Protein AF-A0A8H9G2S2-F1 (afdb_monomer_lite)

pLDDT: mean 86.0, std 10.54, range [37.47, 98.38]

Organism: NCBI:txid1768011

Structure (mmCIF, N/CA/C/O backbone):
data_AF-A0A8H9G2S2-F1
#
_entry.id   AF-A0A8H9G2S2-F1
#
loop_
_atom_site.group_PDB
_atom_site.id
_atom_site.type_symbol
_atom_site.label_atom_id
_atom_site.label_alt_id
_atom_site.label_comp_id
_atom_site.label_asym_id
_atom_site.label_entity_id
_atom_site.label_seq_id
_atom_site.pdbx_PDB_ins_code
_atom_site.Cartn_x
_atom_site.Cartn_y
_atom_site.Cartn_z
_atom_site.occupancy
_atom_site.B_iso_or_equiv
_atom_site.auth_seq_id
_atom_site.auth_comp_id
_atom_site.auth_asym_id
_atom_site.auth_atom_id
_atom_site.pdbx_PDB_model_num
ATOM 1 N N . MET A 1 1 ? 5.555 -13.270 4.180 1.00 37.47 1 MET A N 1
ATOM 2 C CA . MET A 1 1 ? 6.590 -12.429 4.812 1.00 37.47 1 MET A CA 1
ATOM 3 C C . MET A 1 1 ? 7.817 -12.527 3.933 1.00 37.47 1 MET A C 1
ATOM 5 O O . MET A 1 1 ? 8.316 -13.634 3.775 1.00 37.47 1 MET A O 1
ATOM 9 N N . LEU A 1 2 ? 8.217 -11.432 3.287 1.00 37.72 2 LEU A N 1
ATOM 10 C CA . LEU A 1 2 ? 9.464 -11.402 2.524 1.00 37.72 2 LEU A CA 1
ATOM 11 C C . LEU A 1 2 ? 10.609 -11.298 3.544 1.00 37.72 2 LEU A C 1
ATOM 13 O O . LEU A 1 2 ? 10.570 -10.368 4.351 1.00 37.72 2 LEU A O 1
ATOM 17 N N . PRO A 1 3 ? 11.554 -12.250 3.609 1.00 47.22 3 PRO A N 1
ATOM 18 C CA . PRO A 1 3 ? 12.786 -12.027 4.358 1.00 47.22 3 PRO A CA 1
ATOM 19 C C . PRO A 1 3 ? 13.524 -10.826 3.751 1.00 47.22 3 PRO A C 1
ATOM 21 O O . PRO A 1 3 ? 13.367 -10.540 2.564 1.00 47.22 3 PRO A O 1
ATOM 24 N N . ILE A 1 4 ? 14.337 -10.128 4.548 1.00 59.50 4 ILE A N 1
ATOM 25 C CA . ILE A 1 4 ? 15.384 -9.272 3.979 1.00 59.50 4 ILE A CA 1
ATOM 26 C C . ILE A 1 4 ? 16.348 -10.235 3.288 1.00 59.50 4 ILE A C 1
ATOM 28 O O . ILE A 1 4 ? 17.197 -10.840 3.938 1.00 59.50 4 ILE A O 1
ATOM 32 N N . SER A 1 5 ? 16.139 -10.460 1.995 1.00 65.62 5 SER A N 1
ATOM 33 C CA . SER A 1 5 ? 17.035 -11.282 1.198 1.00 65.62 5 SER A CA 1
ATOM 34 C C . SER A 1 5 ? 18.304 -10.498 0.924 1.00 65.62 5 SER A C 1
ATOM 36 O O . SER A 1 5 ? 18.252 -9.328 0.532 1.00 65.62 5 SER A O 1
ATOM 38 N N . THR A 1 6 ? 19.442 -11.153 1.121 1.00 75.25 6 THR A N 1
ATOM 39 C CA . THR A 1 6 ? 20.728 -10.647 0.651 1.00 75.25 6 THR A CA 1
ATOM 40 C C . THR A 1 6 ? 20.652 -10.513 -0.867 1.00 75.25 6 THR A C 1
ATOM 42 O O . THR A 1 6 ? 20.210 -11.431 -1.553 1.00 75.25 6 THR A O 1
ATOM 45 N N . VAL A 1 7 ? 21.013 -9.356 -1.413 1.00 81.19 7 VAL A N 1
ATOM 46 C CA . VAL A 1 7 ? 21.040 -9.173 -2.867 1.00 81.19 7 VAL A CA 1
ATOM 47 C C . VAL A 1 7 ? 22.437 -9.525 -3.358 1.00 81.19 7 VAL A C 1
ATOM 49 O O . VAL A 1 7 ? 23.415 -8.997 -2.829 1.00 81.19 7 VAL A O 1
ATOM 52 N N . ILE A 1 8 ? 22.539 -10.414 -4.348 1.00 87.44 8 ILE A N 1
ATOM 53 C CA . ILE A 1 8 ? 23.832 -10.796 -4.928 1.00 87.44 8 ILE A CA 1
ATOM 54 C C . ILE A 1 8 ? 24.428 -9.571 -5.630 1.00 87.44 8 ILE A C 1
ATOM 56 O O . ILE A 1 8 ? 23.786 -8.956 -6.481 1.00 87.44 8 ILE A O 1
ATOM 60 N N . ASN A 1 9 ? 25.657 -9.209 -5.276 1.00 88.00 9 ASN A N 1
ATOM 61 C CA . ASN A 1 9 ? 26.371 -8.074 -5.860 1.00 88.00 9 ASN A CA 1
ATOM 62 C C . ASN A 1 9 ? 27.642 -8.528 -6.591 1.00 88.00 9 ASN A C 1
ATOM 64 O O . ASN A 1 9 ? 28.066 -9.680 -6.477 1.00 88.00 9 ASN A O 1
ATOM 68 N N . PHE A 1 10 ? 28.246 -7.628 -7.363 1.00 90.94 10 PHE A N 1
ATOM 69 C CA . PHE A 1 10 ? 29.403 -7.953 -8.195 1.00 90.94 10 PHE A CA 1
ATOM 70 C C . PHE A 1 10 ? 30.585 -8.489 -7.381 1.00 90.94 10 PHE A C 1
ATOM 72 O O . PHE A 1 10 ? 31.175 -9.509 -7.744 1.00 90.94 10 PHE A O 1
ATOM 79 N N . SER A 1 11 ? 30.896 -7.849 -6.252 1.00 88.94 11 SER A N 1
ATOM 80 C CA . SER A 1 11 ? 32.025 -8.246 -5.413 1.00 88.94 11 SER A CA 1
ATOM 81 C C . SER A 1 11 ? 31.836 -9.620 -4.766 1.00 88.94 11 SER A C 1
ATOM 83 O O . SER A 1 11 ? 32.788 -10.400 -4.716 1.00 88.94 11 SER A O 1
ATOM 85 N N . SER A 1 12 ? 30.620 -9.959 -4.323 1.00 87.56 12 SER A N 1
ATOM 86 C CA . SER A 1 12 ? 30.304 -11.286 -3.764 1.00 87.56 12 SER A CA 1
ATOM 87 C C . SER A 1 12 ? 30.298 -12.391 -4.821 1.00 87.56 12 SER A C 1
ATOM 89 O O . SER A 1 12 ? 30.722 -13.513 -4.534 1.00 87.56 12 SER A O 1
ATOM 91 N N . PHE A 1 13 ? 29.866 -12.078 -6.046 1.00 91.69 13 PHE A N 1
ATOM 92 C CA . PHE A 1 13 ? 29.818 -13.039 -7.143 1.00 91.69 13 PHE A CA 1
ATOM 93 C C . PHE A 1 13 ? 31.220 -13.398 -7.654 1.00 91.69 13 PHE A C 1
ATOM 95 O O . PHE A 1 13 ? 31.561 -14.580 -7.733 1.00 91.69 13 PHE A O 1
ATOM 102 N N . TYR A 1 14 ? 32.046 -12.384 -7.942 1.00 92.31 14 TYR A N 1
ATOM 103 C CA . TYR A 1 14 ? 33.383 -12.544 -8.529 1.00 92.31 14 TYR A CA 1
ATOM 104 C C . TYR A 1 14 ? 34.526 -12.621 -7.511 1.00 92.31 14 TYR A C 1
ATOM 106 O O . TYR A 1 14 ? 35.677 -12.786 -7.910 1.00 92.31 14 TYR A O 1
ATOM 114 N N . HIS A 1 15 ? 34.242 -12.489 -6.213 1.00 89.25 15 HIS A N 1
ATOM 115 C CA . HIS A 1 15 ? 35.256 -12.439 -5.152 1.00 89.25 15 HIS A CA 1
ATOM 116 C C . HIS A 1 15 ? 36.337 -11.373 -5.400 1.00 89.25 15 HIS A C 1
ATOM 118 O O . HIS A 1 15 ? 37.532 -11.618 -5.232 1.00 89.25 15 HIS A O 1
ATOM 124 N N . THR A 1 16 ? 35.916 -10.176 -5.809 1.00 86.19 16 THR A N 1
ATOM 125 C CA . THR A 1 16 ? 36.817 -9.070 -6.155 1.00 86.19 16 THR A CA 1
ATOM 126 C C . THR A 1 16 ? 36.410 -7.770 -5.477 1.00 86.19 16 THR A C 1
ATOM 128 O O . THR A 1 16 ? 35.228 -7.456 -5.354 1.00 86.19 16 THR A O 1
ATOM 131 N N . ASN A 1 17 ? 37.406 -6.975 -5.090 1.00 79.75 17 ASN A N 1
ATOM 132 C CA . ASN A 1 17 ? 37.209 -5.605 -4.608 1.00 79.75 17 ASN A CA 1
ATOM 133 C C . ASN A 1 17 ? 37.330 -4.567 -5.738 1.00 79.75 17 ASN A C 1
ATOM 135 O O . ASN A 1 17 ? 37.111 -3.377 -5.513 1.00 79.75 17 ASN A O 1
ATOM 139 N N . VAL A 1 18 ? 37.702 -5.002 -6.947 1.00 84.56 18 VAL A N 1
ATOM 140 C CA . VAL A 1 18 ? 37.823 -4.141 -8.126 1.00 84.56 18 VAL A CA 1
ATOM 141 C C . VAL A 1 18 ? 36.478 -4.113 -8.840 1.00 84.56 18 VAL A C 1
ATOM 143 O O . VAL A 1 18 ? 36.087 -5.085 -9.484 1.00 84.56 18 VAL A O 1
ATOM 146 N N . ILE A 1 19 ? 35.775 -2.990 -8.707 1.00 83.25 19 ILE A N 1
ATOM 147 C CA . ILE A 1 19 ? 34.469 -2.760 -9.327 1.00 83.25 19 ILE A CA 1
ATOM 148 C C . ILE A 1 19 ? 34.690 -1.958 -10.623 1.00 83.25 19 ILE A C 1
ATOM 150 O O . ILE A 1 19 ? 35.290 -0.885 -10.559 1.00 83.25 19 ILE A O 1
ATOM 154 N N . PRO A 1 20 ? 34.239 -2.450 -11.790 1.00 84.38 20 PRO A N 1
ATOM 155 C CA . PRO A 1 20 ? 34.245 -1.699 -13.045 1.00 84.38 20 PRO A CA 1
ATOM 156 C C . PRO A 1 20 ? 33.567 -0.323 -12.925 1.00 84.38 20 PRO A C 1
ATOM 158 O O . PRO A 1 20 ? 32.468 -0.227 -12.383 1.00 84.38 20 PRO A O 1
ATOM 161 N N . ASN A 1 21 ? 34.198 0.723 -13.475 1.00 68.50 21 ASN A N 1
ATOM 162 C CA . ASN A 1 21 ? 33.703 2.107 -13.386 1.00 68.50 21 ASN A CA 1
ATOM 163 C C . ASN A 1 21 ? 32.513 2.414 -14.323 1.00 68.50 21 ASN A C 1
ATOM 165 O O . ASN A 1 21 ? 31.657 3.203 -13.943 1.00 68.50 21 ASN A O 1
ATOM 169 N N . ASP A 1 22 ? 32.431 1.777 -15.501 1.00 66.19 22 ASP A N 1
ATOM 170 C CA . ASP A 1 22 ? 31.457 2.106 -16.566 1.00 66.19 22 ASP A CA 1
ATOM 171 C C . ASP A 1 22 ? 30.586 0.896 -16.954 1.00 66.19 22 ASP A C 1
ATOM 173 O O . ASP A 1 22 ? 30.546 0.424 -18.091 1.00 66.19 22 ASP A O 1
ATOM 177 N N . SER A 1 23 ? 29.904 0.347 -15.957 1.00 61.50 23 SER A N 1
ATOM 178 C CA . SER A 1 23 ? 29.332 -1.002 -15.948 1.00 61.50 23 SER A CA 1
ATOM 179 C C . SER A 1 23 ? 28.069 -1.231 -16.785 1.00 61.50 23 SER A C 1
ATOM 181 O O . SER A 1 23 ? 27.708 -2.377 -17.035 1.00 61.50 23 SER A O 1
ATOM 183 N N . ILE A 1 24 ? 27.376 -0.183 -17.232 1.00 69.88 24 ILE A N 1
ATOM 184 C CA . ILE A 1 24 ? 26.101 -0.328 -17.970 1.00 69.88 24 ILE A CA 1
ATOM 185 C C . ILE A 1 24 ? 26.314 -0.206 -19.482 1.00 69.88 24 ILE A C 1
ATOM 187 O O . ILE A 1 24 ? 25.480 -0.645 -20.276 1.00 69.88 24 ILE A O 1
ATOM 191 N N . LEU A 1 25 ? 27.487 0.279 -19.907 1.00 74.06 25 LEU A N 1
ATOM 192 C CA . LEU A 1 25 ? 27.863 0.339 -21.319 1.00 74.06 25 LEU A CA 1
ATOM 193 C C . LEU A 1 25 ? 27.859 -1.040 -21.989 1.00 74.06 25 LEU A C 1
ATOM 195 O O . LEU A 1 25 ? 27.614 -1.105 -23.194 1.00 74.06 25 LEU A O 1
ATOM 199 N N . PHE A 1 26 ? 28.035 -2.135 -21.236 1.00 80.31 26 PHE A N 1
ATOM 200 C CA . PHE A 1 26 ? 27.918 -3.500 -21.765 1.00 80.31 26 PHE A CA 1
ATOM 201 C C . PHE A 1 26 ? 26.598 -3.728 -22.501 1.00 80.31 26 PHE A C 1
ATOM 203 O O . PHE A 1 26 ? 26.571 -4.421 -23.516 1.00 80.31 26 PHE A O 1
ATOM 210 N N . LEU A 1 27 ? 25.521 -3.097 -22.026 1.00 88.06 27 LEU A N 1
ATOM 211 C CA . LEU A 1 27 ? 24.195 -3.237 -22.607 1.00 88.06 27 LEU A CA 1
ATOM 212 C C . LEU A 1 27 ? 23.887 -2.209 -23.703 1.00 88.06 27 LEU A C 1
ATOM 214 O O . LEU A 1 27 ? 22.964 -2.420 -24.484 1.00 88.06 27 LEU A O 1
ATOM 218 N N . SER A 1 28 ? 24.677 -1.135 -23.815 1.00 82.25 28 SER A N 1
ATOM 219 C CA . SER A 1 28 ? 24.433 -0.039 -24.772 1.00 82.25 28 SER A CA 1
ATOM 220 C C . SER A 1 28 ? 24.501 -0.463 -26.244 1.00 82.25 28 SER A C 1
ATOM 222 O O . SER A 1 28 ? 23.944 0.209 -27.107 1.00 82.25 28 SER A O 1
ATOM 224 N N . LYS A 1 29 ? 25.157 -1.593 -26.532 1.00 84.81 29 LYS A N 1
ATOM 225 C CA . LYS A 1 29 ? 25.267 -2.166 -27.878 1.00 84.81 29 LYS A CA 1
ATOM 226 C C . LYS A 1 29 ? 24.005 -2.905 -28.335 1.00 84.81 29 LYS A C 1
ATOM 228 O O . LYS A 1 29 ? 23.819 -3.047 -29.538 1.00 84.81 29 LYS A O 1
ATOM 233 N N . TYR A 1 30 ? 23.151 -3.355 -27.411 1.00 88.44 30 TYR A N 1
ATOM 234 C CA . TYR A 1 30 ? 21.920 -4.080 -27.732 1.00 88.44 30 TYR A CA 1
ATOM 235 C C . TYR A 1 30 ? 20.742 -3.128 -27.940 1.00 88.44 30 TYR A C 1
ATOM 237 O O . TYR A 1 30 ? 20.737 -1.971 -27.509 1.00 88.44 30 TYR A O 1
ATOM 245 N N . LYS A 1 31 ? 19.695 -3.639 -28.585 1.00 87.25 31 LYS A N 1
ATOM 246 C CA . LYS A 1 31 ? 18.460 -2.894 -28.792 1.00 87.25 31 LYS A CA 1
ATOM 247 C C . LYS A 1 31 ? 17.754 -2.631 -27.461 1.00 87.25 31 LYS A C 1
ATOM 249 O O . LYS A 1 31 ? 17.515 -3.540 -26.662 1.00 87.25 31 LYS A O 1
ATOM 254 N N . LEU A 1 32 ? 17.446 -1.360 -27.214 1.00 87.12 32 LEU A N 1
ATOM 255 C CA . LEU A 1 32 ? 17.013 -0.876 -25.902 1.00 87.12 32 LEU A CA 1
ATOM 256 C C . LEU A 1 32 ? 15.622 -1.386 -25.526 1.00 87.12 32 LEU A C 1
ATOM 258 O O . LEU A 1 32 ? 15.441 -1.874 -24.415 1.00 87.12 32 LEU A O 1
ATOM 262 N N . GLU A 1 33 ? 14.659 -1.308 -26.446 1.00 88.12 33 GLU A N 1
ATOM 263 C CA . GLU A 1 33 ? 13.294 -1.796 -26.248 1.00 88.12 33 GLU A CA 1
ATOM 264 C C . GLU A 1 33 ? 13.290 -3.280 -25.854 1.00 88.12 33 GLU A C 1
ATOM 266 O O . GLU A 1 33 ? 12.625 -3.671 -24.895 1.00 88.12 33 GLU A O 1
ATOM 271 N N . GLU A 1 34 ? 14.083 -4.096 -26.553 1.00 88.69 34 GLU A N 1
ATOM 272 C CA . GLU A 1 34 ? 14.177 -5.536 -26.306 1.00 88.69 34 GLU A CA 1
ATOM 273 C C . GLU A 1 34 ? 14.884 -5.839 -24.978 1.00 88.69 34 GLU A C 1
ATOM 275 O O . GLU A 1 34 ? 14.434 -6.696 -24.220 1.00 88.69 34 GLU A O 1
ATOM 280 N N . THR A 1 35 ? 15.944 -5.094 -24.650 1.00 90.12 35 THR A N 1
ATOM 281 C CA . THR A 1 35 ? 16.666 -5.234 -23.374 1.00 90.12 35 THR A CA 1
ATOM 282 C C . THR A 1 35 ? 15.777 -4.859 -22.185 1.00 90.12 35 THR A C 1
ATOM 284 O O . THR A 1 35 ? 15.772 -5.549 -21.164 1.00 90.12 35 THR A O 1
ATOM 287 N N . ILE A 1 36 ? 14.974 -3.798 -22.316 1.00 90.06 36 ILE A N 1
ATOM 288 C CA . ILE A 1 36 ? 13.997 -3.394 -21.298 1.00 90.06 36 ILE A CA 1
ATOM 289 C C . ILE A 1 36 ? 12.913 -4.458 -21.148 1.00 90.06 36 ILE A C 1
ATOM 291 O O . ILE A 1 36 ? 12.587 -4.835 -20.020 1.00 90.06 36 ILE A O 1
ATOM 295 N N . LEU A 1 37 ? 12.370 -4.976 -22.254 1.00 88.38 37 LEU A N 1
ATOM 296 C CA . LEU A 1 37 ? 11.391 -6.059 -22.190 1.00 88.38 37 LEU A CA 1
ATOM 297 C C . LEU A 1 37 ? 11.981 -7.280 -21.487 1.00 88.38 37 LEU A C 1
ATOM 299 O O . LEU A 1 37 ? 11.354 -7.780 -20.556 1.00 88.38 37 LEU A O 1
ATOM 303 N N . PHE A 1 38 ? 13.196 -7.701 -21.849 1.00 89.00 38 PHE A N 1
ATOM 304 C CA . PHE A 1 38 ? 13.901 -8.811 -21.204 1.00 89.00 38 PHE A CA 1
ATOM 305 C C . PHE A 1 38 ? 14.022 -8.604 -19.689 1.00 89.00 38 PHE A C 1
ATOM 307 O O . PHE A 1 38 ? 13.652 -9.492 -18.918 1.00 89.00 38 PHE A O 1
ATOM 314 N N . ALA A 1 39 ? 14.445 -7.410 -19.257 1.00 89.38 39 ALA A N 1
ATOM 315 C CA . ALA A 1 39 ? 14.514 -7.047 -17.846 1.00 89.38 39 ALA A CA 1
ATOM 316 C C . ALA A 1 39 ? 13.152 -7.201 -17.152 1.00 89.38 39 ALA A C 1
ATOM 318 O O . ALA A 1 39 ? 13.065 -7.818 -16.093 1.00 89.38 39 ALA A O 1
ATOM 319 N N . TYR A 1 40 ? 12.065 -6.713 -17.752 1.00 85.19 40 TYR A N 1
ATOM 320 C CA . TYR A 1 40 ? 10.730 -6.835 -17.161 1.00 85.19 40 TYR A CA 1
ATOM 321 C C . TYR A 1 40 ? 10.174 -8.259 -17.159 1.00 85.19 40 TYR A C 1
ATOM 323 O O . TYR A 1 40 ? 9.504 -8.633 -16.192 1.00 85.19 40 TYR A O 1
ATOM 331 N N . VAL A 1 41 ? 10.443 -9.075 -18.183 1.00 82.94 41 VAL A N 1
ATOM 332 C CA . VAL A 1 41 ? 10.038 -10.489 -18.148 1.00 82.94 41 VAL A CA 1
ATOM 333 C C . VAL A 1 41 ? 10.776 -11.206 -17.016 1.00 82.94 41 VAL A C 1
ATOM 335 O O . VAL A 1 41 ? 10.133 -11.881 -16.211 1.00 82.94 41 VAL A O 1
ATOM 338 N N . LEU A 1 42 ? 12.088 -10.976 -16.879 1.00 84.69 42 LEU A N 1
ATOM 339 C CA . LEU A 1 42 ? 12.881 -11.497 -15.765 1.00 84.69 42 LEU A CA 1
ATOM 340 C C . LEU A 1 42 ? 12.300 -11.040 -14.419 1.00 84.69 42 LEU A C 1
ATOM 342 O O . LEU A 1 42 ? 12.026 -11.861 -13.545 1.00 84.69 42 LEU A O 1
ATOM 346 N N . LYS A 1 43 ? 12.020 -9.739 -14.273 1.00 82.25 43 LYS A N 1
ATOM 347 C CA . LYS A 1 43 ? 11.373 -9.154 -13.089 1.00 82.25 43 LYS A CA 1
ATOM 348 C C . LYS A 1 43 ? 10.106 -9.904 -12.707 1.00 82.25 43 LYS A C 1
ATOM 350 O O . LYS A 1 43 ? 9.939 -10.303 -11.561 1.00 82.25 43 LYS A O 1
ATOM 355 N N . ASN A 1 44 ? 9.202 -10.075 -13.668 1.00 76.06 44 ASN A N 1
ATOM 356 C CA . ASN A 1 44 ? 7.894 -10.676 -13.443 1.00 76.06 44 ASN A CA 1
ATOM 357 C C . ASN A 1 44 ? 7.997 -12.175 -13.134 1.00 76.06 44 ASN A C 1
ATOM 359 O O . ASN A 1 44 ? 7.210 -12.676 -12.331 1.00 76.06 44 ASN A O 1
ATOM 363 N N . ALA A 1 45 ? 8.993 -12.868 -13.689 1.00 76.31 45 ALA A N 1
ATOM 364 C CA . ALA A 1 45 ? 9.272 -14.258 -13.358 1.00 76.31 45 ALA A CA 1
ATOM 365 C C . ALA A 1 45 ? 9.695 -14.415 -11.883 1.00 76.31 45 ALA A C 1
ATOM 367 O O . ALA A 1 45 ? 9.159 -15.271 -11.179 1.00 76.31 45 ALA A O 1
ATOM 368 N N . PHE A 1 46 ? 10.571 -13.538 -11.377 1.00 73.75 46 PHE A N 1
ATOM 369 C CA . PHE A 1 46 ? 11.093 -13.587 -10.001 1.00 73.75 46 PHE A CA 1
ATOM 370 C C . PHE A 1 46 ? 10.109 -13.113 -8.903 1.00 73.75 46 PHE A C 1
ATOM 372 O O . PHE A 1 46 ? 10.425 -13.223 -7.720 1.00 73.75 46 PHE A O 1
ATOM 379 N N . LYS A 1 47 ? 8.909 -12.613 -9.246 1.00 65.50 47 LYS A N 1
ATOM 380 C CA . LYS A 1 47 ? 7.951 -12.011 -8.286 1.00 65.50 47 LYS A CA 1
ATOM 381 C C . LYS A 1 47 ? 7.199 -12.983 -7.378 1.00 65.50 47 LYS A C 1
ATOM 383 O O . LYS A 1 47 ? 6.699 -12.571 -6.331 1.00 65.50 47 LYS A O 1
ATOM 388 N N . LYS A 1 48 ? 7.029 -14.246 -7.766 1.00 54.00 48 LYS A N 1
ATOM 389 C CA . LYS A 1 48 ? 6.283 -15.198 -6.927 1.00 54.00 48 LYS A CA 1
ATOM 390 C C . LYS A 1 48 ? 7.133 -15.553 -5.691 1.00 54.00 48 LYS A C 1
ATOM 392 O O . LYS A 1 48 ? 8.356 -15.574 -5.789 1.00 54.00 48 LYS A O 1
ATOM 397 N N . PRO A 1 49 ? 6.542 -15.871 -4.523 1.00 48.78 49 PRO A N 1
ATOM 398 C CA . PRO A 1 49 ? 7.258 -16.599 -3.480 1.00 48.78 49 PRO A CA 1
ATOM 399 C C . PRO A 1 49 ? 7.561 -17.989 -4.040 1.00 48.78 49 PRO A C 1
ATOM 401 O O . PRO A 1 49 ? 6.765 -18.923 -3.940 1.00 48.78 49 PRO A O 1
ATOM 404 N N . LEU A 1 50 ? 8.661 -18.076 -4.771 1.00 49.19 50 LEU A N 1
ATOM 405 C CA . LEU A 1 50 ? 9.040 -19.261 -5.498 1.00 49.19 50 LEU A CA 1
ATOM 406 C C . LEU A 1 50 ? 9.652 -20.247 -4.516 1.00 49.19 50 LEU A C 1
ATOM 408 O O . LEU A 1 50 ? 10.501 -19.896 -3.701 1.00 49.19 50 LEU A O 1
ATOM 412 N N . LYS A 1 51 ? 9.203 -21.499 -4.597 1.00 52.91 51 LYS A N 1
ATOM 413 C CA . LYS A 1 51 ? 10.012 -22.613 -4.103 1.00 52.91 51 LYS A CA 1
ATOM 414 C C . LYS A 1 51 ? 11.348 -22.567 -4.854 1.00 52.91 51 LYS A C 1
ATOM 416 O O . LYS A 1 51 ? 11.334 -22.239 -6.039 1.00 52.91 51 LYS A O 1
ATOM 421 N N . GLU A 1 52 ? 12.445 -22.930 -4.197 1.00 57.56 52 GLU A N 1
ATOM 422 C CA . GLU A 1 52 ? 13.810 -22.970 -4.766 1.00 57.56 52 GLU A CA 1
ATOM 423 C C . GLU A 1 52 ? 13.838 -23.558 -6.192 1.00 57.56 52 GLU A C 1
ATOM 425 O O . GLU A 1 52 ? 14.380 -22.949 -7.110 1.00 57.56 52 GLU A O 1
ATOM 430 N N . ALA A 1 53 ? 13.097 -24.651 -6.424 1.00 55.97 53 ALA A N 1
ATOM 431 C CA . ALA A 1 53 ? 12.966 -25.304 -7.731 1.00 55.97 53 ALA A CA 1
ATOM 432 C C . ALA A 1 53 ? 12.544 -24.376 -8.893 1.00 55.97 53 ALA A C 1
ATOM 434 O O . ALA A 1 53 ? 12.968 -24.582 -10.024 1.00 55.97 53 ALA A O 1
ATOM 435 N N . VAL A 1 54 ? 11.729 -23.349 -8.635 1.00 67.38 54 VAL A N 1
ATOM 436 C CA . VAL A 1 54 ? 11.255 -22.429 -9.682 1.00 67.38 54 VAL A CA 1
ATOM 437 C C . VAL A 1 54 ? 12.237 -21.275 -9.909 1.00 67.38 54 VAL A C 1
ATOM 439 O O . VAL A 1 54 ? 12.294 -20.734 -11.008 1.00 67.38 54 VAL A O 1
ATOM 442 N N . GLN A 1 55 ? 13.044 -20.900 -8.909 1.00 69.56 55 GLN A N 1
ATOM 443 C CA . GLN A 1 55 ? 14.118 -19.920 -9.120 1.00 69.56 55 GLN A CA 1
ATOM 444 C C . GLN A 1 55 ? 15.182 -20.489 -10.062 1.00 69.56 55 GLN A C 1
ATOM 446 O O . GLN A 1 55 ? 15.567 -19.815 -11.017 1.00 69.56 55 GLN A O 1
ATOM 451 N N . ASN A 1 56 ? 15.570 -21.751 -9.861 1.00 74.75 56 ASN A N 1
ATOM 452 C CA . ASN A 1 56 ? 16.526 -22.443 -10.728 1.00 74.75 56 ASN A CA 1
ATOM 453 C C . ASN A 1 56 ? 16.001 -22.571 -12.165 1.00 74.75 56 ASN A C 1
ATOM 455 O O . ASN A 1 56 ? 16.749 -22.349 -13.116 1.00 74.75 56 ASN A O 1
ATOM 459 N N . GLU A 1 57 ? 14.710 -22.866 -12.341 1.00 78.94 57 GLU A N 1
ATOM 460 C CA . GLU A 1 57 ? 14.070 -22.924 -13.662 1.00 78.94 57 GLU A CA 1
ATOM 461 C C . GLU A 1 57 ? 14.107 -21.563 -14.374 1.00 78.94 57 GLU A C 1
ATOM 463 O O . GLU A 1 57 ? 14.471 -21.485 -15.546 1.00 78.94 57 GLU A O 1
ATOM 468 N N . ILE A 1 58 ? 13.813 -20.470 -13.664 1.00 79.56 58 ILE A N 1
ATOM 469 C CA . ILE A 1 58 ? 13.880 -19.120 -14.238 1.00 79.56 58 ILE A CA 1
ATOM 470 C C . ILE A 1 58 ? 15.317 -18.769 -14.621 1.00 79.56 58 ILE A C 1
ATOM 472 O O . ILE A 1 58 ? 15.552 -18.317 -15.740 1.00 79.56 58 ILE A O 1
ATOM 476 N N . VAL A 1 59 ? 16.291 -19.003 -13.738 1.00 83.81 59 VAL A N 1
ATOM 477 C CA . VAL A 1 59 ? 17.706 -18.769 -14.063 1.00 83.81 59 VAL A CA 1
ATOM 478 C C . VAL A 1 59 ? 18.111 -19.582 -15.291 1.00 83.81 59 VAL A C 1
ATOM 480 O O . VAL A 1 59 ? 18.714 -19.034 -16.210 1.00 83.81 59 VAL A O 1
ATOM 483 N N . SER A 1 60 ? 17.693 -20.846 -15.367 1.00 84.00 60 SER A N 1
ATOM 484 C CA . SER A 1 60 ? 17.933 -21.706 -16.530 1.00 84.00 60 SER A CA 1
ATOM 485 C C . SER A 1 60 ? 17.330 -21.124 -17.808 1.00 84.00 60 SER A C 1
ATOM 487 O O . SER A 1 60 ? 17.967 -21.157 -18.848 1.00 84.00 60 SER A O 1
ATOM 489 N N . ILE A 1 61 ? 16.134 -20.535 -17.768 1.00 85.25 61 ILE A N 1
ATOM 490 C CA . ILE A 1 61 ? 15.504 -19.948 -18.960 1.00 85.25 61 ILE A CA 1
ATOM 491 C C . ILE A 1 61 ? 16.254 -18.696 -19.440 1.00 85.25 61 ILE A C 1
ATOM 493 O O . ILE A 1 61 ? 16.547 -18.576 -20.632 1.00 85.25 61 ILE A O 1
ATOM 497 N N . PHE A 1 62 ? 16.558 -17.769 -18.529 1.00 86.06 62 PHE A N 1
ATOM 498 C CA . PHE A 1 62 ? 17.097 -16.446 -18.877 1.00 86.06 62 PHE A CA 1
ATOM 499 C C . PHE A 1 62 ? 18.621 -16.421 -19.031 1.00 86.06 62 PHE A C 1
ATOM 501 O O . PHE A 1 62 ? 19.155 -15.582 -19.757 1.00 86.06 62 PHE A O 1
ATOM 508 N N . PHE A 1 63 ? 19.320 -17.354 -18.389 1.00 90.19 63 PHE A N 1
ATOM 509 C CA . PHE A 1 63 ? 20.778 -17.413 -18.351 1.00 90.19 63 PHE A CA 1
ATOM 510 C C . PHE A 1 63 ? 21.350 -18.744 -18.874 1.00 90.19 63 PHE A C 1
ATOM 512 O O . PHE A 1 63 ? 22.529 -19.011 -18.663 1.00 90.19 63 PHE A O 1
ATOM 519 N N . LYS A 1 64 ? 20.577 -19.550 -19.630 1.00 86.00 64 LYS A N 1
ATOM 520 C CA . LYS A 1 64 ? 21.053 -20.809 -20.266 1.00 86.00 64 LYS A CA 1
ATOM 521 C C . LYS A 1 64 ? 22.311 -20.678 -21.123 1.00 86.00 64 LYS A C 1
ATOM 523 O O . LYS A 1 64 ? 22.963 -21.679 -21.385 1.00 86.00 64 LYS A O 1
ATOM 528 N N . ASN A 1 65 ? 22.592 -19.482 -21.638 1.00 90.38 65 ASN A N 1
ATOM 529 C CA . ASN A 1 65 ? 23.728 -19.260 -22.527 1.00 90.38 65 ASN A CA 1
ATOM 530 C C . ASN A 1 65 ? 25.009 -18.883 -21.767 1.00 90.38 65 ASN A C 1
ATOM 532 O O . ASN A 1 65 ? 26.033 -18.671 -22.411 1.00 90.38 65 ASN A O 1
ATOM 536 N N . LEU A 1 66 ? 24.968 -18.751 -20.435 1.00 93.31 66 LEU A N 1
ATOM 537 C CA . LEU A 1 66 ? 26.181 -18.575 -19.636 1.00 93.31 66 LEU A CA 1
ATOM 538 C C . LEU A 1 66 ? 27.080 -19.810 -19.748 1.00 93.31 66 LEU A C 1
ATOM 540 O O . LEU A 1 66 ? 26.607 -20.922 -19.981 1.00 93.31 66 LEU A O 1
ATOM 544 N N . ASP A 1 67 ? 28.382 -19.619 -19.551 1.00 94.19 67 ASP A N 1
ATOM 545 C CA . ASP A 1 67 ? 29.280 -20.750 -19.353 1.00 94.19 67 ASP A CA 1
ATOM 546 C C . ASP A 1 67 ? 28.914 -21.508 -18.064 1.00 94.19 67 ASP A C 1
ATOM 548 O O . ASP A 1 67 ? 28.407 -20.925 -17.099 1.00 94.19 67 ASP A O 1
ATOM 552 N N . ASN A 1 68 ? 29.192 -22.814 -18.041 1.00 92.56 68 ASN A N 1
ATOM 553 C CA . ASN A 1 68 ? 28.804 -23.688 -16.932 1.00 92.56 68 ASN A CA 1
ATOM 554 C C . ASN A 1 68 ? 29.328 -23.189 -15.577 1.00 92.56 68 ASN A C 1
ATOM 556 O O . ASN A 1 68 ? 28.628 -23.306 -14.578 1.00 92.56 68 ASN A O 1
ATOM 560 N N . GLN A 1 69 ? 30.535 -22.619 -15.519 1.00 93.81 69 GLN A N 1
ATOM 561 C CA . GLN A 1 69 ? 31.112 -22.165 -14.254 1.00 93.81 69 GLN A CA 1
ATOM 562 C C . GLN A 1 69 ? 30.342 -20.962 -13.692 1.00 93.81 69 GLN A C 1
ATOM 564 O O . GLN A 1 69 ? 29.985 -20.957 -12.512 1.00 93.81 69 GLN A O 1
ATOM 569 N N . THR A 1 70 ? 30.058 -19.962 -14.528 1.00 93.81 70 THR A N 1
ATOM 570 C CA . THR A 1 70 ? 29.268 -18.784 -14.140 1.00 93.81 70 THR A CA 1
ATOM 571 C C . THR A 1 70 ? 27.835 -19.176 -13.771 1.00 93.81 70 THR A C 1
ATOM 573 O O . THR A 1 70 ? 27.291 -18.675 -12.785 1.00 93.81 70 THR A O 1
ATOM 576 N N . PHE A 1 71 ? 27.232 -20.096 -14.528 1.00 93.19 71 PHE A N 1
ATOM 577 C CA . PHE A 1 71 ? 25.873 -20.578 -14.290 1.00 93.19 71 PHE A CA 1
ATOM 578 C C . PHE A 1 71 ? 25.736 -21.309 -12.944 1.00 93.19 71 PHE A C 1
ATOM 580 O O . PHE A 1 71 ? 24.902 -20.931 -12.121 1.00 93.19 71 PHE A O 1
ATOM 587 N N . GLU A 1 72 ? 26.599 -22.294 -12.676 1.00 91.56 72 GLU A N 1
ATOM 588 C CA . GLU A 1 72 ? 26.599 -23.051 -11.414 1.00 91.56 72 GLU A CA 1
ATOM 589 C C . GLU A 1 72 ? 26.868 -22.143 -10.208 1.00 91.56 72 GLU A C 1
ATOM 591 O O . GLU A 1 72 ? 26.241 -22.279 -9.156 1.00 91.56 72 GLU A O 1
ATOM 596 N N . ARG A 1 73 ? 27.753 -21.149 -10.364 1.00 91.44 73 ARG A N 1
ATOM 597 C CA . ARG A 1 73 ? 28.027 -20.168 -9.307 1.00 91.44 73 ARG A CA 1
ATOM 598 C C . ARG A 1 73 ? 26.793 -19.338 -8.953 1.00 91.44 73 ARG A C 1
ATOM 600 O O . ARG A 1 73 ? 26.550 -19.084 -7.772 1.00 91.44 73 ARG A O 1
ATOM 607 N N . LEU A 1 74 ? 26.029 -18.906 -9.958 1.00 90.81 74 LEU A N 1
ATOM 608 C CA . LEU A 1 74 ? 24.794 -18.152 -9.754 1.00 90.81 74 LEU A CA 1
ATOM 609 C C . LEU A 1 74 ? 23.752 -18.980 -8.995 1.00 90.81 74 LEU A C 1
ATOM 611 O O . LEU A 1 74 ? 23.178 -18.478 -8.028 1.00 90.81 74 LEU A O 1
ATOM 615 N N . LEU A 1 75 ? 23.545 -20.239 -9.391 1.00 88.50 75 LEU A N 1
ATOM 616 C CA . LEU A 1 75 ? 22.629 -21.145 -8.692 1.00 88.50 75 LEU A CA 1
ATOM 617 C C . LEU A 1 75 ? 23.058 -21.367 -7.239 1.00 88.50 75 LEU A C 1
ATOM 619 O O . LEU A 1 75 ? 22.248 -21.198 -6.329 1.00 88.50 75 LEU A O 1
ATOM 623 N N . GLN A 1 76 ? 24.347 -21.626 -7.007 1.00 88.19 76 GLN A N 1
ATOM 624 C CA . GLN A 1 76 ? 24.886 -21.846 -5.666 1.00 88.19 76 GLN A CA 1
ATOM 625 C C . GLN A 1 76 ? 24.575 -20.683 -4.708 1.00 88.19 76 GLN A C 1
ATOM 627 O O . GLN A 1 76 ? 24.175 -20.916 -3.570 1.00 88.19 76 GLN A O 1
ATOM 632 N N . LEU A 1 77 ? 24.749 -19.434 -5.156 1.00 86.06 77 LEU A N 1
ATOM 633 C CA . LEU A 1 77 ? 24.509 -18.243 -4.330 1.00 86.06 77 LEU A CA 1
ATOM 634 C C . LEU A 1 77 ? 23.025 -17.997 -4.038 1.00 86.06 77 LEU A C 1
ATOM 636 O O . LEU A 1 77 ? 22.682 -17.461 -2.981 1.00 86.06 77 LEU A O 1
ATOM 640 N N . LEU A 1 78 ? 22.145 -18.366 -4.969 1.00 82.25 78 LEU A N 1
ATOM 641 C CA . LEU A 1 78 ? 20.699 -18.285 -4.766 1.00 82.25 78 LEU A CA 1
ATOM 642 C C . LEU A 1 78 ? 20.223 -19.338 -3.752 1.00 82.25 78 LEU A C 1
ATOM 644 O O . LEU A 1 78 ? 19.368 -19.033 -2.920 1.00 82.25 78 LEU A O 1
ATOM 648 N N . GLU A 1 79 ? 20.823 -20.531 -3.761 1.00 81.00 79 GLU A N 1
ATOM 649 C CA . GLU A 1 79 ? 20.482 -21.631 -2.850 1.00 81.00 79 GLU A CA 1
ATOM 650 C C . GLU A 1 79 ? 21.042 -21.451 -1.426 1.00 81.00 79 GLU A C 1
ATOM 652 O O . GLU A 1 79 ? 20.334 -21.712 -0.451 1.00 81.00 79 GLU A O 1
ATOM 657 N N . SER A 1 80 ? 22.292 -20.996 -1.265 1.00 67.75 80 SER A N 1
ATOM 658 C CA . SER A 1 80 ? 22.988 -21.030 0.035 1.00 67.75 80 SER A CA 1
ATOM 659 C C . SER A 1 80 ? 22.483 -20.014 1.061 1.00 67.75 80 SER A C 1
ATOM 661 O O . SER A 1 80 ? 22.424 -20.318 2.253 1.00 67.75 80 SER A O 1
ATOM 663 N N . ASP A 1 81 ? 22.109 -18.813 0.615 1.00 60.38 81 ASP A N 1
ATOM 664 C CA . ASP A 1 81 ? 21.966 -17.646 1.500 1.00 60.38 81 ASP A CA 1
ATOM 665 C C . ASP A 1 81 ? 20.555 -17.041 1.520 1.00 60.38 81 ASP A C 1
ATOM 667 O O . ASP A 1 81 ? 20.338 -15.971 2.094 1.00 60.38 81 ASP A O 1
ATOM 671 N N . LYS A 1 82 ? 19.572 -17.707 0.889 1.00 68.88 82 LYS A N 1
ATOM 672 C CA . LYS A 1 82 ? 18.254 -17.108 0.576 1.00 68.88 82 LYS A CA 1
ATOM 673 C C . LYS A 1 82 ? 18.403 -15.762 -0.143 1.00 68.88 82 LYS A C 1
ATOM 675 O O . LYS A 1 82 ? 17.596 -14.838 0.053 1.00 68.88 82 LYS A O 1
ATOM 680 N N . SER A 1 83 ? 19.471 -15.650 -0.928 1.00 76.56 83 SER A N 1
ATOM 681 C CA . SER A 1 83 ? 19.789 -14.452 -1.677 1.00 76.56 83 SER A CA 1
ATOM 682 C C . SER A 1 83 ? 18.832 -14.293 -2.849 1.00 76.56 83 SER A C 1
ATOM 684 O O . SER A 1 83 ? 18.224 -15.247 -3.327 1.00 76.56 83 SER A O 1
ATOM 686 N N . VAL A 1 84 ? 18.703 -13.065 -3.328 1.00 81.19 84 VAL A N 1
ATOM 687 C CA . VAL A 1 84 ? 17.981 -12.751 -4.561 1.00 81.19 84 VAL A CA 1
ATOM 688 C C . VAL A 1 84 ? 18.937 -12.123 -5.559 1.00 81.19 84 VAL A C 1
ATOM 690 O O . VAL A 1 84 ? 19.861 -11.400 -5.183 1.00 81.19 84 VAL A O 1
ATOM 693 N N . LEU A 1 85 ? 18.703 -12.377 -6.846 1.00 85.38 85 LEU A N 1
ATOM 694 C CA . LEU A 1 85 ? 19.530 -11.808 -7.906 1.00 85.38 85 LEU A CA 1
ATOM 695 C C . LEU A 1 85 ? 19.376 -10.284 -7.998 1.00 85.38 85 LEU A C 1
ATOM 697 O O . LEU A 1 85 ? 20.345 -9.590 -8.270 1.00 85.38 85 LEU A O 1
ATOM 701 N N . PHE A 1 86 ? 18.179 -9.744 -7.771 1.00 84.12 86 PHE A N 1
ATOM 702 C CA . PHE A 1 86 ? 17.930 -8.302 -7.764 1.00 84.12 86 PHE A CA 1
ATOM 703 C C . PHE A 1 86 ? 16.710 -7.957 -6.908 1.00 84.12 86 PHE A C 1
ATOM 705 O O . PHE A 1 86 ? 15.836 -8.793 -6.673 1.00 84.12 86 PHE A O 1
ATOM 712 N N . SER A 1 87 ? 16.639 -6.697 -6.477 1.00 80.56 87 SER A N 1
ATOM 713 C CA . SER A 1 87 ? 15.402 -6.082 -5.994 1.00 80.56 87 SER A CA 1
ATOM 714 C C . SER A 1 87 ? 14.699 -5.331 -7.129 1.00 80.56 87 SER A C 1
ATOM 716 O O . SER A 1 87 ? 15.305 -4.996 -8.151 1.00 80.56 87 SER A O 1
ATOM 718 N N . ASP A 1 88 ? 13.418 -5.012 -6.942 1.00 79.81 88 ASP A N 1
ATOM 719 C CA . ASP A 1 88 ? 12.680 -4.184 -7.901 1.00 79.81 88 ASP A CA 1
ATOM 720 C C . ASP A 1 88 ? 13.318 -2.809 -8.117 1.00 79.81 88 ASP A C 1
ATOM 722 O O . ASP A 1 88 ? 13.235 -2.265 -9.217 1.00 79.81 88 ASP A O 1
ATOM 726 N N . ALA A 1 89 ? 13.935 -2.249 -7.073 1.00 80.94 89 ALA A N 1
ATOM 727 C CA . ALA A 1 89 ? 14.612 -0.962 -7.139 1.00 80.94 89 ALA A CA 1
ATOM 728 C C . ALA A 1 89 ? 15.870 -1.037 -8.006 1.00 80.94 89 ALA A C 1
ATOM 730 O O . ALA A 1 89 ? 16.019 -0.229 -8.918 1.00 80.94 89 ALA A O 1
ATOM 731 N N . SER A 1 90 ? 16.733 -2.036 -7.784 1.00 84.62 90 SER A N 1
ATOM 732 C CA . SER A 1 90 ? 17.935 -2.231 -8.603 1.00 84.62 90 SER A CA 1
ATOM 733 C C . SER A 1 90 ? 17.589 -2.355 -10.083 1.00 84.62 90 SER A C 1
ATOM 735 O O . SER A 1 90 ? 18.214 -1.729 -10.931 1.00 84.62 90 SER A O 1
ATOM 737 N N . LEU A 1 91 ? 16.557 -3.132 -10.411 1.00 87.00 91 LEU A N 1
ATOM 738 C CA . LEU A 1 91 ? 16.197 -3.334 -11.806 1.00 87.00 91 LEU A CA 1
ATOM 739 C C . LEU A 1 91 ? 15.572 -2.082 -12.439 1.00 87.00 91 LEU A C 1
ATOM 741 O O . LEU A 1 91 ? 15.867 -1.765 -13.588 1.00 87.00 91 LEU A O 1
ATOM 745 N N . ASN A 1 92 ? 14.738 -1.345 -11.698 1.00 86.50 92 ASN A N 1
ATOM 746 C CA . ASN A 1 92 ? 14.222 -0.058 -12.168 1.00 86.50 92 ASN A CA 1
ATOM 747 C C . ASN A 1 92 ? 15.365 0.942 -12.427 1.00 86.50 92 ASN A C 1
ATOM 749 O O . ASN A 1 92 ? 15.318 1.642 -13.438 1.00 86.50 92 ASN A O 1
ATOM 753 N N . LYS A 1 93 ? 16.398 0.977 -11.571 1.00 87.31 93 LYS A N 1
ATOM 754 C CA . LYS A 1 93 ? 17.603 1.800 -11.778 1.00 87.31 93 LYS A CA 1
ATOM 755 C C . LYS A 1 93 ? 18.337 1.428 -13.057 1.00 87.31 93 LYS A C 1
ATOM 757 O O . LYS A 1 93 ? 18.564 2.312 -13.877 1.00 87.31 9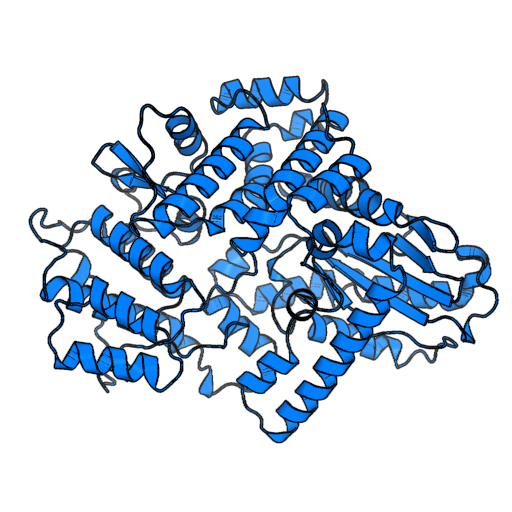3 LYS A O 1
ATOM 762 N N . LEU A 1 94 ? 18.571 0.132 -13.278 1.00 89.94 94 LEU A N 1
ATOM 763 C CA . LEU A 1 94 ? 19.176 -0.358 -14.517 1.00 89.94 94 LEU A CA 1
ATOM 764 C C . LEU A 1 94 ? 18.402 0.138 -15.750 1.00 89.94 94 LEU A C 1
ATOM 766 O O . LEU A 1 94 ? 18.992 0.666 -16.685 1.00 89.94 94 LEU A O 1
ATOM 770 N N . ILE A 1 95 ? 17.072 0.015 -15.749 1.00 89.06 95 ILE A N 1
ATOM 771 C CA . ILE A 1 95 ? 16.218 0.460 -16.864 1.00 89.06 95 ILE A CA 1
ATOM 772 C C . ILE A 1 95 ? 16.328 1.975 -17.076 1.00 89.06 95 ILE A C 1
ATOM 774 O O . ILE A 1 95 ? 16.439 2.430 -18.213 1.00 89.06 95 ILE A O 1
ATOM 778 N N . VAL A 1 96 ? 16.296 2.762 -15.999 1.00 88.62 96 VAL A N 1
ATOM 779 C CA . VAL A 1 96 ? 16.443 4.222 -16.074 1.00 88.62 96 VAL A CA 1
ATOM 780 C C . VAL A 1 96 ? 17.797 4.609 -16.662 1.00 88.62 96 VAL A C 1
ATOM 782 O O . VAL A 1 96 ? 17.857 5.464 -17.545 1.00 88.62 96 VAL A O 1
ATOM 785 N N . GLU A 1 97 ? 18.873 3.961 -16.225 1.00 87.81 97 GLU A N 1
ATOM 786 C CA . GLU A 1 97 ? 20.219 4.193 -16.749 1.00 87.81 97 GLU A CA 1
ATOM 787 C C . GLU A 1 97 ? 20.311 3.817 -18.233 1.00 87.81 97 GLU A C 1
ATOM 789 O O . GLU A 1 97 ? 20.814 4.607 -19.028 1.00 87.81 97 GLU A O 1
ATOM 794 N N . LEU A 1 98 ? 19.728 2.687 -18.647 1.00 87.69 98 LEU A N 1
ATOM 795 C CA . LEU A 1 98 ? 19.652 2.296 -20.058 1.00 87.69 98 LEU A CA 1
ATOM 796 C C . LEU A 1 98 ? 18.907 3.330 -20.922 1.00 87.69 98 LEU A C 1
ATOM 798 O O . LEU A 1 98 ? 19.347 3.636 -22.030 1.00 87.69 98 LEU A O 1
ATOM 802 N N . ILE A 1 99 ? 17.805 3.900 -20.421 1.00 87.31 99 ILE A N 1
ATOM 803 C CA . ILE A 1 99 ? 17.061 4.964 -21.118 1.00 87.31 99 ILE A CA 1
ATOM 804 C C . ILE A 1 99 ? 17.898 6.245 -21.208 1.00 87.31 99 ILE A C 1
ATOM 806 O O . ILE A 1 99 ? 17.918 6.895 -22.252 1.00 87.31 99 ILE A O 1
ATOM 810 N N . ASN A 1 100 ? 18.624 6.603 -20.151 1.00 86.12 100 ASN A N 1
ATOM 811 C CA . ASN A 1 100 ? 19.488 7.786 -20.150 1.00 86.12 100 ASN A CA 1
ATOM 812 C C . ASN A 1 100 ? 20.697 7.648 -21.091 1.00 86.12 100 ASN A C 1
ATOM 814 O O . ASN A 1 100 ? 21.210 8.656 -21.577 1.00 86.12 100 ASN A O 1
ATOM 818 N N . LEU A 1 101 ? 21.104 6.416 -21.409 1.00 81.19 101 LEU A N 1
ATOM 819 C CA . LEU A 1 101 ? 22.156 6.096 -22.379 1.00 81.19 101 LEU A CA 1
ATOM 820 C C . LEU A 1 101 ? 21.651 5.979 -23.829 1.00 81.19 101 LEU A C 1
ATOM 822 O O . LEU A 1 101 ? 22.434 5.658 -24.724 1.00 81.19 101 LEU A O 1
ATOM 826 N N . ASN A 1 102 ? 20.372 6.270 -24.100 1.00 74.19 102 ASN A N 1
ATOM 827 C CA . ASN A 1 102 ? 19.749 6.121 -25.424 1.00 74.19 102 ASN A CA 1
ATOM 828 C C . ASN A 1 102 ? 20.403 6.970 -26.543 1.00 74.19 102 ASN A C 1
ATOM 830 O O . ASN A 1 102 ? 20.093 6.784 -27.715 1.00 74.19 102 ASN A O 1
ATOM 834 N N . SER A 1 103 ? 21.318 7.885 -26.207 1.00 62.94 103 SER A N 1
ATOM 835 C CA . SER A 1 103 ? 22.113 8.671 -27.161 1.00 62.94 103 SER A CA 1
ATOM 836 C C . SER A 1 103 ? 23.297 7.912 -27.783 1.00 62.94 103 SER A C 1
ATOM 838 O O . SER A 1 103 ? 23.892 8.401 -28.746 1.00 62.94 103 SER A O 1
ATOM 840 N N . ILE A 1 104 ? 23.659 6.736 -27.262 1.00 63.44 104 ILE A N 1
ATOM 841 C CA . ILE A 1 104 ? 24.768 5.919 -27.773 1.00 63.44 104 ILE A CA 1
ATOM 842 C C . ILE A 1 104 ? 24.298 5.121 -29.001 1.00 63.44 104 ILE A C 1
ATOM 844 O O . ILE A 1 104 ? 23.217 4.533 -28.995 1.00 63.44 104 ILE A O 1
ATOM 848 N N . LYS A 1 105 ? 25.108 5.102 -30.074 1.00 57.28 105 LYS A N 1
ATOM 849 C CA . LYS A 1 105 ? 24.827 4.321 -31.294 1.00 57.28 105 LYS A CA 1
ATOM 850 C C . LYS A 1 105 ? 24.696 2.832 -30.952 1.00 57.28 105 LYS A C 1
ATOM 852 O O . LYS A 1 105 ? 25.644 2.243 -30.439 1.00 57.28 105 LYS A O 1
ATOM 857 N N . LYS A 1 106 ? 23.552 2.241 -31.292 1.00 65.94 106 LYS A N 1
ATOM 858 C CA . LYS A 1 106 ? 23.244 0.821 -31.076 1.00 65.94 106 LYS A CA 1
ATOM 859 C C . LYS A 1 106 ? 23.574 0.004 -32.320 1.00 65.94 106 LYS A C 1
ATOM 861 O O . LYS A 1 106 ? 23.432 0.505 -33.436 1.00 65.94 106 LYS A O 1
ATOM 866 N N . ASP A 1 107 ? 23.979 -1.246 -32.127 1.00 63.88 107 ASP A N 1
ATOM 867 C CA . ASP A 1 107 ? 24.073 -2.213 -33.218 1.00 63.88 107 ASP A CA 1
ATOM 868 C C . ASP A 1 107 ? 22.750 -2.984 -33.303 1.00 63.88 107 ASP A C 1
ATOM 870 O O . ASP A 1 107 ? 22.448 -3.840 -32.472 1.00 63.88 107 ASP A O 1
ATOM 874 N N . GLU A 1 108 ? 21.938 -2.662 -34.310 1.00 65.69 108 GLU A N 1
ATOM 875 C CA . GLU A 1 108 ? 20.606 -3.250 -34.517 1.00 65.69 108 GLU A CA 1
ATOM 876 C C . GLU A 1 108 ? 20.637 -4.764 -34.808 1.00 65.69 108 GLU A C 1
ATOM 878 O O . GLU A 1 108 ? 19.583 -5.394 -34.870 1.00 65.69 108 GLU A O 1
ATOM 883 N N . LYS A 1 109 ? 21.820 -5.372 -34.990 1.00 67.62 109 LYS A N 1
ATOM 884 C CA . LYS A 1 109 ? 21.969 -6.788 -35.367 1.00 67.62 109 LYS A CA 1
ATOM 885 C C . LYS A 1 109 ? 22.326 -7.727 -34.214 1.00 67.62 109 LYS A C 1
ATOM 887 O O . LYS A 1 109 ? 22.369 -8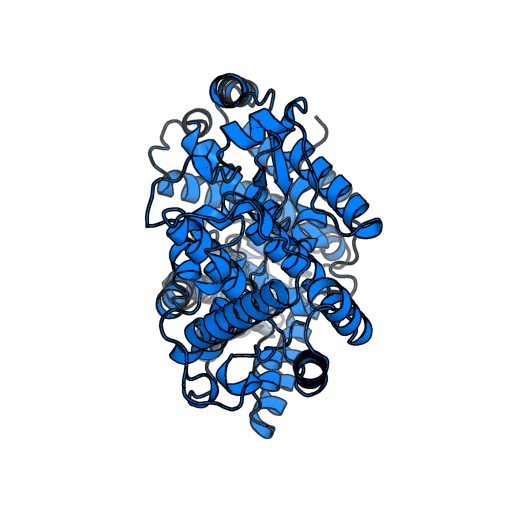.941 -34.426 1.00 67.62 109 LYS A O 1
ATOM 892 N N . LEU A 1 110 ? 22.608 -7.218 -33.014 1.00 80.69 110 LEU A N 1
ATOM 893 C CA . LEU A 1 110 ? 23.019 -8.067 -31.892 1.00 80.69 110 LEU A CA 1
ATOM 894 C C . LEU A 1 110 ? 21.823 -8.793 -31.262 1.00 80.69 110 LEU A C 1
ATOM 896 O O . LEU A 1 110 ? 20.876 -8.173 -30.791 1.00 80.69 110 LEU A O 1
ATOM 900 N N . SER A 1 111 ? 21.894 -10.126 -31.214 1.00 83.38 111 SER A N 1
ATOM 901 C CA . SER A 1 111 ? 20.849 -10.967 -30.622 1.00 83.38 111 SER A CA 1
ATOM 902 C C . SER A 1 111 ? 20.966 -11.054 -29.098 1.00 83.38 111 SER A C 1
ATOM 904 O O . SER A 1 111 ? 22.053 -11.282 -28.558 1.00 83.38 111 SER A O 1
ATOM 906 N N . LEU A 1 112 ? 19.818 -10.991 -28.412 1.00 85.75 112 LEU A N 1
ATOM 907 C CA . LEU A 1 112 ? 19.718 -11.263 -26.972 1.00 85.75 112 LEU A CA 1
ATOM 908 C C . LEU A 1 112 ? 19.930 -12.750 -26.627 1.00 85.75 112 LEU A C 1
ATOM 910 O O . LEU A 1 112 ? 20.223 -13.097 -25.489 1.00 85.75 112 LEU A O 1
ATOM 914 N N . ASN A 1 113 ? 19.826 -13.661 -27.600 1.00 85.38 113 ASN A N 1
ATOM 915 C CA . ASN A 1 113 ? 20.002 -15.100 -27.381 1.00 85.38 113 ASN A CA 1
ATOM 916 C C . ASN A 1 113 ? 21.468 -15.531 -27.547 1.00 85.38 113 ASN A C 1
ATOM 918 O O . ASN A 1 113 ? 21.757 -16.509 -28.235 1.00 85.38 113 ASN A O 1
ATOM 922 N N . THR A 1 114 ? 22.399 -14.799 -26.934 1.00 89.31 114 THR A N 1
ATOM 923 C CA . THR A 1 114 ? 23.841 -15.074 -27.024 1.00 89.31 114 THR A CA 1
ATOM 924 C C . THR A 1 114 ? 24.478 -15.216 -25.638 1.00 89.31 114 THR A C 1
ATOM 926 O O . THR A 1 114 ? 24.005 -14.590 -24.687 1.00 89.31 114 THR A O 1
ATOM 929 N N . PRO A 1 115 ? 25.570 -15.995 -25.503 1.00 90.50 115 PRO A N 1
ATOM 930 C CA . PRO A 1 115 ? 26.355 -16.051 -24.266 1.00 90.50 115 PRO A CA 1
ATOM 931 C C . PRO A 1 115 ? 26.832 -14.677 -23.796 1.00 90.50 115 PRO A C 1
ATOM 933 O O . PRO A 1 115 ? 26.766 -14.356 -22.612 1.00 90.50 115 PRO A O 1
ATOM 936 N N . THR A 1 116 ? 27.254 -13.836 -24.745 1.00 91.75 116 THR A N 1
ATOM 937 C CA . THR A 1 116 ? 27.719 -12.474 -24.477 1.00 91.75 116 THR A CA 1
ATOM 938 C C . THR A 1 116 ? 26.618 -11.616 -23.861 1.00 91.75 116 THR A C 1
ATOM 940 O O . THR A 1 116 ? 26.873 -10.972 -22.850 1.00 91.75 116 THR A O 1
ATOM 943 N N . PHE A 1 117 ? 25.390 -11.654 -24.395 1.00 92.75 117 PHE A N 1
ATOM 944 C CA . PHE A 1 117 ? 24.274 -10.914 -23.802 1.00 92.75 117 PHE A CA 1
ATOM 945 C C . PHE A 1 117 ? 23.956 -11.396 -22.386 1.00 92.75 117 PHE A C 1
ATOM 947 O O . PHE A 1 117 ? 23.839 -10.573 -21.482 1.00 92.75 117 PHE A O 1
ATOM 954 N N . SER A 1 118 ? 23.854 -12.713 -22.170 1.00 92.75 118 SER A N 1
ATOM 955 C CA . SER A 1 118 ? 23.558 -13.262 -20.842 1.00 92.75 118 SER A CA 1
ATOM 956 C C . SER A 1 118 ? 24.590 -12.828 -19.796 1.00 92.75 118 SER A C 1
ATOM 958 O O . SER A 1 118 ? 24.208 -12.462 -18.684 1.00 92.75 118 SER A O 1
ATOM 960 N N . LEU A 1 119 ? 25.878 -12.818 -20.156 1.00 93.06 119 LEU A N 1
ATOM 961 C CA . LEU A 1 119 ? 26.954 -12.369 -19.274 1.00 93.06 119 LEU A CA 1
ATOM 962 C C . LEU A 1 119 ? 26.924 -10.851 -19.047 1.00 93.06 119 LEU A C 1
ATOM 964 O O . LEU A 1 119 ? 27.005 -10.406 -17.904 1.00 93.06 119 LEU A O 1
ATOM 968 N N . ASP A 1 120 ? 26.774 -10.057 -20.110 1.00 92.75 120 ASP A N 1
ATOM 969 C CA . ASP A 1 120 ? 26.682 -8.593 -20.028 1.00 92.75 120 ASP A CA 1
ATOM 970 C C . ASP A 1 120 ? 25.507 -8.157 -19.142 1.00 92.75 120 ASP A C 1
ATOM 972 O O . ASP A 1 120 ? 25.641 -7.263 -18.307 1.00 92.75 120 ASP A O 1
ATOM 976 N N . PHE A 1 121 ? 24.358 -8.817 -19.296 1.00 92.81 121 PHE A N 1
ATOM 977 C CA . PHE A 1 121 ? 23.147 -8.526 -18.540 1.00 92.81 121 PHE A CA 1
ATOM 978 C C . PHE A 1 121 ? 23.270 -8.935 -17.068 1.00 92.81 121 PHE A C 1
ATOM 980 O O . PHE A 1 121 ? 22.898 -8.158 -16.186 1.00 92.81 121 PHE A O 1
ATOM 987 N N . LEU A 1 122 ? 23.846 -10.112 -16.784 1.00 93.12 122 LEU A N 1
ATOM 988 C CA . LEU A 1 122 ? 24.160 -10.528 -15.414 1.00 93.12 122 LEU A CA 1
ATOM 989 C C . LEU A 1 122 ? 25.106 -9.522 -14.742 1.00 93.12 122 LEU A C 1
ATOM 991 O O . LEU A 1 122 ? 24.820 -9.051 -13.642 1.00 93.12 122 LEU A O 1
ATOM 995 N N . ASN A 1 123 ? 26.188 -9.138 -15.421 1.00 92.81 123 ASN A N 1
ATOM 996 C CA . ASN A 1 123 ? 27.150 -8.160 -14.918 1.00 92.81 123 ASN A CA 1
ATOM 997 C C . ASN A 1 123 ? 26.506 -6.807 -14.629 1.00 92.81 123 ASN A C 1
ATOM 999 O O . ASN A 1 123 ? 26.745 -6.239 -13.564 1.00 92.81 123 ASN A O 1
ATOM 1003 N N . ALA A 1 124 ? 25.661 -6.314 -15.535 1.00 92.50 124 ALA A N 1
ATOM 1004 C CA . ALA A 1 124 ? 24.940 -5.065 -15.334 1.00 92.50 124 ALA A CA 1
ATOM 1005 C C . ALA A 1 124 ? 24.060 -5.119 -14.073 1.00 92.50 124 ALA A C 1
ATOM 1007 O O . ALA A 1 124 ? 24.124 -4.207 -13.251 1.00 92.50 124 ALA A O 1
ATOM 1008 N N . ILE A 1 125 ? 23.308 -6.208 -13.858 1.00 91.31 125 ILE A N 1
ATOM 1009 C CA . ILE A 1 125 ? 22.511 -6.394 -12.632 1.00 91.31 125 ILE A CA 1
ATOM 1010 C C . ILE A 1 125 ? 23.400 -6.386 -11.385 1.00 91.31 125 ILE A C 1
ATOM 1012 O O . ILE A 1 125 ? 23.130 -5.647 -10.438 1.00 91.31 125 ILE A O 1
ATOM 1016 N N . LEU A 1 126 ? 24.463 -7.194 -11.379 1.00 91.38 126 LEU A N 1
ATOM 1017 C CA . LEU A 1 126 ? 25.361 -7.330 -10.232 1.00 91.38 126 LEU A CA 1
ATOM 1018 C C . LEU A 1 126 ? 26.041 -6.002 -9.868 1.00 91.38 126 LEU A C 1
ATOM 1020 O O . LEU A 1 126 ? 26.221 -5.704 -8.686 1.00 91.38 126 LEU A O 1
ATOM 1024 N N . LEU A 1 127 ? 26.395 -5.198 -10.872 1.00 89.94 127 LEU A N 1
ATOM 1025 C CA . LEU A 1 127 ? 27.036 -3.896 -10.693 1.00 89.94 127 LEU A CA 1
ATOM 1026 C C . LEU A 1 127 ? 26.050 -2.838 -10.211 1.00 89.94 127 LEU A C 1
ATOM 1028 O O . LEU A 1 127 ? 26.378 -2.078 -9.303 1.00 89.94 127 LEU A O 1
ATOM 1032 N N . VAL A 1 128 ? 24.827 -2.827 -10.742 1.00 89.31 128 VAL A N 1
ATOM 1033 C CA . VAL A 1 128 ? 23.770 -1.951 -10.225 1.00 89.31 128 VAL A CA 1
ATOM 1034 C C . VAL A 1 128 ? 23.432 -2.313 -8.779 1.00 89.31 128 VAL A C 1
ATOM 1036 O O . VAL A 1 128 ? 23.290 -1.414 -7.956 1.00 89.31 128 VAL A O 1
ATOM 1039 N N . ASN A 1 129 ? 23.384 -3.601 -8.423 1.00 87.88 129 ASN A N 1
ATOM 1040 C CA . ASN A 1 129 ? 23.234 -4.027 -7.029 1.00 87.88 129 ASN A CA 1
ATOM 1041 C C . ASN A 1 129 ? 24.390 -3.528 -6.155 1.00 87.88 129 ASN A C 1
ATOM 1043 O O . ASN A 1 129 ? 24.146 -2.977 -5.085 1.00 87.88 129 ASN A O 1
ATOM 1047 N N . GLU A 1 130 ? 25.636 -3.687 -6.605 1.00 87.06 130 GLU A N 1
ATOM 1048 C CA . GLU A 1 130 ? 26.819 -3.194 -5.894 1.00 87.06 130 GLU A CA 1
ATOM 1049 C C . GLU A 1 130 ? 26.698 -1.689 -5.627 1.00 87.06 130 GLU A C 1
ATOM 1051 O O . GLU A 1 130 ? 26.687 -1.265 -4.476 1.00 87.06 130 GLU A O 1
ATOM 1056 N N . ILE A 1 131 ? 26.503 -0.880 -6.671 1.00 85.50 131 ILE A N 1
ATOM 1057 C CA . ILE A 1 131 ? 26.373 0.580 -6.560 1.00 85.50 131 ILE A CA 1
ATOM 1058 C C . ILE A 1 131 ? 25.186 0.957 -5.668 1.00 85.50 131 ILE A C 1
ATOM 1060 O O . ILE A 1 131 ? 25.297 1.853 -4.828 1.00 85.50 131 ILE A O 1
ATOM 1064 N N . HIS A 1 132 ? 24.057 0.262 -5.817 1.00 82.38 132 HIS A N 1
ATOM 1065 C CA . HIS A 1 132 ? 22.850 0.547 -5.061 1.00 82.38 132 HIS A CA 1
ATOM 1066 C C . HIS A 1 132 ? 23.014 0.261 -3.563 1.00 82.38 132 HIS A C 1
ATOM 1068 O O . HIS A 1 132 ? 22.543 1.066 -2.757 1.00 82.38 132 HIS A O 1
ATOM 1074 N N . TYR A 1 133 ? 23.660 -0.849 -3.190 1.00 78.38 133 TYR A N 1
ATOM 1075 C CA . TYR A 1 133 ? 23.747 -1.309 -1.800 1.00 78.38 133 TYR A CA 1
ATOM 1076 C C . TYR A 1 133 ? 25.041 -0.911 -1.070 1.00 78.38 133 TYR A C 1
ATOM 1078 O O . TYR A 1 133 ? 25.048 -0.884 0.163 1.00 78.38 133 TYR A O 1
ATOM 1086 N N . LYS A 1 134 ? 26.105 -0.522 -1.788 1.00 74.56 134 LYS A N 1
ATOM 1087 C CA . LYS A 1 134 ? 27.409 -0.116 -1.223 1.00 74.56 134 LYS A CA 1
ATOM 1088 C C . LYS A 1 134 ? 27.332 1.080 -0.268 1.00 74.56 134 LYS A C 1
ATOM 1090 O O . LYS A 1 134 ? 28.182 1.218 0.606 1.00 74.56 134 LYS A O 1
ATOM 1095 N N . SER A 1 135 ? 26.318 1.935 -0.391 1.00 57.38 135 SER A N 1
ATOM 1096 C CA . SER A 1 135 ? 26.194 3.172 0.392 1.00 57.38 135 SER A CA 1
ATOM 1097 C C . SER A 1 135 ? 25.565 3.012 1.782 1.00 57.38 135 SER A C 1
ATOM 1099 O O . SER A 1 135 ? 25.629 3.952 2.571 1.00 57.38 135 SER A O 1
ATOM 1101 N N . VAL A 1 136 ? 24.951 1.866 2.110 1.00 58.94 136 VAL A N 1
ATOM 1102 C CA . VAL A 1 136 ? 24.040 1.799 3.277 1.00 58.94 136 VAL A CA 1
ATOM 1103 C C . VAL A 1 136 ? 24.641 1.131 4.511 1.00 58.94 136 VAL A C 1
ATOM 1105 O O . VAL A 1 136 ? 24.064 1.237 5.595 1.00 58.94 136 VAL A O 1
ATOM 1108 N N . GLY A 1 137 ? 25.835 0.532 4.399 1.00 57.19 137 GLY A N 1
ATOM 1109 C CA . GLY A 1 137 ? 26.593 0.038 5.560 1.00 57.19 137 GLY A CA 1
ATOM 1110 C C . GLY A 1 137 ? 25.748 -0.846 6.481 1.00 57.19 137 GLY A C 1
ATOM 1111 O O . GLY A 1 137 ? 25.848 -0.754 7.702 1.00 57.19 137 GLY A O 1
ATOM 1112 N N . ILE A 1 138 ? 24.841 -1.644 5.896 1.00 61.81 138 ILE A N 1
ATOM 1113 C CA . ILE A 1 138 ? 23.763 -2.342 6.618 1.00 61.81 138 ILE A CA 1
ATOM 1114 C C . ILE A 1 138 ? 24.327 -3.231 7.731 1.00 61.81 138 ILE A C 1
ATOM 1116 O O . ILE A 1 138 ? 23.726 -3.346 8.795 1.00 61.81 138 ILE A O 1
ATOM 1120 N N . LEU A 1 139 ? 25.499 -3.822 7.493 1.00 57.19 139 LEU A N 1
ATOM 1121 C CA . LEU A 1 139 ? 26.182 -4.712 8.429 1.00 57.19 139 LEU A CA 1
ATOM 1122 C C . LEU A 1 139 ? 26.881 -3.974 9.583 1.00 57.19 139 LEU A C 1
ATOM 1124 O O . LEU A 1 139 ? 27.184 -4.594 10.597 1.00 57.19 139 LEU A O 1
ATOM 1128 N N . GLU A 1 140 ? 27.124 -2.669 9.452 1.00 62.78 140 GLU A N 1
ATOM 1129 C CA . GLU A 1 140 ? 27.889 -1.866 10.417 1.00 62.78 140 GLU A CA 1
ATOM 1130 C C . GLU A 1 140 ? 26.990 -1.035 11.348 1.00 62.78 140 GLU A C 1
ATOM 1132 O O . GLU A 1 140 ? 27.452 -0.485 12.350 1.00 62.78 140 GLU A O 1
ATOM 1137 N N . ARG A 1 141 ? 25.689 -0.930 11.042 1.00 68.56 141 ARG A N 1
ATOM 1138 C CA . ARG A 1 141 ? 24.739 -0.087 11.781 1.00 68.56 141 ARG A CA 1
ATOM 1139 C C . ARG A 1 141 ? 23.982 -0.873 12.857 1.00 68.56 141 ARG A C 1
ATOM 1141 O O . ARG A 1 141 ? 23.580 -2.012 12.624 1.00 68.56 141 ARG A O 1
ATOM 1148 N N . PRO A 1 142 ? 23.695 -0.264 14.024 1.00 75.56 142 PRO A N 1
ATOM 1149 C CA . PRO A 1 142 ? 22.853 -0.899 15.026 1.00 75.56 142 PRO A CA 1
ATOM 1150 C C . PRO A 1 142 ? 21.414 -1.049 14.516 1.00 75.56 142 PRO A C 1
ATOM 1152 O O . PRO A 1 142 ? 20.865 -0.163 13.850 1.00 75.56 142 PRO A O 1
ATOM 1155 N N . ASN A 1 143 ? 20.778 -2.156 14.904 1.00 75.56 143 ASN A N 1
ATOM 1156 C CA . ASN A 1 143 ? 19.363 -2.404 14.642 1.00 75.56 143 ASN A CA 1
ATOM 1157 C C . ASN A 1 143 ? 18.507 -1.254 15.192 1.00 75.56 143 ASN A C 1
ATOM 1159 O O . ASN A 1 143 ? 18.452 -1.013 16.400 1.00 75.56 143 ASN A O 1
ATOM 1163 N N . SER A 1 144 ? 17.840 -0.550 14.285 1.00 81.19 144 SER A N 1
ATOM 1164 C CA . SER A 1 144 ? 17.001 0.617 14.553 1.00 81.19 144 SER A CA 1
ATOM 1165 C C . SER A 1 144 ? 15.818 0.640 13.578 1.00 81.19 144 SER A C 1
ATOM 1167 O O . SER A 1 144 ? 15.909 0.020 12.509 1.00 81.19 144 SER A O 1
ATOM 1169 N N . PRO A 1 145 ? 14.718 1.352 13.898 1.00 81.75 145 PRO A N 1
ATOM 1170 C CA . PRO A 1 145 ? 13.645 1.593 12.936 1.00 81.75 145 PRO A CA 1
ATOM 1171 C C . PRO A 1 145 ? 14.174 2.177 11.625 1.00 81.75 145 PRO A C 1
ATOM 1173 O O . PRO A 1 145 ? 13.776 1.730 10.555 1.00 81.75 145 PRO A O 1
ATOM 1176 N N . GLU A 1 146 ? 15.118 3.116 11.709 1.00 85.94 146 GLU A N 1
ATOM 1177 C CA . GLU A 1 146 ? 15.729 3.771 10.558 1.00 85.94 146 GLU A CA 1
ATOM 1178 C C . GLU A 1 146 ? 16.500 2.781 9.679 1.00 85.94 146 GLU A C 1
ATOM 1180 O O . GLU A 1 146 ? 16.298 2.790 8.472 1.00 85.94 146 GLU A O 1
ATOM 1185 N N . LEU A 1 147 ? 17.307 1.879 10.257 1.00 82.38 147 LEU A N 1
ATOM 1186 C CA . LEU A 1 147 ? 18.005 0.848 9.476 1.00 82.38 147 LEU A CA 1
ATOM 1187 C C . LEU A 1 147 ? 17.021 -0.068 8.733 1.00 82.38 147 LEU A C 1
ATOM 1189 O O . LEU A 1 147 ? 17.221 -0.372 7.560 1.00 82.38 147 LEU A O 1
ATOM 1193 N N . LEU A 1 148 ? 15.942 -0.501 9.395 1.00 80.88 148 LEU A N 1
ATOM 1194 C CA . LEU A 1 148 ? 14.925 -1.323 8.736 1.00 80.88 148 LEU A CA 1
ATOM 1195 C C . LEU A 1 148 ? 14.202 -0.552 7.631 1.00 80.88 148 LEU A C 1
ATOM 1197 O O . LEU A 1 148 ? 13.945 -1.114 6.569 1.00 80.88 148 LEU A O 1
ATOM 1201 N N . TRP A 1 149 ? 13.871 0.719 7.855 1.00 86.00 149 TRP A N 1
ATOM 1202 C CA . TRP A 1 149 ? 13.253 1.550 6.826 1.00 86.00 149 TRP A CA 1
ATOM 1203 C C . TRP A 1 149 ? 14.193 1.800 5.651 1.00 86.00 149 TRP A C 1
ATOM 1205 O O . TRP A 1 149 ? 13.724 1.679 4.526 1.00 86.00 149 TRP A O 1
ATOM 1215 N N . ASP A 1 150 ? 15.488 2.029 5.880 1.00 84.12 150 ASP A N 1
ATOM 1216 C CA . ASP A 1 150 ? 16.491 2.125 4.814 1.00 84.12 150 ASP A CA 1
ATOM 1217 C C . ASP A 1 150 ? 16.452 0.868 3.937 1.00 84.12 150 ASP A C 1
ATOM 1219 O O . ASP A 1 150 ? 16.205 0.962 2.738 1.00 84.12 150 ASP A O 1
ATOM 1223 N N . ILE A 1 151 ? 16.570 -0.321 4.537 1.00 79.38 151 ILE A N 1
ATOM 1224 C CA . ILE A 1 151 ? 16.532 -1.599 3.807 1.00 79.38 151 ILE A CA 1
ATOM 1225 C C . ILE A 1 151 ? 15.225 -1.751 3.012 1.00 79.38 151 ILE A C 1
ATOM 1227 O O . ILE A 1 151 ? 15.242 -2.082 1.827 1.00 79.38 151 ILE A O 1
ATOM 1231 N N . LEU A 1 152 ? 14.077 -1.491 3.646 1.00 79.88 152 LEU A N 1
ATOM 1232 C CA . LEU A 1 152 ? 12.758 -1.651 3.024 1.00 79.88 152 LEU A CA 1
ATOM 1233 C C . LEU A 1 152 ? 12.497 -0.636 1.903 1.00 79.88 152 LEU A C 1
ATOM 1235 O O . LEU A 1 152 ? 11.790 -0.958 0.944 1.00 79.88 152 LEU A O 1
ATOM 1239 N N . LEU A 1 153 ? 13.002 0.593 2.038 1.00 81.00 153 LEU A N 1
ATOM 1240 C CA . LEU A 1 153 ? 12.924 1.623 1.003 1.00 81.00 153 LEU A CA 1
ATOM 1241 C C . LEU A 1 153 ? 13.854 1.274 -0.156 1.00 81.00 153 LEU A C 1
ATOM 1243 O O . LEU A 1 153 ? 13.408 1.300 -1.295 1.00 81.00 153 LEU A O 1
ATOM 1247 N N . MET A 1 154 ? 15.088 0.847 0.113 1.00 78.56 154 MET A N 1
ATOM 1248 C CA . MET A 1 154 ? 16.015 0.400 -0.929 1.00 78.56 154 MET A CA 1
ATOM 1249 C C . MET A 1 154 ? 15.500 -0.804 -1.704 1.00 78.56 154 MET A C 1
ATOM 1251 O O . MET A 1 154 ? 15.720 -0.905 -2.897 1.00 78.56 154 MET A O 1
ATOM 1255 N N . GLN A 1 155 ? 14.805 -1.738 -1.062 1.00 76.69 155 GLN A N 1
ATOM 1256 C CA . GLN A 1 155 ? 14.267 -2.906 -1.759 1.00 76.69 155 GLN A CA 1
ATOM 1257 C C . GLN A 1 155 ? 12.932 -2.627 -2.470 1.00 76.69 155 GLN A C 1
ATOM 1259 O O . GLN A 1 155 ? 12.373 -3.541 -3.070 1.00 76.69 155 GLN A O 1
ATOM 1264 N N . HIS A 1 156 ? 12.400 -1.396 -2.403 1.00 74.62 156 HIS A N 1
ATOM 1265 C CA . HIS A 1 156 ? 11.050 -1.055 -2.871 1.00 74.62 156 HIS A CA 1
ATOM 1266 C C . HIS A 1 156 ? 9.987 -2.055 -2.388 1.00 74.62 156 HIS A C 1
ATOM 1268 O O . HIS A 1 156 ? 9.029 -2.350 -3.106 1.00 74.62 156 HIS A O 1
ATOM 1274 N N . ILE A 1 157 ? 10.111 -2.544 -1.145 1.00 65.44 157 ILE A N 1
ATOM 1275 C CA . ILE A 1 157 ? 9.075 -3.364 -0.501 1.00 65.44 157 ILE A CA 1
ATOM 1276 C C . ILE A 1 157 ? 7.926 -2.416 -0.141 1.00 65.44 157 ILE A C 1
ATOM 1278 O O . ILE A 1 157 ? 7.781 -1.924 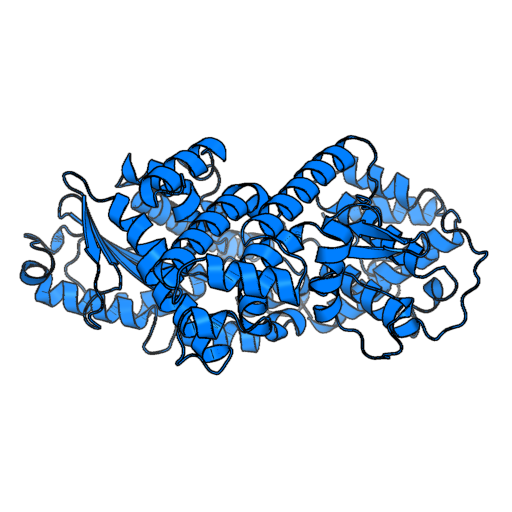0.983 1.00 65.44 157 ILE A O 1
ATOM 1282 N N . ASN A 1 158 ? 7.170 -2.048 -1.168 1.00 57.62 158 ASN A N 1
ATOM 1283 C CA . ASN A 1 158 ? 6.029 -1.161 -1.116 1.00 57.62 158 ASN A CA 1
ATOM 1284 C C . ASN A 1 158 ? 4.788 -2.035 -0.998 1.00 57.62 158 ASN A C 1
ATOM 1286 O O . ASN A 1 158 ? 4.532 -2.922 -1.800 1.00 57.62 158 ASN A O 1
ATOM 1290 N N . SER A 1 159 ? 4.020 -1.770 0.041 1.00 48.78 159 SER A N 1
ATOM 1291 C CA . SER A 1 159 ? 2.830 -2.490 0.491 1.00 48.78 159 SER A CA 1
ATOM 1292 C C . SER A 1 159 ? 1.626 -2.455 -0.467 1.00 48.78 159 SER A C 1
ATOM 1294 O O . SER A 1 159 ? 0.539 -2.884 -0.080 1.00 48.78 159 SER A O 1
ATOM 1296 N N . LEU A 1 160 ? 1.776 -1.962 -1.704 1.00 54.50 160 LEU A N 1
ATOM 1297 C CA . LEU A 1 160 ? 0.779 -2.164 -2.758 1.00 54.50 160 LEU A CA 1
ATOM 1298 C C . LEU A 1 160 ? 1.133 -3.416 -3.546 1.00 54.50 160 LEU A C 1
ATOM 1300 O O . LEU A 1 160 ? 1.890 -3.381 -4.514 1.00 54.50 160 LEU A O 1
ATOM 1304 N N . ASP A 1 161 ? 0.553 -4.521 -3.104 1.00 59.22 161 ASP A N 1
ATOM 1305 C CA . ASP A 1 161 ? 0.640 -5.792 -3.798 1.00 59.22 161 ASP A CA 1
ATOM 1306 C C . ASP A 1 161 ? -0.419 -5.871 -4.917 1.00 59.22 161 ASP A C 1
ATOM 1308 O O . ASP A 1 161 ? -1.478 -5.234 -4.863 1.00 59.22 161 ASP A O 1
ATOM 1312 N N . GLU A 1 162 ? -0.144 -6.698 -5.921 1.00 60.28 162 GLU A N 1
ATOM 1313 C CA . GLU A 1 162 ? -1.094 -7.186 -6.923 1.00 60.28 162 GLU A CA 1
ATOM 1314 C C . GLU A 1 162 ? -2.373 -7.734 -6.261 1.00 60.28 162 GLU A C 1
ATOM 1316 O O . GLU A 1 162 ? -3.491 -7.551 -6.753 1.00 60.28 162 GLU A O 1
ATOM 1321 N N . ILE A 1 163 ? -2.210 -8.335 -5.077 1.00 64.12 163 ILE A N 1
ATOM 1322 C CA . ILE A 1 163 ? -3.302 -8.833 -4.240 1.00 64.12 163 ILE A CA 1
ATOM 1323 C C . ILE A 1 163 ? -4.300 -7.713 -3.909 1.00 64.12 163 ILE A C 1
ATOM 1325 O O . ILE A 1 163 ? -5.504 -7.920 -4.071 1.00 64.12 163 ILE A O 1
ATOM 1329 N N . ASN A 1 164 ? -3.837 -6.518 -3.528 1.00 68.69 164 ASN A N 1
ATOM 1330 C CA . ASN A 1 164 ? -4.728 -5.402 -3.183 1.00 68.69 164 ASN A CA 1
ATOM 1331 C C . ASN A 1 164 ? -5.541 -4.940 -4.399 1.00 68.69 164 ASN A C 1
ATOM 1333 O O . ASN A 1 164 ? -6.749 -4.710 -4.283 1.00 68.69 164 ASN A O 1
ATOM 1337 N N . PHE A 1 165 ? -4.907 -4.877 -5.580 1.00 74.19 165 PHE A N 1
ATOM 1338 C CA . PHE A 1 165 ? -5.599 -4.524 -6.820 1.00 74.19 165 PHE A CA 1
ATOM 1339 C C . PHE A 1 165 ? -6.760 -5.488 -7.085 1.00 74.19 165 PHE A C 1
ATOM 1341 O O . PHE A 1 165 ? -7.912 -5.073 -7.227 1.00 74.19 165 PHE A O 1
ATOM 1348 N N . SER A 1 166 ? -6.451 -6.788 -7.085 1.00 75.50 166 SER A N 1
ATOM 1349 C CA . SER A 1 166 ? -7.393 -7.851 -7.444 1.00 75.50 166 SER A CA 1
ATOM 1350 C C . SER A 1 166 ? -8.590 -7.974 -6.494 1.00 75.50 166 SER A C 1
ATOM 1352 O O . SER A 1 166 ? -9.641 -8.484 -6.885 1.00 75.50 166 SER A O 1
ATOM 1354 N N . ARG A 1 167 ? -8.445 -7.525 -5.240 1.00 84.62 167 ARG A N 1
ATOM 1355 C CA . ARG A 1 167 ? -9.444 -7.743 -4.185 1.00 84.62 167 ARG A CA 1
ATOM 1356 C C . ARG A 1 167 ? -10.353 -6.547 -3.948 1.00 84.62 167 ARG A C 1
ATOM 1358 O O . ARG A 1 167 ? -11.556 -6.747 -3.787 1.00 84.62 167 ARG A O 1
ATOM 1365 N N . THR A 1 168 ? -9.811 -5.327 -3.903 1.00 86.44 168 THR A N 1
ATOM 1366 C CA . THR A 1 168 ? -10.578 -4.148 -3.459 1.00 86.44 168 THR A CA 1
ATOM 1367 C C . THR A 1 168 ? -10.566 -2.973 -4.432 1.00 86.44 168 THR A C 1
ATOM 1369 O O . THR A 1 168 ? -11.439 -2.113 -4.322 1.00 86.44 168 THR A O 1
ATOM 1372 N N . SER A 1 169 ? -9.651 -2.908 -5.405 1.00 84.94 169 SER A N 1
ATOM 1373 C CA . SER A 1 169 ? -9.506 -1.709 -6.250 1.00 84.94 169 SER A CA 1
ATOM 1374 C C . SER A 1 169 ? -10.768 -1.391 -7.062 1.00 84.94 169 SER A C 1
ATOM 1376 O O . SER A 1 169 ? -11.280 -0.272 -7.000 1.00 84.94 169 SER A O 1
ATOM 1378 N N . ALA A 1 170 ? -11.355 -2.399 -7.716 1.00 84.12 170 ALA A N 1
ATOM 1379 C CA . ALA A 1 170 ? -12.572 -2.228 -8.510 1.00 84.12 170 ALA A CA 1
ATOM 1380 C C . ALA A 1 170 ? -13.731 -1.632 -7.695 1.00 84.12 170 ALA A C 1
ATOM 1382 O O . ALA A 1 170 ? -14.399 -0.695 -8.136 1.00 84.12 170 ALA A O 1
ATOM 1383 N N . VAL A 1 171 ? -13.964 -2.163 -6.490 1.00 89.00 171 VAL A N 1
ATOM 1384 C CA . VAL A 1 171 ? -15.069 -1.707 -5.643 1.00 89.00 171 VAL A CA 1
ATOM 1385 C C . VAL A 1 171 ? -14.786 -0.328 -5.046 1.00 89.00 171 VAL A C 1
ATOM 1387 O O . VAL A 1 171 ? -15.695 0.498 -4.991 1.00 89.00 171 VAL A O 1
ATOM 1390 N N . LYS A 1 172 ? -13.532 -0.025 -4.685 1.00 90.50 172 LYS A N 1
ATOM 1391 C CA . LYS A 1 172 ? -13.123 1.318 -4.245 1.00 90.50 172 LYS A CA 1
ATOM 1392 C C . LYS A 1 172 ? -13.380 2.365 -5.327 1.00 90.50 172 LYS A C 1
ATOM 1394 O O . LYS A 1 172 ? -13.927 3.422 -5.023 1.00 90.50 172 LYS A O 1
ATOM 1399 N N . HIS A 1 173 ? -13.082 2.056 -6.589 1.00 89.31 173 HIS A N 1
ATOM 1400 C CA . HIS A 1 173 ? -13.365 2.963 -7.705 1.00 89.31 173 HIS A CA 1
ATOM 1401 C C . HIS A 1 173 ? -14.862 3.243 -7.879 1.00 89.31 173 HIS A C 1
ATOM 1403 O O . HIS A 1 173 ? -15.263 4.378 -8.145 1.00 89.31 173 HIS A O 1
ATOM 1409 N N . LEU A 1 174 ? -15.715 2.234 -7.687 1.00 90.56 174 LEU A N 1
ATOM 1410 C CA . LEU A 1 174 ? -17.170 2.414 -7.724 1.00 90.56 174 LEU A CA 1
ATOM 1411 C C . LEU A 1 174 ? -17.669 3.284 -6.564 1.00 90.56 174 LEU A C 1
ATOM 1413 O O . LEU A 1 174 ? -18.480 4.184 -6.782 1.00 90.56 174 LEU A O 1
ATOM 1417 N N . ILE A 1 175 ? -17.145 3.082 -5.350 1.00 93.31 175 ILE A N 1
ATOM 1418 C CA . ILE A 1 175 ? -17.439 3.945 -4.193 1.00 93.31 175 ILE A CA 1
ATOM 1419 C C . ILE A 1 175 ? -17.011 5.387 -4.484 1.00 93.31 175 ILE A C 1
ATOM 1421 O O . ILE A 1 175 ? -17.771 6.319 -4.218 1.00 93.31 175 ILE A O 1
ATOM 1425 N N . PHE A 1 176 ? -15.826 5.580 -5.064 1.00 92.38 176 PHE A N 1
ATOM 1426 C CA . PHE A 1 176 ? -15.326 6.900 -5.431 1.00 92.38 176 PHE A CA 1
ATOM 1427 C C . PHE A 1 176 ? -16.178 7.562 -6.520 1.00 92.38 176 PHE A C 1
ATOM 1429 O O . PHE A 1 176 ? -16.543 8.728 -6.402 1.00 92.38 176 PHE A O 1
ATOM 1436 N N . SER A 1 177 ? -16.598 6.808 -7.534 1.00 91.12 177 SER A N 1
ATOM 1437 C CA . SER A 1 177 ? -17.520 7.295 -8.567 1.00 91.12 177 SER A CA 1
ATOM 1438 C C . SER A 1 177 ? -18.871 7.699 -7.962 1.00 91.12 177 SER A C 1
ATOM 1440 O O . SER A 1 177 ? -19.409 8.760 -8.283 1.00 91.12 177 SER A O 1
ATOM 1442 N N . LYS A 1 178 ? -19.390 6.916 -7.004 1.00 93.00 178 LYS A N 1
ATOM 1443 C CA . LYS A 1 178 ? -20.602 7.264 -6.249 1.00 93.00 178 LYS A CA 1
ATOM 1444 C C . LYS A 1 178 ? -20.412 8.536 -5.424 1.00 93.00 178 LYS A C 1
ATOM 1446 O O . LYS A 1 178 ? -21.317 9.369 -5.381 1.00 93.00 178 LYS A O 1
ATOM 1451 N N . PHE A 1 179 ? -19.258 8.708 -4.785 1.00 94.31 179 PHE A N 1
ATOM 1452 C CA . PHE A 1 179 ? -18.913 9.943 -4.082 1.00 94.31 179 PHE A CA 1
ATOM 1453 C C . PHE A 1 179 ? -18.939 11.146 -5.029 1.00 94.31 179 PHE A C 1
ATOM 1455 O O . PHE A 1 179 ? -19.619 12.130 -4.739 1.00 94.31 179 PHE A O 1
ATOM 1462 N N . LEU A 1 180 ? -18.271 11.037 -6.179 1.00 92.38 180 LEU A N 1
ATOM 1463 C CA . LEU A 1 180 ? -18.233 12.096 -7.181 1.00 92.38 180 LEU A CA 1
ATOM 1464 C C . LEU A 1 180 ? -19.638 12.447 -7.663 1.00 92.38 180 LEU A C 1
ATOM 1466 O O . LEU A 1 180 ? -19.987 13.618 -7.618 1.00 92.38 180 LEU A O 1
ATOM 1470 N N . SER A 1 181 ? -20.485 11.455 -7.961 1.00 91.38 181 SE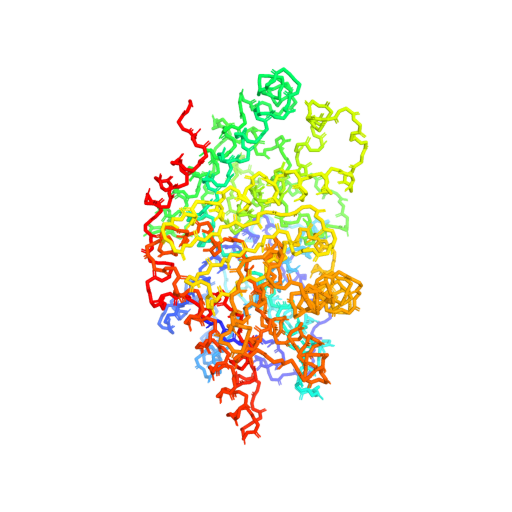R A N 1
ATOM 1471 C CA . SER A 1 181 ? -21.882 11.688 -8.367 1.00 91.38 181 SER A CA 1
ATOM 1472 C C . SER A 1 181 ? -22.694 12.528 -7.383 1.00 91.38 181 SER A C 1
ATOM 1474 O O . SER A 1 181 ? -23.575 13.278 -7.794 1.00 91.38 181 SER A O 1
ATOM 1476 N N . LYS A 1 182 ? -22.394 12.415 -6.083 1.00 92.19 182 LYS A N 1
ATOM 1477 C CA . LYS A 1 182 ? -23.084 13.151 -5.018 1.00 92.19 182 LYS A CA 1
ATOM 1478 C C . LYS A 1 182 ? -22.509 14.543 -4.779 1.00 92.19 182 LYS A C 1
ATOM 1480 O O . LYS A 1 182 ? -23.191 15.370 -4.183 1.00 92.19 182 LYS A O 1
ATOM 1485 N N . LYS A 1 183 ? -21.247 14.773 -5.143 1.00 92.19 183 LYS A N 1
ATOM 1486 C CA . LYS A 1 183 ? -20.524 16.017 -4.843 1.00 92.19 183 LYS A CA 1
ATOM 1487 C C . LYS A 1 183 ? -20.401 16.942 -6.045 1.00 92.19 183 LYS A C 1
ATOM 1489 O O . LYS A 1 183 ? -20.340 18.146 -5.847 1.00 92.19 183 LYS A O 1
ATOM 1494 N N . SER A 1 184 ? -20.363 16.407 -7.260 1.00 89.44 184 SER A N 1
ATOM 1495 C CA . SER A 1 184 ? -20.187 17.200 -8.470 1.00 89.44 184 SER A CA 1
ATOM 1496 C C . SER A 1 184 ? -21.401 18.072 -8.785 1.00 89.44 184 SER A C 1
ATOM 1498 O O . SER A 1 184 ? -22.536 17.591 -8.828 1.00 89.44 184 SER A O 1
ATOM 1500 N N . ILE A 1 185 ? -21.137 19.337 -9.097 1.00 83.31 185 ILE A N 1
ATOM 1501 C CA . ILE A 1 185 ? -22.064 20.292 -9.695 1.00 83.31 185 ILE A CA 1
ATOM 1502 C C . ILE A 1 185 ? -22.543 19.690 -11.025 1.00 83.31 185 ILE A C 1
ATOM 1504 O O . ILE A 1 185 ? -21.740 19.444 -11.923 1.00 83.31 185 ILE A O 1
ATOM 1508 N N . ASN A 1 186 ? -23.850 19.434 -11.137 1.00 84.88 186 ASN A N 1
ATOM 1509 C CA . ASN A 1 186 ? -24.509 18.756 -12.268 1.00 84.88 186 ASN A CA 1
ATOM 1510 C C . ASN A 1 186 ? -24.214 17.248 -12.415 1.00 84.88 186 ASN A C 1
ATOM 1512 O O . ASN A 1 186 ? -24.399 16.686 -13.492 1.00 84.88 186 ASN A O 1
ATOM 1516 N N . GLY A 1 187 ? -23.800 16.575 -11.338 1.00 86.19 187 GLY A N 1
ATOM 1517 C CA . GLY A 1 187 ? -23.637 15.118 -11.339 1.00 86.19 187 GLY A CA 1
ATOM 1518 C C . GLY A 1 187 ? -22.473 14.613 -12.207 1.00 86.19 187 GLY A C 1
ATOM 1519 O O . GLY A 1 187 ? -21.609 15.376 -12.643 1.00 86.19 187 GLY A O 1
ATOM 1520 N N . LEU A 1 188 ? -22.433 13.294 -12.435 1.00 89.81 188 LEU A N 1
ATOM 1521 C CA . LEU A 1 188 ? -21.328 12.647 -13.159 1.00 89.81 188 LEU A CA 1
ATOM 1522 C C . LEU A 1 188 ? -21.247 13.042 -14.636 1.00 89.81 188 LEU A C 1
ATOM 1524 O O . LEU A 1 188 ? -20.159 12.971 -15.203 1.00 89.81 188 LEU A O 1
ATOM 1528 N N . ASP A 1 189 ? -22.341 13.484 -15.254 1.00 91.38 189 ASP A N 1
ATOM 1529 C CA . ASP A 1 189 ? -22.374 13.792 -16.689 1.00 91.38 189 ASP A CA 1
ATOM 1530 C C . ASP A 1 189 ? -21.416 14.927 -17.058 1.00 91.38 189 ASP A C 1
ATOM 1532 O O . ASP A 1 189 ? -20.719 14.854 -18.069 1.00 91.38 189 ASP A O 1
ATOM 1536 N N . ALA A 1 190 ? -21.301 15.947 -16.203 1.00 90.38 190 ALA A N 1
ATOM 1537 C CA . ALA A 1 190 ? -20.349 17.035 -16.408 1.00 90.38 190 ALA A CA 1
ATOM 1538 C C . ALA A 1 190 ? -18.894 16.536 -16.385 1.00 90.38 190 ALA A C 1
ATOM 1540 O O . ALA A 1 190 ? -18.078 16.955 -17.208 1.00 90.38 190 ALA A O 1
ATOM 1541 N N . ILE A 1 191 ? -18.579 15.611 -15.472 1.00 91.12 191 ILE A N 1
ATOM 1542 C CA . ILE A 1 191 ? -17.260 14.976 -15.393 1.00 91.12 191 ILE A CA 1
ATOM 1543 C C . ILE A 1 191 ? -17.025 14.112 -16.638 1.00 91.12 191 ILE A C 1
ATOM 1545 O O . ILE A 1 191 ? -16.000 14.270 -17.294 1.00 91.12 191 ILE A O 1
ATOM 1549 N N . ASN A 1 192 ? -17.980 13.254 -17.009 1.00 92.31 192 ASN A N 1
ATOM 1550 C CA . ASN A 1 192 ? -17.875 12.370 -18.174 1.00 92.31 192 ASN A CA 1
ATOM 1551 C C . ASN A 1 192 ? -17.662 13.159 -19.475 1.00 92.31 192 ASN A C 1
ATOM 1553 O O . ASN A 1 192 ? -16.779 12.821 -20.257 1.00 92.31 192 ASN A O 1
ATOM 1557 N N . ASN A 1 193 ? -18.384 14.263 -19.674 1.00 91.69 193 ASN A N 1
ATOM 1558 C CA . ASN A 1 193 ? -18.201 15.134 -20.838 1.00 91.69 193 ASN A CA 1
ATOM 1559 C C . ASN A 1 193 ? -16.785 15.724 -20.907 1.00 91.69 193 ASN A C 1
ATOM 1561 O O . ASN A 1 193 ? -16.190 15.800 -21.986 1.00 91.69 193 ASN A O 1
ATOM 1565 N N . LEU A 1 194 ? -16.226 16.121 -19.761 1.00 90.94 194 LEU A N 1
ATOM 1566 C CA . LEU A 1 194 ? -14.869 16.658 -19.689 1.00 90.94 194 LEU A CA 1
ATOM 1567 C C . LEU A 1 194 ? -13.817 15.573 -19.965 1.00 90.94 194 LEU A C 1
ATOM 1569 O O . LEU A 1 194 ? -12.863 15.815 -20.705 1.00 90.94 194 LEU A O 1
ATOM 1573 N N . LEU A 1 195 ? -14.015 14.371 -19.418 1.00 90.19 195 LEU A N 1
ATOM 1574 C CA . LEU A 1 195 ? -13.152 13.210 -19.647 1.00 90.19 195 LEU A CA 1
ATOM 1575 C C . LEU A 1 195 ? -13.175 12.765 -21.114 1.00 90.19 195 LEU A C 1
ATOM 1577 O O . LEU A 1 195 ? -12.115 12.530 -21.697 1.00 90.19 195 LEU A O 1
ATOM 1581 N N . LYS A 1 196 ? -14.354 12.737 -21.738 1.00 90.75 196 LYS A N 1
ATOM 1582 C CA . LYS A 1 196 ? -14.519 12.406 -23.156 1.00 90.75 196 LYS A CA 1
ATOM 1583 C C . LYS A 1 196 ? -13.786 13.400 -24.041 1.00 90.75 196 LYS A C 1
ATOM 1585 O O . LYS A 1 196 ? -12.998 12.997 -24.892 1.00 90.75 196 LYS A O 1
ATOM 1590 N N . LYS A 1 197 ? -13.989 14.698 -23.791 1.00 89.12 197 LYS A N 1
ATOM 1591 C CA . LYS A 1 197 ? -13.360 15.782 -24.555 1.00 89.12 197 LYS A CA 1
ATOM 1592 C C . LYS A 1 197 ? -11.833 15.767 -24.458 1.00 89.12 197 LYS A C 1
ATOM 1594 O O . LYS A 1 197 ? -11.168 15.991 -25.463 1.00 89.12 197 LYS A O 1
ATOM 1599 N N . ASN A 1 198 ? -11.288 15.542 -23.263 1.00 85.69 198 ASN A N 1
ATOM 1600 C CA . ASN A 1 198 ? -9.854 15.707 -23.021 1.00 85.69 198 ASN A CA 1
ATOM 1601 C C . ASN A 1 198 ? -9.049 14.410 -23.195 1.00 85.69 198 ASN A C 1
ATOM 1603 O O . ASN A 1 198 ? -7.849 14.482 -23.445 1.00 85.69 198 ASN A O 1
ATOM 1607 N N . HIS A 1 199 ? -9.677 13.239 -23.030 1.00 83.44 199 HIS A N 1
ATOM 1608 C CA . HIS A 1 199 ? -8.959 11.964 -22.894 1.00 83.44 199 HIS A CA 1
ATOM 1609 C C . HIS A 1 199 ? -9.590 10.789 -23.647 1.00 83.44 199 HIS A C 1
ATOM 1611 O O . HIS A 1 199 ? -9.073 9.679 -23.547 1.00 83.44 199 HIS A O 1
ATOM 1617 N N . ASN A 1 200 ? -10.669 11.010 -24.408 1.00 85.94 200 ASN A N 1
ATOM 1618 C CA . ASN A 1 200 ? -11.390 9.951 -25.123 1.00 85.94 200 ASN A CA 1
ATOM 1619 C C . ASN A 1 200 ? -11.952 8.850 -24.193 1.00 85.94 200 ASN A C 1
ATOM 1621 O O . ASN A 1 200 ? -12.057 7.690 -24.581 1.00 85.94 200 ASN A O 1
ATOM 1625 N N . LEU A 1 201 ? -12.287 9.220 -22.952 1.00 88.75 201 LEU A N 1
ATOM 1626 C CA . LEU A 1 201 ? -12.970 8.359 -21.984 1.00 88.75 201 LEU A CA 1
ATOM 1627 C C . LEU A 1 201 ? -14.463 8.688 -21.989 1.00 88.75 201 LEU A C 1
ATOM 1629 O O . LEU A 1 201 ? -14.848 9.780 -21.579 1.00 88.75 201 LEU A O 1
ATOM 1633 N N . ASP A 1 202 ? -15.309 7.757 -22.420 1.00 88.75 202 ASP A N 1
ATOM 1634 C CA . ASP A 1 202 ? -16.757 7.962 -22.499 1.00 88.75 202 ASP A CA 1
ATOM 1635 C C . ASP A 1 202 ? -17.385 8.173 -21.121 1.00 88.75 202 ASP A C 1
ATOM 1637 O O . ASP A 1 202 ? -18.349 8.926 -20.983 1.00 88.75 202 ASP A O 1
ATOM 1641 N N . ASN A 1 203 ? -16.851 7.509 -20.093 1.00 89.50 203 ASN A N 1
ATOM 1642 C CA . ASN A 1 203 ? -17.297 7.693 -18.720 1.00 89.50 203 ASN A CA 1
ATOM 1643 C C . ASN A 1 203 ? -16.220 7.332 -17.689 1.00 89.50 203 ASN A C 1
ATOM 1645 O O . ASN A 1 203 ? -15.207 6.698 -17.982 1.00 89.50 203 ASN A O 1
ATOM 1649 N N . ILE A 1 204 ? -16.488 7.707 -16.441 1.00 87.31 204 ILE A N 1
ATOM 1650 C CA . ILE A 1 204 ? -15.594 7.505 -15.301 1.00 87.31 204 ILE A CA 1
ATOM 1651 C C . ILE A 1 204 ? -15.286 6.027 -14.981 1.00 87.31 204 ILE A C 1
ATOM 1653 O O . ILE A 1 204 ? -14.273 5.726 -14.348 1.00 87.31 204 ILE A O 1
ATOM 1657 N N . HIS A 1 205 ? -16.143 5.090 -15.394 1.00 87.88 205 HIS A N 1
ATOM 1658 C CA . HIS A 1 205 ? -15.962 3.657 -15.146 1.00 87.88 205 HIS A CA 1
ATOM 1659 C C . HIS A 1 205 ? -15.072 2.988 -16.191 1.00 87.88 205 HIS A C 1
ATOM 1661 O O . HIS A 1 205 ? -14.479 1.947 -15.906 1.00 87.88 205 HIS A O 1
ATOM 1667 N N . GLU A 1 206 ? -14.950 3.586 -17.374 1.00 87.38 206 GLU A N 1
ATOM 1668 C CA . GLU A 1 206 ? -14.255 2.993 -18.508 1.00 87.38 206 GLU A CA 1
ATOM 1669 C C . GLU A 1 206 ? -12.784 2.692 -18.210 1.00 87.38 206 GLU A C 1
ATOM 1671 O O . GLU A 1 206 ? -12.314 1.603 -18.540 1.00 87.38 206 GLU A O 1
ATOM 1676 N N . LEU A 1 207 ? -12.057 3.595 -17.540 1.00 83.31 207 LEU A N 1
ATOM 1677 C CA . LEU A 1 207 ? -10.660 3.321 -17.191 1.00 83.31 207 LEU A CA 1
ATOM 1678 C C . LEU A 1 207 ? -10.550 2.096 -16.276 1.00 83.31 207 LEU A C 1
ATOM 1680 O O . LEU A 1 207 ? -9.752 1.204 -16.543 1.00 83.31 207 LEU A O 1
ATOM 1684 N N . ASN A 1 208 ? -11.371 2.026 -15.227 1.00 84.69 208 ASN A N 1
ATOM 1685 C CA . ASN A 1 208 ? -11.346 0.909 -14.284 1.00 84.69 208 ASN A CA 1
ATOM 1686 C C . ASN A 1 208 ? -11.645 -0.423 -14.981 1.00 84.69 208 ASN A C 1
ATOM 1688 O O . ASN A 1 208 ? -10.914 -1.390 -14.796 1.00 84.69 208 ASN A O 1
ATOM 1692 N N . LEU A 1 209 ? -12.685 -0.467 -15.820 1.00 87.62 209 LEU A N 1
ATOM 1693 C CA . LEU A 1 209 ? -13.043 -1.671 -16.573 1.00 87.62 209 LEU A CA 1
ATOM 1694 C C . LEU A 1 209 ? -11.910 -2.116 -17.499 1.00 87.62 209 LEU A C 1
ATOM 1696 O O . LEU A 1 209 ? -11.574 -3.297 -17.532 1.00 87.62 209 LEU A O 1
ATOM 1700 N N . ASN A 1 210 ? -11.281 -1.177 -18.205 1.00 88.38 210 ASN A N 1
ATOM 1701 C CA . ASN A 1 210 ? -10.163 -1.497 -19.079 1.00 88.38 210 ASN A CA 1
ATOM 1702 C C . ASN A 1 210 ? -8.933 -1.994 -18.305 1.00 88.38 210 ASN A C 1
ATOM 1704 O O . ASN A 1 210 ? -8.358 -3.014 -18.673 1.00 88.38 210 ASN A O 1
ATOM 1708 N N . ILE A 1 211 ? -8.553 -1.337 -17.205 1.00 87.19 211 ILE A N 1
ATOM 1709 C CA . ILE A 1 211 ? -7.422 -1.772 -16.369 1.00 87.19 211 ILE A CA 1
ATOM 1710 C C . ILE A 1 211 ? -7.704 -3.147 -15.733 1.00 87.19 211 ILE A C 1
ATOM 1712 O O . ILE A 1 211 ? -6.810 -3.992 -15.678 1.00 87.19 211 ILE A O 1
ATOM 1716 N N . LEU A 1 212 ? -8.946 -3.427 -15.318 1.00 86.12 212 LEU A N 1
ATOM 1717 C CA . LEU A 1 212 ? -9.359 -4.753 -14.839 1.00 86.12 212 LEU A CA 1
ATOM 1718 C C . LEU A 1 212 ? -9.293 -5.818 -15.939 1.00 86.12 212 LEU A C 1
ATOM 1720 O O . LEU A 1 212 ? -8.820 -6.923 -15.681 1.00 86.12 212 LEU A O 1
ATOM 1724 N N . ASN A 1 213 ? -9.724 -5.500 -17.161 1.00 88.31 213 ASN A N 1
ATOM 1725 C CA . ASN A 1 213 ? -9.625 -6.421 -18.294 1.00 88.31 213 ASN A CA 1
ATOM 1726 C C . ASN A 1 213 ? -8.164 -6.757 -18.608 1.00 88.31 213 ASN A C 1
ATOM 1728 O O . ASN A 1 213 ? -7.823 -7.933 -18.721 1.00 88.31 213 ASN A O 1
ATOM 1732 N N . ILE A 1 214 ? -7.293 -5.745 -18.650 1.00 89.06 214 ILE A N 1
ATOM 1733 C CA . ILE A 1 214 ? -5.844 -5.916 -18.812 1.00 89.06 214 ILE A CA 1
ATOM 1734 C C . ILE A 1 214 ? -5.286 -6.804 -17.692 1.00 89.06 214 ILE A C 1
ATOM 1736 O O . ILE A 1 214 ? -4.512 -7.723 -17.954 1.00 89.06 214 ILE A O 1
ATOM 1740 N N . PHE A 1 215 ? -5.716 -6.592 -16.443 1.00 86.31 215 PHE A N 1
ATOM 1741 C CA . PHE A 1 215 ? -5.307 -7.436 -15.321 1.00 86.31 215 PHE A CA 1
ATOM 1742 C C . PHE A 1 215 ? -5.700 -8.905 -15.528 1.00 86.31 215 PHE A C 1
ATOM 1744 O O . PHE A 1 215 ? -4.862 -9.794 -15.388 1.00 86.31 215 PHE A O 1
ATOM 1751 N N . VAL A 1 216 ? -6.954 -9.177 -15.899 1.00 85.44 216 VAL A N 1
ATOM 1752 C CA . VAL A 1 216 ? -7.456 -10.543 -16.136 1.00 85.44 216 VAL A CA 1
ATOM 1753 C C . VAL A 1 216 ? -6.733 -11.212 -17.309 1.00 85.44 216 VAL A C 1
ATOM 1755 O O . VAL A 1 216 ? -6.353 -12.385 -17.216 1.00 85.44 216 VAL A O 1
ATOM 1758 N N . GLN A 1 217 ? -6.498 -10.476 -18.396 1.00 86.12 217 GLN A N 1
ATOM 1759 C CA . GLN A 1 217 ? -5.734 -10.965 -19.543 1.00 86.12 217 GLN A CA 1
ATOM 1760 C C . GLN A 1 217 ? -4.295 -11.307 -19.143 1.00 86.12 217 GLN A C 1
ATOM 1762 O O . GLN A 1 217 ? -3.816 -12.389 -19.475 1.00 86.12 217 GLN A O 1
ATOM 1767 N N . HIS A 1 218 ? -3.636 -10.452 -18.356 1.00 83.19 218 HIS A N 1
ATOM 1768 C CA . HIS A 1 218 ? -2.284 -10.706 -17.858 1.00 83.19 218 HIS A CA 1
ATOM 1769 C C . HIS A 1 218 ? -2.213 -11.946 -16.955 1.00 83.19 218 HIS A C 1
ATOM 1771 O O . HIS A 1 218 ? -1.335 -12.791 -17.118 1.00 83.19 218 HIS A O 1
ATOM 1777 N N . GLN A 1 219 ? -3.176 -12.123 -16.045 1.00 79.00 219 GLN A N 1
ATOM 1778 C CA . GLN A 1 219 ? -3.262 -13.337 -15.221 1.00 79.00 219 GLN A CA 1
ATOM 1779 C C . GLN A 1 219 ? -3.411 -14.609 -16.063 1.00 79.00 219 GLN A C 1
ATOM 1781 O O . GLN A 1 219 ? -2.927 -15.679 -15.688 1.00 79.00 219 GLN A O 1
ATOM 1786 N N . THR A 1 220 ? -4.088 -14.501 -17.204 1.00 77.62 220 THR A N 1
ATOM 1787 C CA . THR A 1 220 ? -4.282 -15.608 -18.144 1.00 77.62 220 THR A CA 1
ATOM 1788 C C . THR A 1 220 ? -3.016 -15.864 -18.974 1.00 77.62 220 THR A C 1
ATOM 1790 O O . THR A 1 220 ? -2.641 -17.021 -19.179 1.00 77.62 220 THR A O 1
ATOM 1793 N N . SER A 1 221 ? -2.298 -14.811 -19.387 1.00 74.81 221 SER A N 1
ATOM 1794 C CA . SER A 1 221 ? -1.051 -14.924 -20.157 1.00 74.81 221 SER A CA 1
ATOM 1795 C C . SER A 1 221 ? 0.105 -15.494 -19.327 1.00 74.81 221 SER A C 1
ATOM 1797 O O . SER A 1 221 ? 0.840 -16.361 -19.800 1.00 74.81 221 SER A O 1
ATOM 1799 N N . LEU A 1 222 ? 0.223 -15.097 -18.054 1.00 69.31 222 LEU A N 1
ATOM 1800 C CA . LEU A 1 222 ? 1.239 -15.626 -17.137 1.00 69.31 222 LEU A CA 1
ATOM 1801 C C . LEU A 1 222 ? 1.098 -17.131 -16.884 1.00 69.31 222 LEU A C 1
ATOM 1803 O O . LEU A 1 222 ? 2.092 -17.799 -16.613 1.00 69.31 222 LEU A O 1
ATOM 1807 N N . LYS A 1 223 ? -0.123 -17.676 -16.952 1.00 67.69 223 LYS A N 1
ATOM 1808 C CA . LYS A 1 223 ? -0.363 -19.121 -16.809 1.00 67.69 223 LYS A CA 1
ATOM 1809 C C . LYS A 1 223 ? 0.015 -19.920 -18.053 1.00 67.69 223 LYS A C 1
ATOM 1811 O O . LYS A 1 223 ? 0.184 -21.127 -17.935 1.00 67.69 223 LYS A O 1
ATOM 1816 N N . SER A 1 224 ? 0.085 -19.274 -19.215 1.00 64.25 224 SER A N 1
ATOM 1817 C CA . SER A 1 224 ? 0.265 -19.953 -20.498 1.00 64.25 224 SER A CA 1
ATOM 1818 C C . SER A 1 224 ? 1.697 -19.866 -21.013 1.00 64.25 224 SER A C 1
ATOM 1820 O O . SER A 1 224 ? 2.266 -20.912 -21.285 1.00 64.25 224 SER A O 1
ATOM 1822 N N . ASN A 1 225 ? 2.300 -18.673 -21.119 1.00 60.75 225 ASN A N 1
ATOM 1823 C CA . ASN A 1 225 ? 3.528 -18.526 -21.919 1.00 60.75 225 ASN A CA 1
ATOM 1824 C C . ASN A 1 225 ? 4.599 -17.558 -21.365 1.00 60.75 225 ASN A C 1
ATOM 1826 O O . ASN A 1 225 ? 5.545 -17.256 -22.082 1.00 60.75 225 ASN A O 1
ATOM 1830 N N . LEU A 1 226 ? 4.467 -17.025 -20.141 1.00 64.94 226 LEU A N 1
ATOM 1831 C CA . LEU A 1 226 ? 5.393 -16.031 -19.539 1.00 64.94 226 LEU A CA 1
ATOM 1832 C C . LEU A 1 226 ? 5.628 -14.736 -20.354 1.00 64.94 226 LEU A C 1
ATOM 1834 O O . LEU A 1 226 ? 6.399 -13.883 -19.922 1.00 64.94 226 LEU A O 1
ATOM 1838 N N . PHE A 1 227 ? 4.959 -14.536 -21.492 1.00 67.94 227 PHE A N 1
ATOM 1839 C CA . PHE A 1 227 ? 5.117 -13.321 -22.286 1.00 67.94 227 PHE A CA 1
ATOM 1840 C C . PHE A 1 227 ? 4.392 -12.120 -21.659 1.00 67.94 227 PHE A C 1
ATOM 1842 O O . PHE A 1 227 ? 3.297 -12.274 -21.094 1.00 67.94 227 PHE A O 1
ATOM 1849 N N . PRO A 1 228 ? 4.971 -10.908 -21.785 1.00 75.19 228 PRO A N 1
ATOM 1850 C CA . PRO A 1 228 ? 4.291 -9.675 -21.419 1.00 75.19 228 PRO A CA 1
ATOM 1851 C C . PRO A 1 228 ? 3.000 -9.530 -22.228 1.00 75.19 228 PRO A C 1
ATOM 1853 O O . PRO A 1 228 ? 2.937 -9.885 -23.406 1.00 75.19 228 PRO A O 1
ATOM 1856 N N . LEU A 1 229 ? 1.957 -9.012 -21.579 1.00 86.88 229 LEU A N 1
ATOM 1857 C CA . LEU A 1 229 ? 0.686 -8.754 -22.247 1.00 86.88 229 LEU A CA 1
ATOM 1858 C C . LEU A 1 229 ? 0.888 -7.679 -23.322 1.00 86.88 229 LEU A C 1
ATOM 1860 O O . LEU A 1 229 ? 1.477 -6.633 -23.042 1.00 86.88 229 LEU A O 1
ATOM 1864 N N . LYS A 1 230 ? 0.372 -7.955 -24.521 1.00 91.44 230 LYS A N 1
ATOM 1865 C CA . LYS A 1 230 ? 0.449 -7.103 -25.708 1.00 91.44 230 LYS A CA 1
ATOM 1866 C C . LYS A 1 230 ? -0.914 -6.464 -25.975 1.00 91.44 230 LYS A C 1
ATOM 1868 O O . LYS A 1 230 ? -1.912 -7.177 -25.963 1.00 91.44 230 LYS A O 1
ATOM 1873 N N . ILE A 1 231 ? -0.929 -5.157 -26.232 1.00 93.19 231 ILE A N 1
ATOM 1874 C CA . ILE A 1 231 ? -2.119 -4.378 -26.601 1.00 93.19 231 ILE A CA 1
ATOM 1875 C C . ILE A 1 231 ? -1.883 -3.751 -27.977 1.00 93.19 231 ILE A C 1
ATOM 1877 O O . ILE A 1 231 ? -0.894 -3.035 -28.172 1.00 93.19 231 ILE A O 1
ATOM 1881 N N . GLY A 1 232 ? -2.786 -4.026 -28.915 1.00 94.38 232 GLY A N 1
ATOM 1882 C CA . GLY A 1 232 ? -2.717 -3.538 -30.290 1.00 94.38 232 GLY A CA 1
ATOM 1883 C C . GLY A 1 232 ? -3.209 -2.097 -30.470 1.00 94.38 232 GLY A C 1
ATOM 1884 O O . GLY A 1 232 ? -4.043 -1.638 -29.688 1.00 94.38 232 GLY A O 1
ATOM 1885 N N . PRO A 1 233 ? -2.747 -1.378 -31.513 1.00 94.44 233 PRO A N 1
ATOM 1886 C CA . PRO A 1 233 ? -3.176 -0.005 -31.805 1.00 94.44 233 PRO A CA 1
ATOM 1887 C C . PRO A 1 233 ? -4.674 0.122 -32.118 1.00 94.44 233 PRO A C 1
ATOM 1889 O O . PRO A 1 233 ? -5.259 1.177 -31.877 1.00 94.44 233 PRO A O 1
ATOM 1892 N N . ASP A 1 234 ? -5.298 -0.955 -32.602 1.00 93.19 234 ASP A N 1
ATOM 1893 C CA . ASP A 1 234 ? -6.730 -1.000 -32.918 1.00 93.19 234 ASP A CA 1
ATOM 1894 C C . ASP A 1 234 ? -7.615 -1.159 -31.667 1.00 93.19 234 ASP A C 1
ATOM 1896 O O . ASP A 1 234 ? -8.833 -0.974 -31.722 1.00 93.19 234 ASP A O 1
ATOM 1900 N N . GLU A 1 235 ? -7.030 -1.493 -30.512 1.00 92.19 235 GLU A N 1
ATOM 1901 C CA . GLU A 1 235 ? -7.778 -1.611 -29.265 1.00 92.19 235 GLU A CA 1
ATOM 1902 C C . GLU A 1 235 ? -8.098 -0.227 -28.693 1.00 92.19 235 GLU A C 1
ATOM 1904 O O . GLU A 1 235 ? -7.216 0.608 -28.499 1.00 92.19 235 GLU A O 1
ATOM 1909 N N . LYS A 1 236 ? -9.361 0.016 -28.317 1.00 87.06 236 LYS A N 1
ATOM 1910 C CA . LYS A 1 236 ? -9.807 1.314 -27.769 1.00 87.06 236 LYS A CA 1
ATOM 1911 C C . LYS A 1 236 ? -8.916 1.819 -26.624 1.00 87.06 236 LYS A C 1
ATOM 1913 O O . LYS A 1 236 ? -8.574 3.005 -26.569 1.00 87.06 236 LYS A O 1
ATOM 1918 N N . ILE A 1 237 ? -8.514 0.907 -25.735 1.00 89.44 237 ILE A N 1
ATOM 1919 C CA . ILE A 1 237 ? -7.674 1.198 -24.571 1.00 89.44 237 ILE A CA 1
ATOM 1920 C C . ILE A 1 237 ? -6.283 1.718 -24.946 1.00 89.44 237 ILE A C 1
ATOM 1922 O O . ILE A 1 237 ? -5.719 2.497 -24.183 1.00 89.44 237 ILE A O 1
ATOM 1926 N N . TYR A 1 238 ? -5.756 1.386 -26.127 1.00 92.81 238 TYR A N 1
ATOM 1927 C CA . TYR A 1 238 ? -4.469 1.890 -26.603 1.00 92.81 238 TYR A CA 1
ATOM 1928 C C . TYR A 1 238 ? -4.437 3.422 -26.590 1.00 92.81 238 TYR A C 1
ATOM 1930 O O . TYR A 1 238 ? -3.587 4.036 -25.943 1.00 92.81 238 TYR A O 1
ATOM 1938 N N . SER A 1 239 ? -5.420 4.051 -27.245 1.00 89.88 239 SER A N 1
ATOM 1939 C CA . SER A 1 239 ? -5.509 5.514 -27.335 1.00 89.88 239 SER A CA 1
ATOM 1940 C C . SER A 1 239 ? -5.689 6.171 -25.963 1.00 89.88 239 SER A C 1
ATOM 1942 O O . SER A 1 239 ? -5.093 7.212 -25.684 1.00 89.88 239 SER A O 1
ATOM 1944 N N . ILE A 1 240 ? -6.457 5.528 -25.079 1.00 88.44 240 ILE A N 1
ATOM 1945 C CA . ILE A 1 240 ? -6.693 5.986 -23.710 1.00 88.44 240 ILE A CA 1
ATOM 1946 C C . ILE A 1 240 ? -5.377 5.972 -22.922 1.00 88.44 240 ILE A C 1
ATOM 1948 O O . ILE A 1 240 ? -5.005 6.992 -22.349 1.00 88.44 240 ILE A O 1
ATOM 1952 N N . LEU A 1 241 ? -4.636 4.860 -22.922 1.00 89.31 241 LEU A N 1
ATOM 1953 C CA . LEU A 1 241 ? -3.370 4.736 -22.187 1.00 89.31 241 LEU A CA 1
ATOM 1954 C C . LEU A 1 241 ? -2.329 5.763 -22.652 1.00 89.31 241 LEU A C 1
ATOM 1956 O O . LEU A 1 241 ? -1.624 6.342 -21.823 1.00 89.31 241 LEU A O 1
ATOM 1960 N N . VAL A 1 242 ? -2.264 6.023 -23.961 1.00 89.19 242 VAL A N 1
ATOM 1961 C CA . VAL A 1 242 ? -1.392 7.056 -24.538 1.00 89.19 242 VAL A CA 1
ATOM 1962 C C . VAL A 1 242 ? -1.811 8.454 -24.069 1.00 89.19 242 VAL A C 1
ATOM 1964 O O . VAL A 1 242 ? -0.972 9.208 -23.579 1.00 89.19 242 VAL A O 1
ATOM 1967 N N . ASN A 1 243 ? -3.101 8.793 -24.152 1.00 85.56 243 ASN A N 1
ATOM 1968 C CA . ASN A 1 243 ? -3.623 10.110 -23.758 1.00 85.56 243 ASN A CA 1
ATOM 1969 C C . ASN A 1 243 ? -3.515 10.387 -22.250 1.00 85.56 243 ASN A C 1
ATOM 1971 O O . ASN A 1 243 ? -3.497 11.546 -21.831 1.00 85.56 243 ASN A O 1
ATOM 1975 N N . LEU A 1 244 ? -3.464 9.334 -21.432 1.00 82.94 244 LEU A N 1
ATOM 1976 C CA . LEU A 1 244 ? -3.275 9.416 -19.983 1.00 82.94 244 LEU A CA 1
ATOM 1977 C C . LEU A 1 244 ? -1.800 9.510 -19.559 1.00 82.94 244 LEU A C 1
ATOM 1979 O O . LEU A 1 244 ? -1.534 9.631 -18.364 1.00 82.94 244 LEU A O 1
ATOM 1983 N N . ASP A 1 245 ? -0.855 9.487 -20.508 1.00 86.38 245 ASP A N 1
ATOM 1984 C CA . ASP A 1 245 ? 0.593 9.465 -20.248 1.00 86.38 245 ASP A CA 1
ATOM 1985 C C . ASP A 1 245 ? 1.022 8.248 -19.400 1.00 86.38 245 ASP A C 1
ATOM 1987 O O . ASP A 1 245 ? 1.895 8.337 -18.538 1.00 86.38 245 ASP A O 1
ATOM 1991 N N . TYR A 1 246 ? 0.400 7.087 -19.649 1.00 87.81 246 TYR A N 1
ATOM 1992 C CA . TYR A 1 246 ? 0.774 5.798 -19.045 1.00 87.81 246 TYR A CA 1
ATOM 1993 C C . TYR A 1 246 ? 1.724 4.972 -19.924 1.00 87.81 246 TYR A C 1
ATOM 1995 O O . TYR A 1 246 ? 2.080 3.847 -19.565 1.00 87.81 246 TYR A O 1
ATOM 2003 N N . VAL A 1 247 ? 2.158 5.525 -21.059 1.00 91.38 247 VAL A N 1
ATOM 2004 C CA . VAL A 1 247 ? 2.980 4.835 -22.059 1.00 91.38 247 VAL A CA 1
ATOM 2005 C C . VAL A 1 247 ? 4.374 5.450 -22.148 1.00 91.38 247 VAL A C 1
ATOM 2007 O O . VAL A 1 247 ? 4.542 6.621 -22.485 1.00 91.38 247 VAL A O 1
ATOM 2010 N N . LEU A 1 248 ? 5.391 4.633 -21.900 1.00 90.69 248 LEU A N 1
ATOM 2011 C CA . LEU A 1 248 ? 6.797 4.923 -22.128 1.00 90.69 248 LEU A CA 1
ATOM 2012 C C . LEU A 1 248 ? 7.098 4.833 -23.629 1.00 90.69 248 LEU A C 1
ATOM 2014 O O . LEU A 1 248 ? 7.093 3.753 -24.210 1.00 90.69 248 LEU A O 1
ATOM 2018 N N . CYS A 1 249 ? 7.371 5.978 -24.256 1.00 88.81 249 CYS A N 1
ATOM 2019 C CA . CYS A 1 249 ? 7.751 6.073 -25.668 1.00 88.81 249 CYS A CA 1
ATOM 2020 C C . CYS A 1 249 ? 9.242 6.406 -25.803 1.00 88.81 249 CYS A C 1
ATOM 2022 O O . CYS A 1 249 ? 9.586 7.581 -25.918 1.00 88.81 249 CYS A O 1
ATOM 2024 N N . ILE A 1 250 ? 10.118 5.400 -25.801 1.00 82.44 250 ILE A N 1
ATOM 2025 C CA . ILE A 1 250 ? 11.585 5.572 -25.743 1.00 82.44 250 ILE A CA 1
ATOM 2026 C C . ILE A 1 250 ? 12.110 6.530 -26.824 1.00 82.44 250 ILE A C 1
ATOM 2028 O O . ILE A 1 250 ? 12.834 7.472 -26.513 1.00 82.44 250 ILE A O 1
ATOM 2032 N N . ASN A 1 251 ? 11.640 6.380 -28.064 1.00 74.31 251 ASN A N 1
ATOM 2033 C CA . ASN A 1 251 ? 12.052 7.207 -29.208 1.00 74.31 251 ASN A CA 1
ATOM 2034 C C . ASN A 1 251 ? 11.631 8.686 -29.121 1.00 74.31 251 ASN A C 1
ATOM 2036 O O . ASN A 1 251 ? 12.066 9.502 -29.927 1.00 74.31 251 ASN A O 1
ATOM 2040 N N . LYS A 1 252 ? 10.781 9.054 -28.155 1.00 73.56 252 LYS A N 1
ATOM 2041 C CA . LYS A 1 252 ? 10.385 10.447 -27.891 1.00 73.56 252 LYS A CA 1
ATOM 2042 C C . LYS A 1 252 ? 11.195 11.092 -26.760 1.00 73.56 252 LYS A C 1
ATOM 2044 O O . LYS A 1 252 ? 11.053 12.294 -26.528 1.00 73.56 252 LYS A O 1
ATOM 2049 N N . PHE A 1 253 ? 12.035 10.332 -26.054 1.00 67.81 253 PHE A N 1
ATOM 2050 C CA . PHE A 1 253 ? 12.878 10.847 -24.976 1.00 67.81 253 PHE A CA 1
ATOM 2051 C C . PHE A 1 253 ? 14.261 11.238 -25.503 1.00 67.81 253 PHE A C 1
ATOM 2053 O O . PHE A 1 253 ? 15.183 10.434 -25.538 1.00 67.81 253 PHE A O 1
ATOM 2060 N N . ASN A 1 254 ? 14.422 12.525 -25.819 1.00 60.16 254 ASN A N 1
ATOM 2061 C CA . ASN A 1 254 ? 15.734 13.158 -26.022 1.00 60.16 254 ASN A CA 1
ATOM 2062 C C . ASN A 1 254 ? 16.320 13.723 -24.710 1.00 60.16 254 ASN A C 1
ATOM 2064 O O . ASN A 1 254 ? 17.183 14.599 -24.736 1.00 60.16 254 ASN A O 1
ATOM 2068 N N . LYS A 1 255 ? 15.805 13.303 -23.547 1.00 61.44 255 LYS A N 1
ATOM 2069 C CA . LYS A 1 255 ? 16.204 13.846 -22.242 1.00 61.44 255 LYS A CA 1
ATOM 2070 C C . LYS A 1 255 ? 17.279 12.968 -21.612 1.00 61.44 255 LYS A C 1
ATOM 2072 O O . LYS A 1 255 ? 17.034 11.795 -21.376 1.00 61.44 255 LYS A O 1
ATOM 2077 N N . THR A 1 256 ? 18.401 13.565 -21.229 1.00 63.50 256 THR A N 1
ATOM 2078 C CA . THR A 1 256 ? 19.498 12.917 -20.487 1.00 63.50 256 THR A CA 1
ATOM 2079 C C . THR A 1 256 ? 19.224 12.733 -18.984 1.00 63.50 256 THR A C 1
ATOM 2081 O O . THR A 1 256 ? 20.152 12.463 -18.236 1.00 63.50 256 THR A O 1
ATOM 2084 N N . ASN A 1 257 ? 17.974 12.885 -18.527 1.00 78.81 257 ASN A N 1
ATOM 2085 C CA . ASN A 1 257 ? 17.594 12.894 -17.105 1.00 78.81 257 ASN A CA 1
ATOM 2086 C C . ASN A 1 257 ? 16.236 12.202 -16.859 1.00 78.81 257 ASN A C 1
ATOM 2088 O O . ASN A 1 257 ? 15.398 12.721 -16.122 1.00 78.81 257 ASN A O 1
ATOM 2092 N N . PHE A 1 258 ? 15.971 11.079 -17.527 1.00 85.94 258 PHE A N 1
ATOM 2093 C CA . PHE A 1 258 ? 14.835 10.218 -17.205 1.00 85.94 258 PHE A CA 1
ATOM 2094 C C . PHE A 1 258 ? 14.989 9.658 -15.785 1.00 85.94 258 PHE A C 1
ATOM 2096 O O . PHE A 1 258 ? 16.096 9.329 -15.355 1.00 85.94 258 PHE A O 1
ATOM 2103 N N . THR A 1 259 ? 13.883 9.571 -15.050 1.00 85.81 259 THR A N 1
ATOM 2104 C CA . THR A 1 259 ? 13.871 9.211 -13.622 1.00 85.81 259 THR A CA 1
ATOM 2105 C C . THR A 1 259 ? 13.035 7.962 -13.331 1.00 85.81 259 THR A C 1
ATOM 2107 O O . THR A 1 259 ? 12.127 7.612 -14.086 1.00 85.81 259 THR A O 1
ATOM 2110 N N . GLU A 1 260 ? 13.262 7.311 -12.183 1.00 82.31 260 GLU A N 1
ATOM 2111 C CA . GLU A 1 260 ? 12.426 6.181 -11.731 1.00 82.31 260 GLU A CA 1
ATOM 2112 C C . GLU A 1 260 ? 10.941 6.571 -11.563 1.00 82.31 260 GLU A C 1
ATOM 2114 O O . GLU A 1 260 ? 10.048 5.763 -11.816 1.00 82.31 260 GLU A O 1
ATOM 2119 N N . ASP A 1 261 ? 10.654 7.828 -11.208 1.00 77.88 261 ASP A N 1
ATOM 2120 C CA . ASP A 1 261 ? 9.295 8.390 -11.129 1.00 77.88 261 ASP A CA 1
ATOM 2121 C C . ASP A 1 261 ? 8.565 8.343 -12.478 1.00 77.88 261 ASP A C 1
ATOM 2123 O O . ASP A 1 261 ? 7.382 8.012 -12.593 1.00 77.88 261 ASP A O 1
ATOM 2127 N N . GLU A 1 262 ? 9.285 8.705 -13.534 1.00 84.00 262 GLU A N 1
ATOM 2128 C CA . GLU A 1 262 ? 8.770 8.681 -14.895 1.00 84.00 262 GLU A CA 1
ATOM 2129 C C . GLU A 1 262 ? 8.551 7.257 -15.405 1.00 84.00 262 GLU A C 1
ATOM 2131 O O . GLU A 1 262 ? 7.620 7.056 -16.189 1.00 84.00 262 GLU A O 1
ATOM 2136 N N . LEU A 1 263 ? 9.342 6.291 -14.928 1.00 85.25 263 LEU A N 1
ATOM 2137 C CA . LEU A 1 263 ? 9.164 4.868 -15.211 1.00 85.25 263 LEU A CA 1
ATOM 2138 C C . LEU A 1 263 ? 7.926 4.295 -14.508 1.00 85.25 263 LEU A C 1
ATOM 2140 O O . LEU A 1 263 ? 7.078 3.675 -15.143 1.00 85.25 263 LEU A O 1
ATOM 2144 N N . ILE A 1 264 ? 7.778 4.530 -13.199 1.00 80.88 264 ILE A N 1
ATOM 2145 C CA . ILE A 1 264 ? 6.676 3.974 -12.388 1.00 80.88 264 ILE A CA 1
ATOM 2146 C C . ILE A 1 264 ? 5.308 4.483 -12.868 1.00 80.88 264 ILE A C 1
ATOM 2148 O O . ILE A 1 264 ? 4.318 3.751 -12.834 1.00 80.88 264 ILE A O 1
ATOM 2152 N N . ARG A 1 265 ? 5.243 5.726 -13.357 1.00 79.94 265 ARG A N 1
ATOM 2153 C CA . ARG A 1 265 ? 4.010 6.314 -13.907 1.00 79.94 265 ARG A CA 1
ATOM 2154 C C . ARG A 1 265 ? 3.605 5.752 -15.269 1.00 79.94 265 ARG A C 1
ATOM 2156 O O . ARG A 1 265 ? 2.460 5.947 -15.667 1.00 79.94 265 ARG A O 1
ATOM 2163 N N . ARG A 1 266 ? 4.504 5.042 -15.957 1.00 87.69 266 ARG A N 1
ATOM 2164 C CA . ARG A 1 266 ? 4.305 4.538 -17.319 1.00 87.69 266 ARG A CA 1
ATOM 2165 C C . ARG A 1 266 ? 4.449 3.017 -17.371 1.00 87.69 266 ARG A C 1
ATOM 2167 O O . ARG A 1 266 ? 5.474 2.511 -17.822 1.00 87.69 266 ARG A O 1
ATOM 2174 N N . PRO A 1 267 ? 3.441 2.259 -16.903 1.00 87.19 267 PRO A N 1
ATOM 2175 C CA . PRO A 1 267 ? 3.522 0.801 -16.853 1.00 87.19 267 PRO A CA 1
ATOM 2176 C C . PRO A 1 267 ? 3.470 0.118 -18.223 1.00 87.19 267 PRO A C 1
ATOM 2178 O O . PRO A 1 267 ? 3.531 -1.107 -18.261 1.00 87.19 267 PRO A O 1
ATOM 2181 N N . PHE A 1 268 ? 3.343 0.859 -19.323 1.00 91.50 268 PHE A N 1
ATOM 2182 C CA . PHE A 1 268 ? 3.338 0.312 -20.675 1.00 91.50 268 PHE A CA 1
ATOM 2183 C C . PHE A 1 268 ? 4.539 0.822 -21.463 1.00 91.50 268 PHE A C 1
ATOM 2185 O O . PHE A 1 268 ? 4.842 2.008 -21.402 1.00 91.50 268 PHE A O 1
ATOM 2192 N N . LEU A 1 269 ? 5.186 -0.039 -22.243 1.00 93.06 269 LEU A N 1
ATOM 2193 C CA . LEU A 1 269 ? 6.200 0.342 -23.226 1.00 93.06 269 LEU A CA 1
ATOM 2194 C C . LEU A 1 269 ? 5.581 0.360 -24.622 1.00 93.06 269 LEU A C 1
ATOM 2196 O O . LEU A 1 269 ? 4.996 -0.641 -25.026 1.00 93.06 269 LEU A O 1
ATOM 2200 N N . LEU A 1 270 ? 5.751 1.456 -25.362 1.00 93.69 270 LEU A N 1
ATOM 2201 C CA . LEU A 1 270 ? 5.513 1.471 -26.804 1.00 93.69 270 LEU A CA 1
ATOM 2202 C C . LEU A 1 270 ? 6.715 0.846 -27.510 1.00 93.69 270 LEU A C 1
ATOM 2204 O O . LEU A 1 270 ? 7.811 1.408 -27.480 1.00 93.69 270 LEU A O 1
ATOM 2208 N N . HIS A 1 271 ? 6.492 -0.301 -28.135 1.00 92.06 271 HIS A N 1
ATOM 2209 C CA . HIS A 1 271 ? 7.499 -1.013 -28.906 1.00 92.06 271 HIS A CA 1
ATOM 2210 C C . HIS A 1 271 ? 7.484 -0.566 -30.379 1.00 92.06 271 HIS A C 1
ATOM 2212 O O . HIS A 1 271 ? 6.516 0.025 -30.861 1.00 92.06 271 HIS A O 1
ATOM 2218 N N . GLU A 1 272 ? 8.566 -0.838 -31.110 1.00 88.12 272 GLU A N 1
ATOM 2219 C CA . GLU A 1 272 ? 8.718 -0.463 -32.527 1.00 88.12 272 GLU A CA 1
ATOM 2220 C C . GLU A 1 272 ? 7.684 -1.112 -33.460 1.00 88.12 272 GLU A C 1
ATOM 2222 O O . GLU A 1 272 ? 7.360 -0.556 -34.504 1.00 88.12 272 GLU A O 1
ATOM 2227 N N . ASP A 1 273 ? 7.117 -2.251 -33.057 1.00 90.94 273 ASP A N 1
ATOM 2228 C CA . ASP A 1 273 ? 6.057 -2.953 -33.788 1.00 90.94 273 ASP A CA 1
ATOM 2229 C C . ASP A 1 273 ? 4.684 -2.263 -33.638 1.00 90.94 273 ASP A C 1
ATOM 2231 O O . ASP A 1 273 ? 3.665 -2.793 -34.083 1.00 90.94 273 ASP A O 1
ATOM 2235 N N . GLY A 1 274 ? 4.651 -1.094 -32.989 1.00 92.62 274 GLY A N 1
ATOM 2236 C CA . GLY A 1 274 ? 3.468 -0.266 -32.782 1.00 92.62 274 GLY A CA 1
ATOM 2237 C C . GLY A 1 274 ? 2.576 -0.717 -31.627 1.00 92.62 274 GLY A C 1
ATOM 2238 O O . GLY A 1 274 ? 1.532 -0.109 -31.408 1.00 92.62 274 GLY A O 1
ATOM 2239 N N . ASN A 1 275 ? 2.953 -1.761 -30.886 1.00 94.81 275 ASN A N 1
ATOM 2240 C CA . ASN A 1 275 ? 2.131 -2.306 -29.809 1.00 94.81 275 ASN A CA 1
ATOM 2241 C C . ASN A 1 275 ? 2.596 -1.827 -28.431 1.00 94.81 275 ASN A C 1
ATOM 2243 O O . ASN A 1 275 ? 3.761 -1.471 -28.229 1.00 94.81 275 ASN A O 1
ATOM 2247 N N . LEU A 1 276 ? 1.675 -1.848 -27.463 1.00 94.75 276 LEU A N 1
ATOM 2248 C CA . LEU A 1 276 ? 2.001 -1.589 -26.062 1.00 94.75 276 LEU A CA 1
ATOM 2249 C C . LEU A 1 276 ? 2.262 -2.899 -25.333 1.00 94.75 276 LEU A C 1
ATOM 2251 O O . LEU A 1 276 ? 1.468 -3.836 -25.415 1.00 94.75 276 LEU A O 1
ATOM 2255 N N . TYR A 1 277 ? 3.337 -2.925 -24.557 1.00 92.00 277 TYR A N 1
ATOM 2256 C CA . TYR A 1 277 ? 3.708 -4.053 -23.715 1.00 92.00 277 TYR A CA 1
ATOM 2257 C C . TYR A 1 277 ? 3.573 -3.679 -22.246 1.00 92.00 277 TYR A C 1
ATOM 2259 O O . TYR A 1 277 ? 4.157 -2.693 -21.795 1.00 92.00 277 TYR A O 1
ATOM 2267 N N . LEU A 1 278 ? 2.808 -4.468 -21.489 1.00 88.25 278 LEU A N 1
ATOM 2268 C CA . LEU A 1 278 ? 2.670 -4.278 -20.047 1.00 88.25 278 LEU A CA 1
ATOM 2269 C C . LEU A 1 278 ? 3.975 -4.650 -19.330 1.00 88.25 278 LEU A C 1
ATOM 2271 O O . LEU A 1 278 ? 4.417 -5.798 -19.380 1.00 88.25 278 LEU A O 1
ATOM 2275 N N . LEU A 1 279 ? 4.544 -3.683 -18.615 1.00 83.88 279 LEU A N 1
ATOM 2276 C CA . LEU A 1 279 ? 5.794 -3.811 -17.872 1.00 83.88 279 LEU A CA 1
ATOM 2277 C C . LEU A 1 279 ? 5.561 -4.315 -16.438 1.00 83.88 279 LEU A C 1
ATOM 2279 O O . LEU A 1 279 ? 6.195 -5.277 -15.998 1.00 83.88 279 LEU A O 1
ATOM 2283 N N . ASP A 1 280 ? 4.639 -3.687 -15.695 1.00 76.81 280 ASP A N 1
ATOM 2284 C CA . ASP A 1 280 ? 4.385 -4.014 -14.284 1.00 76.81 280 ASP A CA 1
ATOM 2285 C C . ASP A 1 280 ? 2.928 -3.774 -13.857 1.00 76.81 280 ASP A C 1
ATOM 2287 O O . ASP A 1 280 ? 2.431 -2.647 -13.865 1.00 76.81 280 ASP A O 1
ATOM 2291 N N . ILE A 1 281 ? 2.260 -4.838 -13.406 1.00 75.81 281 ILE A N 1
ATOM 2292 C CA . ILE A 1 281 ? 0.858 -4.811 -12.972 1.00 75.81 281 ILE A CA 1
ATOM 2293 C C . ILE A 1 281 ? 0.638 -4.152 -11.605 1.00 75.81 281 ILE A C 1
ATOM 2295 O O . ILE A 1 281 ? -0.458 -3.683 -11.305 1.00 75.81 281 ILE A O 1
ATOM 2299 N N . ARG A 1 282 ? 1.671 -4.062 -10.760 1.00 70.81 282 ARG A N 1
ATOM 2300 C CA . ARG A 1 282 ? 1.546 -3.475 -9.410 1.00 70.81 282 ARG A CA 1
ATOM 2301 C C . ARG A 1 282 ? 1.247 -1.984 -9.454 1.00 70.81 282 ARG A C 1
ATOM 2303 O O . ARG A 1 282 ? 0.621 -1.433 -8.548 1.00 70.81 282 ARG A O 1
ATOM 2310 N N . ASN A 1 283 ? 1.622 -1.350 -10.560 1.00 73.31 283 ASN A N 1
ATOM 2311 C CA . ASN A 1 283 ? 1.295 0.037 -10.825 1.00 73.31 283 ASN A CA 1
ATOM 2312 C C . ASN A 1 283 ? -0.217 0.242 -11.004 1.00 73.31 283 ASN A C 1
ATOM 2314 O O . ASN A 1 283 ? -0.659 1.377 -10.917 1.00 73.31 283 ASN A O 1
ATOM 2318 N N . PHE A 1 284 ? -1.037 -0.803 -11.185 1.00 79.12 284 PHE A N 1
ATOM 2319 C CA . PHE A 1 284 ? -2.489 -0.644 -11.336 1.00 79.12 284 PHE A CA 1
ATOM 2320 C C . PHE A 1 284 ? -3.172 -0.242 -10.030 1.00 79.12 284 PHE A C 1
ATOM 2322 O O . PHE A 1 284 ? -4.000 0.664 -10.048 1.00 79.12 284 PHE A O 1
ATOM 2329 N N . SER A 1 285 ? -2.778 -0.824 -8.888 1.00 74.06 285 SER A N 1
ATOM 2330 C CA . SER A 1 285 ? -3.220 -0.334 -7.570 1.00 74.06 285 SER A CA 1
ATOM 2331 C C . SER A 1 285 ? -2.886 1.146 -7.414 1.00 74.06 285 SER A C 1
ATOM 2333 O O . SER A 1 285 ? -3.721 1.935 -6.989 1.00 74.06 285 SER A O 1
ATOM 2335 N N . LEU A 1 286 ? -1.668 1.536 -7.801 1.00 74.19 286 LEU A N 1
ATOM 2336 C CA . LEU A 1 286 ? -1.214 2.920 -7.719 1.00 74.19 286 LEU A CA 1
ATOM 2337 C C . LEU A 1 286 ? -1.985 3.839 -8.680 1.00 74.19 286 LEU A C 1
ATOM 2339 O O . LEU A 1 286 ? -2.354 4.950 -8.295 1.00 74.19 286 LEU A O 1
ATOM 2343 N N . ILE A 1 287 ? -2.266 3.364 -9.897 1.00 78.12 287 ILE A N 1
ATOM 2344 C CA . ILE A 1 287 ? -3.069 4.068 -10.896 1.00 78.12 287 ILE A CA 1
ATOM 2345 C C . ILE A 1 287 ? -4.459 4.347 -10.338 1.00 78.12 287 ILE A C 1
ATOM 2347 O O . ILE A 1 287 ? -4.881 5.501 -10.314 1.00 78.12 287 ILE A O 1
ATOM 2351 N N . MET A 1 288 ? -5.136 3.318 -9.834 1.00 79.06 288 MET A N 1
ATOM 2352 C CA . MET A 1 288 ? -6.518 3.434 -9.379 1.00 79.06 288 MET A CA 1
ATOM 2353 C C . MET A 1 288 ? -6.646 4.190 -8.054 1.00 79.06 288 MET A C 1
ATOM 2355 O O . MET A 1 288 ? -7.513 5.052 -7.928 1.00 79.06 288 MET A O 1
ATOM 2359 N N . ASP A 1 289 ? -5.775 3.922 -7.078 1.00 73.44 289 ASP A N 1
ATOM 2360 C CA . ASP A 1 289 ? -5.914 4.487 -5.731 1.00 73.44 289 ASP A CA 1
ATOM 2361 C C . ASP A 1 289 ? -5.279 5.883 -5.594 1.00 73.44 289 ASP A C 1
ATOM 2363 O O . ASP A 1 289 ? -5.700 6.667 -4.739 1.00 73.44 289 ASP A O 1
ATOM 2367 N N . LYS A 1 290 ? -4.262 6.218 -6.407 1.00 74.81 290 LYS A N 1
ATOM 2368 C CA . LYS A 1 290 ? -3.553 7.509 -6.322 1.00 74.81 290 LYS A CA 1
ATOM 2369 C C . LYS A 1 290 ? -3.570 8.301 -7.621 1.00 74.81 290 LYS A C 1
ATOM 2371 O O . LYS A 1 290 ? -3.995 9.458 -7.603 1.00 74.81 290 LYS A O 1
ATOM 2376 N N . PHE A 1 291 ? -3.102 7.741 -8.739 1.00 77.19 291 PHE A N 1
ATOM 2377 C CA . PHE A 1 291 ? -2.954 8.539 -9.964 1.00 77.19 291 PHE A CA 1
ATOM 2378 C C . PHE A 1 291 ? -4.289 8.993 -10.532 1.00 77.19 291 PHE A C 1
ATOM 2380 O O . PHE A 1 291 ? -4.339 10.069 -11.115 1.00 77.19 291 PHE A O 1
ATOM 2387 N N . TRP A 1 292 ? -5.369 8.259 -10.283 1.00 81.56 292 TRP A N 1
ATOM 2388 C CA . TRP A 1 292 ? -6.707 8.669 -10.673 1.00 81.56 292 TRP A CA 1
ATOM 2389 C C . TRP A 1 292 ? -7.116 10.019 -10.064 1.00 81.56 292 TRP A C 1
ATOM 2391 O O . TRP A 1 292 ? -7.654 10.879 -10.757 1.00 81.56 292 TRP A O 1
ATOM 2401 N N . ILE A 1 293 ? -6.784 10.271 -8.793 1.00 84.56 293 ILE A N 1
ATOM 2402 C CA . ILE A 1 293 ? -7.049 11.565 -8.144 1.00 84.56 293 ILE A CA 1
ATOM 2403 C C . ILE A 1 293 ? -6.225 12.674 -8.812 1.00 84.56 293 ILE A C 1
ATOM 2405 O O . ILE A 1 293 ? -6.759 13.726 -9.160 1.00 84.56 293 ILE A O 1
ATOM 2409 N N . PHE A 1 294 ? -4.931 12.440 -9.048 1.00 81.81 294 PHE A N 1
ATOM 2410 C CA . PHE A 1 294 ? -4.080 13.401 -9.763 1.00 81.81 294 PHE A CA 1
ATOM 2411 C C . PHE A 1 294 ? -4.546 13.643 -11.199 1.00 81.81 294 PHE A C 1
ATOM 2413 O O . PHE A 1 294 ? -4.420 14.753 -11.713 1.00 81.81 294 PHE A O 1
ATOM 2420 N N . PHE A 1 295 ? -5.093 12.620 -11.841 1.00 83.25 295 PHE A N 1
ATOM 2421 C CA . PHE A 1 295 ? -5.660 12.716 -13.169 1.00 83.25 295 PHE A CA 1
ATOM 2422 C C . PHE A 1 295 ? -6.895 13.620 -13.169 1.00 83.25 295 PHE A C 1
ATOM 2424 O O . PHE A 1 295 ? -6.907 14.608 -13.895 1.00 83.25 295 PHE A O 1
ATOM 2431 N N . LEU A 1 296 ? -7.861 13.395 -12.271 1.00 86.50 296 LEU A N 1
ATOM 2432 C CA . LEU A 1 296 ? -9.021 14.285 -12.124 1.00 86.50 296 LEU A CA 1
ATOM 2433 C C . LEU A 1 296 ? -8.613 15.741 -11.851 1.00 86.50 296 LEU A C 1
ATOM 2435 O O . LEU A 1 296 ? -9.250 16.669 -12.355 1.00 86.50 296 LEU A O 1
ATOM 2439 N N . PHE A 1 297 ? -7.542 15.947 -11.081 1.00 86.94 297 PHE A N 1
ATOM 2440 C CA . PHE A 1 297 ? -6.950 17.268 -10.881 1.00 86.94 297 PHE A CA 1
ATOM 2441 C C . PHE A 1 297 ? -6.422 17.865 -12.196 1.00 86.94 297 PHE A C 1
ATOM 2443 O O . PHE A 1 297 ? -6.843 18.955 -12.578 1.00 86.94 297 PHE A O 1
ATOM 2450 N N . LYS A 1 298 ? -5.550 17.146 -12.920 1.00 83.69 298 LYS A N 1
ATOM 2451 C CA . LYS A 1 298 ? -4.966 17.602 -14.197 1.00 83.69 298 LYS A CA 1
ATOM 2452 C C . LYS A 1 298 ? -6.025 17.874 -15.268 1.00 83.69 298 LYS A C 1
ATOM 2454 O O . LYS A 1 298 ? -5.889 18.827 -16.027 1.00 83.69 298 LYS A O 1
ATOM 2459 N N . SER A 1 299 ? -7.096 17.086 -15.297 1.00 85.06 299 SER A N 1
ATOM 2460 C CA . SER A 1 299 ? -8.220 17.259 -16.220 1.00 85.06 299 SER A CA 1
ATOM 2461 C C . SER A 1 299 ? -9.166 18.395 -15.817 1.00 85.06 299 SER A C 1
ATOM 2463 O O .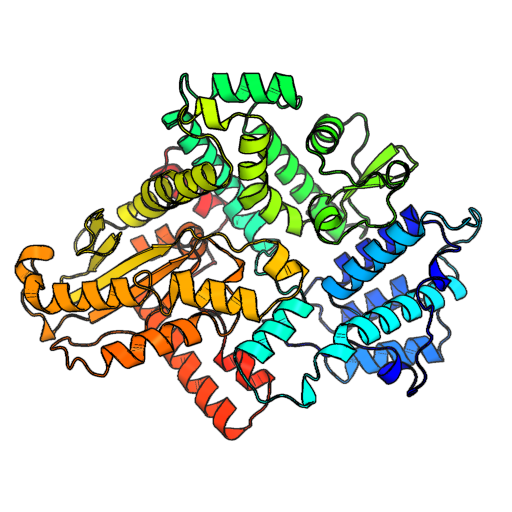 SER A 1 299 ? -10.203 18.552 -16.452 1.00 85.06 299 SER A O 1
ATOM 2465 N N . ASN A 1 300 ? -8.857 19.176 -14.772 1.00 86.25 300 ASN A N 1
ATOM 2466 C CA . ASN A 1 300 ? -9.702 20.238 -14.211 1.00 86.25 300 ASN A CA 1
ATOM 2467 C C . ASN A 1 300 ? -11.086 19.770 -13.711 1.00 86.25 300 ASN A C 1
ATOM 2469 O O . ASN A 1 300 ? -11.966 20.600 -13.474 1.00 86.25 300 ASN A O 1
ATOM 2473 N N . CYS A 1 301 ? -11.280 18.467 -13.465 1.00 87.44 301 CYS A N 1
ATOM 2474 C CA . CYS A 1 301 ? -12.540 17.935 -12.928 1.00 87.44 301 CYS A CA 1
ATOM 2475 C C . CYS A 1 301 ? -12.822 18.459 -11.511 1.00 87.44 301 CYS A C 1
ATOM 2477 O O . CYS A 1 301 ? -13.977 18.569 -11.113 1.00 87.44 301 CYS A O 1
ATOM 2479 N N . MET A 1 302 ? -11.783 18.837 -10.757 1.00 88.19 302 MET A N 1
ATOM 2480 C CA . MET A 1 302 ? -11.897 19.389 -9.400 1.00 88.19 302 MET A CA 1
ATOM 2481 C C . MET A 1 302 ? -12.867 20.576 -9.296 1.00 88.19 302 MET A C 1
ATOM 2483 O O . MET A 1 302 ? -13.624 20.646 -8.335 1.00 88.19 302 MET A O 1
ATOM 2487 N N . LYS A 1 303 ? -12.910 21.463 -10.302 1.00 89.06 303 LYS A N 1
ATOM 2488 C CA . LYS A 1 303 ? -13.787 22.647 -10.292 1.00 89.06 303 LYS A CA 1
ATOM 2489 C C . LYS A 1 303 ? -15.261 22.286 -10.449 1.00 89.06 303 LYS A C 1
ATOM 2491 O O . LYS A 1 303 ? -16.122 23.055 -10.039 1.00 89.06 303 LYS A O 1
ATOM 2496 N N . LEU A 1 304 ? -15.539 21.122 -11.039 1.00 90.31 304 LEU A N 1
ATOM 2497 C CA . LEU A 1 304 ? -16.881 20.555 -11.113 1.00 90.31 304 LEU A CA 1
ATOM 2498 C C . LEU A 1 304 ? -17.288 19.904 -9.790 1.00 90.31 304 LEU A C 1
ATOM 2500 O O . LEU A 1 304 ? -18.472 19.705 -9.574 1.00 90.31 304 LEU A O 1
ATOM 2504 N N . ILE A 1 305 ? -16.341 19.563 -8.912 1.00 88.94 305 ILE A N 1
ATOM 2505 C CA . ILE A 1 305 ? -16.617 18.995 -7.586 1.00 88.94 305 ILE A CA 1
ATOM 2506 C C . ILE A 1 305 ? -16.836 20.119 -6.574 1.00 88.94 305 ILE A C 1
ATOM 2508 O O . ILE A 1 305 ? -17.825 20.123 -5.851 1.00 88.94 305 ILE A O 1
ATOM 2512 N N . ASP A 1 306 ? -15.909 21.069 -6.532 1.00 88.31 306 ASP A N 1
ATOM 2513 C CA . ASP A 1 306 ? -15.979 22.251 -5.685 1.00 88.31 306 ASP A CA 1
ATOM 2514 C C . ASP A 1 306 ? -15.183 23.373 -6.364 1.00 88.31 306 ASP A C 1
ATOM 2516 O O . ASP A 1 306 ? -13.976 23.264 -6.602 1.00 88.31 306 ASP A O 1
ATOM 2520 N N . SER A 1 307 ? -15.874 24.465 -6.694 1.00 87.06 307 SER A N 1
ATOM 2521 C CA . SER A 1 307 ? -15.304 25.599 -7.425 1.00 87.06 307 SER A CA 1
ATOM 2522 C C . SER A 1 307 ? -14.217 26.347 -6.646 1.00 87.06 307 SER A C 1
ATOM 2524 O O . SER A 1 307 ? -13.466 27.113 -7.246 1.00 87.06 307 SER A O 1
ATOM 2526 N N . THR A 1 308 ? -14.121 26.150 -5.327 1.00 87.75 308 THR A N 1
ATOM 2527 C CA . THR A 1 308 ? -13.103 26.781 -4.471 1.00 87.75 308 THR A CA 1
ATOM 2528 C C . THR A 1 308 ? -11.748 26.072 -4.530 1.00 87.75 308 THR A C 1
ATOM 2530 O O . THR A 1 308 ? -10.728 26.626 -4.108 1.00 87.75 308 THR A O 1
ATOM 2533 N N . LEU A 1 309 ? -11.700 24.856 -5.081 1.00 89.31 309 LEU A N 1
ATOM 2534 C CA . LEU A 1 309 ? -10.469 24.088 -5.205 1.00 89.31 309 LEU A CA 1
ATOM 2535 C C . LEU A 1 309 ? -9.581 24.677 -6.308 1.00 89.31 309 LEU A C 1
ATOM 2537 O O . LEU A 1 309 ? -9.904 24.626 -7.494 1.00 89.31 309 LEU A O 1
ATOM 2541 N N . SER A 1 310 ? -8.428 25.217 -5.907 1.00 86.00 310 SER A N 1
ATOM 2542 C CA . SER A 1 310 ? -7.491 25.912 -6.801 1.00 86.00 310 SER A CA 1
ATOM 2543 C C . SER A 1 310 ? -6.149 25.209 -7.009 1.00 86.00 310 SER A C 1
ATOM 2545 O O . SER A 1 310 ? -5.468 25.489 -7.991 1.00 86.00 310 SER A O 1
ATOM 2547 N N . ASN A 1 311 ? -5.739 24.309 -6.111 1.00 89.56 311 ASN A N 1
ATOM 2548 C CA . ASN A 1 311 ? -4.436 23.650 -6.175 1.00 89.56 311 ASN A CA 1
ATOM 2549 C C . ASN A 1 311 ? -4.503 22.198 -5.685 1.00 89.56 311 ASN A C 1
ATOM 2551 O O . ASN A 1 311 ? -5.488 21.761 -5.091 1.00 89.56 311 ASN A O 1
ATOM 2555 N N . ILE A 1 312 ? -3.442 21.436 -5.955 1.00 86.69 312 ILE A N 1
ATOM 2556 C CA . ILE A 1 312 ? -3.414 20.002 -5.654 1.00 86.69 312 ILE A CA 1
ATOM 2557 C C . ILE A 1 312 ? -3.494 19.729 -4.150 1.00 86.69 312 ILE A C 1
ATOM 2559 O O . ILE A 1 312 ? -4.169 18.794 -3.738 1.00 86.69 312 ILE A O 1
ATOM 2563 N N . ASN A 1 313 ? -2.879 20.569 -3.315 1.00 88.12 313 ASN A N 1
ATOM 2564 C CA . ASN A 1 313 ? -2.882 20.370 -1.867 1.00 88.12 313 ASN A CA 1
ATOM 2565 C C . ASN A 1 313 ? -4.276 20.604 -1.273 1.00 88.12 313 ASN A C 1
ATOM 2567 O O . ASN A 1 313 ? -4.713 19.828 -0.423 1.00 88.12 313 ASN A O 1
ATOM 2571 N N . SER A 1 314 ? -5.000 21.631 -1.736 1.00 89.94 314 SER A N 1
ATOM 2572 C CA . SER A 1 314 ? -6.388 21.848 -1.317 1.00 89.94 314 SER A CA 1
ATOM 2573 C C . SER A 1 314 ? -7.297 20.717 -1.793 1.00 89.94 314 SER A C 1
ATOM 2575 O O . SER A 1 314 ? -8.140 20.261 -1.023 1.00 89.94 314 SER A O 1
ATOM 2577 N N . PHE A 1 315 ? -7.070 20.188 -2.998 1.00 90.94 315 PHE A N 1
ATOM 2578 C CA . PHE A 1 315 ? -7.818 19.037 -3.494 1.00 90.94 315 PHE A CA 1
ATOM 2579 C C . PHE A 1 315 ? -7.527 17.749 -2.716 1.00 90.94 315 PHE A C 1
ATOM 2581 O O . PHE A 1 315 ? -8.461 17.073 -2.300 1.00 90.94 315 PHE A O 1
ATOM 2588 N N . LEU A 1 316 ? -6.262 17.422 -2.441 1.00 89.19 316 LEU A N 1
ATOM 2589 C CA . LEU A 1 316 ? -5.900 16.252 -1.634 1.00 89.19 316 LEU A CA 1
ATOM 2590 C C . LEU A 1 316 ? -6.455 16.352 -0.205 1.00 89.19 316 LEU A C 1
ATOM 2592 O O . LEU A 1 316 ? -6.951 15.361 0.325 1.00 89.19 316 LEU A O 1
ATOM 2596 N N . SER A 1 317 ? -6.434 17.547 0.394 1.00 90.06 317 SER A N 1
ATOM 2597 C CA . SER A 1 317 ? -7.060 17.811 1.697 1.00 90.06 317 SER A CA 1
ATOM 2598 C C . SER A 1 317 ? -8.579 17.592 1.656 1.00 90.06 317 SER A C 1
ATOM 2600 O O . SER A 1 317 ? -9.138 16.924 2.528 1.00 90.06 317 SER A O 1
ATOM 2602 N N . PHE A 1 318 ? -9.246 18.082 0.603 1.00 93.25 318 PHE A N 1
ATOM 2603 C CA . PHE A 1 318 ? -10.669 17.839 0.365 1.00 93.25 318 PHE A CA 1
ATOM 2604 C C . PHE A 1 318 ? -10.974 16.345 0.222 1.00 93.25 318 PHE A C 1
ATOM 2606 O O . PHE A 1 318 ? -11.883 15.847 0.879 1.00 93.25 318 PHE A O 1
ATOM 2613 N N . ILE A 1 319 ? -10.199 15.607 -0.577 1.00 93.25 319 ILE A N 1
ATOM 2614 C CA . ILE A 1 319 ? -10.367 14.159 -0.748 1.00 93.25 319 ILE A CA 1
ATOM 2615 C C . ILE A 1 319 ? -10.140 13.419 0.578 1.00 93.25 319 ILE A C 1
ATOM 2617 O O . ILE A 1 319 ? -10.925 12.540 0.927 1.00 93.25 319 ILE A O 1
ATOM 2621 N N . GLY A 1 320 ? -9.123 13.795 1.356 1.00 92.06 320 GLY A N 1
ATOM 2622 C CA . GLY A 1 320 ? -8.881 13.208 2.674 1.00 92.06 320 GLY A CA 1
ATOM 2623 C C . GLY A 1 320 ? -10.092 13.327 3.600 1.00 92.06 320 GLY A C 1
ATOM 2624 O O . GLY A 1 320 ? -10.574 12.328 4.131 1.00 92.06 320 GLY A O 1
ATOM 2625 N N . LYS A 1 321 ? -10.643 14.537 3.713 1.00 92.06 321 LYS A N 1
ATOM 2626 C CA . LYS A 1 321 ? -11.756 14.824 4.622 1.00 92.06 321 LYS A CA 1
ATOM 2627 C C . LYS A 1 321 ? -13.115 14.357 4.097 1.00 92.06 321 LYS A C 1
ATOM 2629 O O . LYS A 1 321 ? -13.877 13.685 4.787 1.00 92.06 321 LYS A O 1
ATOM 2634 N N . GLU A 1 322 ? -13.475 14.752 2.883 1.00 94.69 322 GLU A N 1
ATOM 2635 C CA . GLU A 1 322 ? -14.825 14.536 2.361 1.00 94.69 322 GLU A CA 1
ATOM 2636 C C . GLU A 1 322 ? -15.002 13.129 1.788 1.00 94.69 322 GLU A C 1
ATOM 2638 O O . GLU A 1 322 ? -16.069 12.543 1.980 1.00 94.69 322 GLU A O 1
ATOM 2643 N N . TYR A 1 323 ? -13.979 12.562 1.137 1.00 94.75 323 TYR A N 1
ATOM 2644 C CA . TYR A 1 323 ? -14.049 11.199 0.610 1.00 94.75 323 TYR A CA 1
ATOM 2645 C C . TYR A 1 323 ? -13.618 10.159 1.645 1.00 94.75 323 TYR A C 1
ATOM 2647 O O . TYR A 1 323 ? -14.455 9.361 2.064 1.00 94.75 323 TYR A O 1
ATOM 2655 N N . TYR A 1 324 ? -12.352 10.151 2.077 1.00 94.19 324 TYR A N 1
ATOM 2656 C CA . TYR A 1 324 ? -11.845 9.067 2.926 1.00 94.19 324 TYR A CA 1
ATOM 2657 C C . TYR A 1 324 ? -12.495 9.050 4.313 1.00 94.19 324 TYR A C 1
ATOM 2659 O O . TYR A 1 324 ? -13.022 8.013 4.711 1.00 94.19 324 TYR A O 1
ATOM 2667 N N . GLU A 1 325 ? -12.498 10.176 5.030 1.00 93.44 325 GLU A N 1
ATOM 2668 C CA . GLU A 1 325 ? -13.036 10.255 6.394 1.00 93.44 325 GLU A CA 1
ATOM 2669 C C . GLU A 1 325 ? -14.572 10.174 6.409 1.00 93.44 325 GLU A C 1
ATOM 2671 O O . GLU A 1 325 ? -15.147 9.210 6.922 1.00 93.44 325 GLU A O 1
ATOM 2676 N N . LYS A 1 326 ? -15.254 11.167 5.822 1.00 94.00 326 LYS A N 1
ATOM 2677 C CA . LYS A 1 326 ? -16.711 11.326 5.966 1.00 94.00 326 LYS A CA 1
ATOM 2678 C C . LYS A 1 326 ? -17.544 10.398 5.096 1.00 94.00 326 LYS A C 1
ATOM 2680 O O . LYS A 1 326 ? -18.585 9.917 5.547 1.00 94.00 326 LYS A O 1
ATOM 2685 N N . PHE A 1 327 ? -17.156 10.199 3.838 1.00 95.75 327 PHE A N 1
ATOM 2686 C CA . PHE A 1 327 ? -17.959 9.400 2.920 1.00 95.75 327 PHE A CA 1
ATOM 2687 C C . PHE A 1 327 ? -17.627 7.917 3.021 1.00 95.75 327 PHE A C 1
ATOM 2689 O O . PHE A 1 327 ? -18.539 7.106 3.125 1.00 95.75 327 PHE A O 1
ATOM 2696 N N . PHE A 1 328 ? -16.354 7.540 2.990 1.00 96.19 328 PHE A N 1
ATOM 2697 C CA . PHE A 1 328 ? -15.959 6.148 2.852 1.00 96.19 328 PHE A CA 1
ATOM 2698 C C . PHE A 1 328 ? -15.853 5.436 4.204 1.00 96.19 328 PHE A C 1
ATOM 2700 O O . PHE A 1 328 ? -16.701 4.602 4.531 1.00 96.19 328 PHE A O 1
ATOM 2707 N N . LEU A 1 329 ? -14.858 5.782 5.024 1.00 96.31 329 LEU A N 1
ATOM 2708 C CA . LEU A 1 329 ? -14.587 5.089 6.285 1.00 96.31 329 LEU A CA 1
ATOM 2709 C C . LEU A 1 329 ? -15.720 5.242 7.292 1.00 96.31 329 LEU A C 1
ATOM 2711 O O . LEU A 1 329 ? -16.092 4.267 7.948 1.00 96.31 329 LEU A O 1
ATOM 2715 N N . LEU A 1 330 ? -16.319 6.431 7.390 1.00 95.69 330 LEU A N 1
ATOM 2716 C CA . LEU A 1 330 ? -17.427 6.624 8.310 1.00 95.69 330 LEU A CA 1
ATOM 2717 C C . LEU A 1 330 ? -18.648 5.773 7.940 1.00 95.69 330 LEU A C 1
ATOM 2719 O O . LEU A 1 330 ? -19.247 5.169 8.828 1.00 95.69 330 LEU A O 1
ATOM 2723 N N . ASN A 1 331 ? -19.023 5.695 6.659 1.00 95.94 331 ASN A N 1
ATOM 2724 C CA . ASN A 1 331 ? -20.154 4.859 6.243 1.00 95.94 331 ASN A CA 1
ATOM 2725 C C . ASN A 1 331 ? -19.851 3.366 6.417 1.00 95.94 331 ASN A C 1
ATOM 2727 O O . ASN A 1 331 ? -20.727 2.631 6.873 1.00 95.94 331 ASN A O 1
ATOM 2731 N N . LEU A 1 332 ? -18.612 2.931 6.151 1.00 95.94 332 LEU A N 1
ATOM 2732 C CA . LEU A 1 332 ? -18.171 1.570 6.464 1.00 95.94 332 LEU A CA 1
ATOM 2733 C C . LEU A 1 332 ? -18.343 1.256 7.951 1.00 95.94 332 LEU A C 1
ATOM 2735 O O . LEU A 1 332 ? -18.992 0.279 8.309 1.00 95.94 332 LEU A O 1
ATOM 2739 N N . ILE A 1 333 ? -17.791 2.089 8.830 1.00 96.69 333 ILE A N 1
ATOM 2740 C CA . ILE A 1 333 ? -17.774 1.815 10.270 1.00 96.69 333 ILE A CA 1
ATOM 2741 C C . ILE A 1 333 ? -19.170 1.961 10.889 1.00 96.69 333 ILE A C 1
ATOM 2743 O O . ILE A 1 333 ? -19.527 1.175 11.767 1.00 96.69 333 ILE A O 1
ATOM 2747 N N . LYS A 1 334 ? -20.000 2.896 10.408 1.00 96.00 334 LYS A N 1
ATOM 2748 C CA . LYS A 1 334 ? -21.411 3.017 10.820 1.00 96.00 334 LYS A CA 1
ATOM 2749 C C . LYS A 1 334 ? -22.204 1.733 10.584 1.00 96.00 334 LYS A C 1
ATOM 2751 O O . LYS A 1 334 ? -23.114 1.446 11.358 1.00 96.00 334 LYS A O 1
ATOM 2756 N N . ASP A 1 335 ? -21.845 0.929 9.584 1.00 95.69 335 ASP A N 1
ATOM 2757 C CA . ASP A 1 335 ? -22.509 -0.349 9.312 1.00 95.69 335 ASP A CA 1
ATOM 2758 C C . ASP A 1 335 ? -22.316 -1.399 10.427 1.00 95.69 335 ASP A C 1
ATOM 2760 O O . ASP A 1 335 ? -23.075 -2.370 10.505 1.00 95.69 335 ASP A O 1
ATOM 2764 N N . LEU A 1 336 ? -21.349 -1.195 11.331 1.00 96.56 336 LEU A N 1
ATOM 2765 C CA . LEU A 1 336 ? -21.159 -2.029 12.522 1.00 96.56 336 LEU A CA 1
ATOM 2766 C C . LEU A 1 336 ? -22.232 -1.806 13.595 1.00 96.56 336 LEU A C 1
ATOM 2768 O O . LEU A 1 336 ? -22.335 -2.618 14.517 1.00 96.56 336 LEU A O 1
ATOM 2772 N N . ASN A 1 337 ? -23.014 -0.726 13.499 1.00 96.00 337 ASN A N 1
ATOM 2773 C CA . ASN A 1 337 ? -24.041 -0.385 14.476 1.00 96.00 337 ASN A CA 1
ATOM 2774 C C . ASN A 1 337 ? -25.114 -1.486 14.544 1.00 96.00 337 ASN A C 1
ATOM 2776 O O . ASN A 1 337 ? -25.749 -1.826 13.543 1.00 96.00 337 ASN A O 1
ATOM 2780 N N . LYS A 1 338 ? -25.310 -2.061 15.732 1.00 95.25 338 LYS A N 1
ATOM 2781 C CA . LYS A 1 338 ? -26.295 -3.120 15.998 1.00 95.25 338 LYS A CA 1
ATOM 2782 C C . LYS A 1 338 ? -26.600 -3.199 17.492 1.00 95.25 338 LYS A C 1
ATOM 2784 O O . LYS A 1 338 ? -26.028 -2.469 18.295 1.00 95.25 338 LYS A O 1
ATOM 2789 N N . LYS A 1 339 ? -27.473 -4.122 17.907 1.00 93.06 339 LYS A N 1
ATOM 2790 C CA . LYS A 1 339 ? -27.729 -4.357 19.336 1.00 93.06 339 LYS A CA 1
ATOM 2791 C C . LYS A 1 339 ? -26.401 -4.579 20.081 1.00 93.06 339 LYS A C 1
ATOM 2793 O O . LYS A 1 339 ? -25.614 -5.442 19.692 1.00 93.06 339 LYS A O 1
ATOM 2798 N N . TYR A 1 340 ? -26.182 -3.793 21.137 1.00 94.06 340 TYR A N 1
ATOM 2799 C CA . TYR A 1 340 ? -24.965 -3.769 21.962 1.00 94.06 340 TYR A CA 1
ATOM 2800 C C . TYR A 1 340 ? -23.684 -3.243 21.292 1.00 94.06 340 TYR A C 1
ATOM 2802 O O . TYR A 1 340 ? -22.613 -3.346 21.890 1.00 94.06 340 TYR A O 1
ATOM 2810 N N . VAL A 1 341 ? -23.773 -2.676 20.086 1.00 97.06 341 VAL A N 1
ATOM 2811 C CA . VAL A 1 341 ? -22.666 -2.010 19.388 1.00 97.06 341 VAL A CA 1
ATOM 2812 C C . VAL A 1 341 ? -23.148 -0.643 18.918 1.00 97.06 341 VAL A C 1
ATOM 2814 O O . VAL A 1 341 ? -23.934 -0.556 17.981 1.00 97.06 341 VAL A O 1
ATOM 2817 N N . GLU A 1 342 ? -22.667 0.411 19.563 1.00 97.19 342 GLU A N 1
ATOM 2818 C CA . GLU A 1 342 ? -23.029 1.796 19.255 1.00 97.19 342 GLU A CA 1
ATOM 2819 C C . GLU A 1 342 ? -21.855 2.499 18.573 1.00 97.19 342 GLU A C 1
ATOM 2821 O O . GLU A 1 342 ? -20.731 2.459 19.077 1.00 97.19 342 GLU A O 1
ATOM 2826 N N . VAL A 1 343 ? -22.110 3.149 17.436 1.00 96.88 343 VAL A N 1
ATOM 2827 C CA . VAL A 1 343 ? -21.103 3.916 16.687 1.00 96.88 343 VAL A CA 1
ATOM 2828 C C . VAL A 1 343 ? -21.392 5.411 16.819 1.00 96.88 343 VAL A C 1
ATOM 2830 O O . VAL A 1 343 ? -22.468 5.877 16.451 1.00 96.88 343 VAL A O 1
ATOM 2833 N N . PHE A 1 344 ? -20.415 6.169 17.311 1.00 94.88 344 PHE A N 1
ATOM 2834 C CA . PHE A 1 344 ? -20.493 7.609 17.542 1.00 94.88 344 PHE A CA 1
ATOM 2835 C C . PHE A 1 344 ? -19.509 8.347 16.622 1.00 94.88 344 PHE A C 1
ATOM 2837 O O . PHE A 1 344 ? -18.329 8.434 16.965 1.00 94.88 344 PHE A O 1
ATOM 2844 N N . PRO A 1 345 ? -19.953 8.878 15.470 1.00 93.56 345 PRO A N 1
ATOM 2845 C CA . PRO A 1 345 ? -19.152 9.837 14.711 1.00 93.56 345 PRO A CA 1
ATOM 2846 C C . PRO A 1 345 ? -18.942 11.135 15.486 1.00 93.56 345 PRO A C 1
ATOM 2848 O O . PRO A 1 345 ? -19.812 11.550 16.261 1.00 93.56 345 PRO A O 1
ATOM 2851 N N . SER A 1 346 ? -17.835 11.821 15.221 1.00 91.12 346 SER A N 1
ATOM 2852 C CA . SER A 1 346 ? -17.610 13.168 15.724 1.00 91.12 346 SER A CA 1
ATOM 2853 C C . SER A 1 346 ? -16.758 14.014 14.788 1.00 91.12 346 SER A C 1
ATOM 2855 O O . SER A 1 346 ? -15.785 13.533 14.233 1.00 91.12 346 SER A O 1
ATOM 2857 N N . ASP A 1 347 ? -17.108 15.297 14.687 1.00 84.25 347 ASP A N 1
ATOM 2858 C CA . ASP A 1 347 ? -16.232 16.355 14.169 1.00 84.25 347 ASP A CA 1
ATOM 2859 C C . ASP A 1 347 ? -15.669 17.229 15.326 1.00 84.25 347 ASP A C 1
ATOM 2861 O O . ASP A 1 347 ? -15.041 18.263 15.093 1.00 84.25 347 ASP A O 1
ATOM 2865 N N . ASP A 1 348 ? -15.936 16.866 16.593 1.00 82.56 348 ASP A N 1
ATOM 2866 C CA . ASP A 1 348 ? -15.493 17.609 17.782 1.00 82.56 348 ASP A CA 1
ATOM 2867 C C . ASP A 1 348 ? -14.037 17.267 18.103 1.00 82.56 348 ASP A C 1
ATOM 2869 O O . ASP A 1 348 ? -13.695 16.107 18.303 1.00 82.56 348 ASP A O 1
ATOM 2873 N N . GLN A 1 349 ? -13.188 18.284 18.268 1.00 75.69 349 GLN A N 1
ATOM 2874 C CA . GLN A 1 349 ? -11.787 18.107 18.659 1.00 75.69 349 GLN A CA 1
ATOM 2875 C C . GLN A 1 349 ? -11.620 17.340 19.988 1.00 75.69 349 GLN A C 1
ATOM 2877 O O . GLN A 1 349 ? -10.562 16.766 20.248 1.00 75.69 349 GLN A O 1
ATOM 2882 N N . ASN A 1 350 ? -12.635 17.335 20.851 1.00 80.06 350 ASN A N 1
ATOM 2883 C CA . ASN A 1 350 ? -12.630 16.634 22.135 1.00 80.06 350 ASN A CA 1
ATOM 2884 C C . ASN A 1 350 ? -12.997 15.146 22.036 1.00 80.06 350 ASN A C 1
ATOM 2886 O O . ASN A 1 350 ? -13.008 14.446 23.054 1.00 80.06 350 ASN A O 1
ATOM 2890 N N . ARG A 1 351 ? -13.318 14.658 20.837 1.00 87.50 351 ARG A N 1
ATOM 2891 C CA . ARG A 1 351 ? -13.626 13.260 20.543 1.00 87.50 351 ARG A CA 1
ATOM 2892 C C . ARG A 1 351 ? -12.744 12.783 19.382 1.00 87.50 351 ARG A C 1
ATOM 2894 O O . ARG A 1 351 ? -12.244 13.605 18.618 1.00 87.50 351 ARG A O 1
ATOM 2901 N N . PRO A 1 352 ? -12.501 11.470 19.271 1.00 92.94 352 PRO A N 1
ATOM 2902 C CA . PRO A 1 352 ? -11.923 10.933 18.048 1.00 92.94 352 PRO A CA 1
ATOM 2903 C C . PRO A 1 352 ? -12.954 11.043 16.917 1.00 92.94 352 PRO A C 1
ATOM 2905 O O . PRO A 1 352 ? -14.153 11.173 17.192 1.00 92.94 352 PRO A O 1
ATOM 2908 N N . ASP A 1 353 ? -12.504 10.915 15.669 1.00 94.31 353 ASP A N 1
ATOM 2909 C CA . ASP A 1 353 ? -13.396 10.957 14.501 1.00 94.31 353 ASP A CA 1
ATOM 2910 C C . ASP A 1 353 ? -14.538 9.937 14.624 1.00 94.31 353 ASP A C 1
ATOM 2912 O O . ASP A 1 353 ? -15.689 10.204 14.260 1.00 94.31 353 ASP A O 1
ATOM 2916 N N . ILE A 1 354 ? -14.239 8.751 15.173 1.00 96.50 354 ILE A N 1
ATOM 2917 C CA . ILE A 1 354 ? -15.235 7.716 15.447 1.00 96.50 354 ILE A CA 1
ATOM 2918 C C . ILE A 1 354 ? -14.953 7.026 16.786 1.00 96.50 354 ILE A C 1
ATOM 2920 O O . ILE A 1 354 ? -13.845 6.569 17.058 1.00 96.50 354 ILE A O 1
ATOM 2924 N N . SER A 1 355 ? -15.994 6.853 17.598 1.00 97.38 355 SER A N 1
ATOM 2925 C CA . SER A 1 355 ? -15.975 5.947 18.751 1.00 97.38 355 SER A CA 1
ATOM 2926 C C . SER A 1 355 ? -16.918 4.770 18.528 1.00 97.38 355 SER A C 1
ATOM 2928 O O . SER A 1 355 ? -18.055 4.961 18.108 1.00 97.38 355 SER A O 1
ATOM 2930 N N . ILE A 1 356 ? -16.491 3.551 18.860 1.00 97.75 356 ILE A N 1
ATOM 2931 C CA . ILE A 1 356 ? -17.355 2.358 18.824 1.00 97.75 356 ILE A CA 1
ATOM 2932 C C . ILE A 1 356 ? -17.443 1.778 20.230 1.00 97.75 356 ILE A C 1
ATOM 2934 O O . ILE A 1 356 ? -16.426 1.390 20.801 1.00 97.75 356 ILE A O 1
ATOM 2938 N N . LEU A 1 357 ? -18.646 1.676 20.784 1.00 97.62 357 LEU A N 1
ATOM 2939 C CA . LEU A 1 357 ? -18.893 1.151 22.122 1.00 97.62 357 LEU A CA 1
ATOM 2940 C C . LEU A 1 357 ? -19.581 -0.208 22.047 1.00 97.62 357 LEU A C 1
ATOM 2942 O O . LEU A 1 357 ? -20.677 -0.326 21.508 1.00 97.62 357 LEU A O 1
ATOM 2946 N N . ILE A 1 358 ? -18.953 -1.228 22.628 1.00 97.25 358 ILE A N 1
ATOM 2947 C CA . ILE A 1 358 ? -19.482 -2.592 22.686 1.00 97.25 358 ILE A CA 1
ATOM 2948 C C . ILE A 1 358 ? -19.809 -2.962 24.125 1.00 97.25 358 ILE A C 1
ATOM 2950 O O . ILE A 1 358 ? -18.950 -2.877 25.009 1.00 97.25 358 ILE A O 1
ATOM 2954 N N . ASP A 1 359 ? -21.046 -3.406 24.351 1.00 94.62 359 ASP A N 1
ATOM 2955 C CA . ASP A 1 359 ? -21.559 -3.887 25.641 1.00 94.62 359 ASP A CA 1
ATOM 2956 C C . ASP A 1 359 ? -21.312 -2.914 26.812 1.00 94.62 359 ASP A C 1
ATOM 2958 O O . ASP A 1 359 ? -21.180 -3.342 27.959 1.00 94.62 359 ASP A O 1
ATOM 2962 N N . LYS A 1 360 ? -21.153 -1.611 26.529 1.00 94.69 360 LYS A N 1
ATOM 2963 C CA . LYS A 1 360 ? -20.696 -0.580 27.484 1.00 94.69 360 LYS A CA 1
ATOM 2964 C C . LYS A 1 360 ? -19.386 -0.937 28.229 1.00 94.69 360 LYS A C 1
ATOM 2966 O O . LYS A 1 360 ? -19.116 -0.385 29.291 1.00 94.69 360 LYS A O 1
ATOM 2971 N N . ARG A 1 361 ? -18.577 -1.864 27.695 1.00 96.25 361 ARG A N 1
ATOM 2972 C CA . ARG A 1 361 ? -17.359 -2.421 28.329 1.00 96.25 361 ARG A CA 1
ATOM 2973 C C . ARG A 1 361 ? -16.109 -2.325 27.466 1.00 96.25 361 ARG A C 1
ATOM 2975 O O . ARG A 1 361 ? -15.007 -2.465 27.985 1.00 96.25 361 ARG A O 1
ATOM 2982 N N . ILE A 1 362 ? -16.252 -2.137 26.160 1.00 98.12 362 ILE A N 1
ATOM 2983 C CA . ILE A 1 362 ? -15.128 -1.955 25.240 1.00 98.12 362 ILE A CA 1
ATOM 2984 C C . ILE A 1 362 ? -15.417 -0.699 24.438 1.00 98.12 362 ILE A C 1
ATOM 2986 O O . ILE A 1 362 ? -16.482 -0.618 23.831 1.00 98.12 362 ILE A O 1
ATOM 2990 N N . ILE A 1 363 ? -14.488 0.248 24.420 1.00 98.06 363 ILE A N 1
ATOM 2991 C CA . ILE A 1 363 ? -14.575 1.423 23.560 1.00 98.06 363 ILE A CA 1
ATOM 2992 C C . ILE A 1 363 ? -13.380 1.452 22.614 1.00 98.06 363 ILE A C 1
ATOM 2994 O O . ILE A 1 363 ? -12.232 1.443 23.055 1.00 98.06 363 ILE A O 1
ATOM 2998 N N . TYR A 1 364 ? -13.652 1.465 21.314 1.00 98.31 364 TYR A N 1
ATOM 2999 C CA . TYR A 1 364 ? -12.655 1.796 20.306 1.00 98.31 364 TYR A CA 1
ATOM 3000 C C . TYR A 1 364 ? -12.672 3.305 20.111 1.00 98.31 364 TYR A C 1
ATOM 3002 O O . TYR A 1 364 ? -13.744 3.871 19.902 1.00 98.31 364 TYR A O 1
ATOM 3010 N N . LEU A 1 365 ? -11.505 3.936 20.199 1.00 97.69 365 LEU A N 1
ATOM 3011 C CA . LEU A 1 365 ? -11.312 5.351 19.891 1.00 97.69 365 LEU A CA 1
ATOM 3012 C C . LEU A 1 365 ? -10.507 5.409 18.597 1.00 97.69 365 LEU A C 1
ATOM 3014 O O . LEU A 1 365 ? -9.341 5.014 18.593 1.00 97.69 365 LEU A O 1
ATOM 3018 N N . ILE A 1 366 ? -11.158 5.810 17.509 1.00 97.69 366 ILE A N 1
ATOM 3019 C CA . ILE A 1 366 ? -10.640 5.681 16.151 1.00 97.69 366 ILE A CA 1
ATOM 3020 C C . ILE A 1 366 ? -10.389 7.068 15.578 1.00 97.69 366 ILE A C 1
ATOM 3022 O O . ILE A 1 366 ? -11.325 7.827 15.338 1.00 97.69 366 ILE A O 1
ATOM 3026 N N . GLU A 1 367 ? -9.121 7.353 15.323 1.00 95.94 367 GLU A N 1
ATOM 3027 C CA . GLU A 1 367 ? -8.689 8.524 14.572 1.00 95.94 367 GLU A CA 1
ATOM 3028 C C . GLU A 1 367 ? -8.392 8.118 13.128 1.00 95.94 367 GLU A C 1
ATOM 3030 O O . GLU A 1 367 ? -7.658 7.160 12.889 1.00 95.94 367 GLU A O 1
ATOM 3035 N N . ILE A 1 368 ? -8.928 8.843 12.158 1.00 95.00 368 ILE A N 1
ATOM 3036 C CA . ILE A 1 368 ? -8.658 8.645 10.741 1.00 95.00 368 ILE A CA 1
ATOM 3037 C C . ILE A 1 368 ? -7.617 9.677 10.305 1.00 95.00 368 ILE A C 1
ATOM 3039 O O . ILE A 1 368 ? -7.698 10.863 10.608 1.00 95.00 368 ILE A O 1
ATOM 3043 N N . LYS A 1 369 ? -6.591 9.221 9.587 1.00 93.00 369 LYS A N 1
ATOM 3044 C CA . LYS A 1 369 ? -5.526 10.072 9.057 1.00 93.00 369 LYS A CA 1
ATOM 3045 C C . LYS A 1 369 ? -5.338 9.824 7.573 1.00 93.00 369 LYS A C 1
ATOM 3047 O O . LYS A 1 369 ? -4.771 8.811 7.160 1.00 93.00 369 LYS A O 1
ATOM 3052 N N . SER A 1 370 ? -5.759 10.805 6.778 1.00 90.25 370 SER A N 1
ATOM 3053 C CA . SER A 1 370 ? -5.502 10.841 5.341 1.00 90.25 370 SER A CA 1
ATOM 3054 C C . SER A 1 370 ? -4.369 11.802 4.976 1.00 90.25 370 SER A C 1
ATOM 3056 O O . SER A 1 370 ? -4.572 12.792 4.273 1.00 90.25 370 SER A O 1
ATOM 3058 N N . SER A 1 371 ? -3.159 11.507 5.450 1.00 87.50 371 SER A N 1
ATOM 3059 C CA . SER A 1 371 ? -1.942 12.234 5.065 1.00 87.50 371 SER A CA 1
ATOM 3060 C C . SER A 1 371 ? -1.257 11.530 3.898 1.00 87.50 371 SER A C 1
ATOM 3062 O O . SER A 1 371 ? -1.078 10.321 3.949 1.00 87.50 371 SER A O 1
ATOM 3064 N N . SER A 1 372 ? -0.846 12.268 2.867 1.00 83.81 372 SER A N 1
ATOM 3065 C CA . SER A 1 372 ? -0.098 11.708 1.731 1.00 83.81 372 SER A CA 1
ATOM 3066 C C . SER A 1 372 ? 1.402 11.881 1.941 1.00 83.81 372 SER A C 1
ATOM 3068 O O . SER A 1 372 ? 1.866 12.999 2.177 1.00 83.81 372 SER A O 1
ATOM 3070 N N . LEU A 1 373 ? 2.161 10.791 1.843 1.00 82.81 373 LEU A N 1
ATOM 3071 C CA . LEU A 1 373 ? 3.618 10.865 1.827 1.00 82.81 373 LEU A CA 1
ATOM 3072 C C . LEU A 1 373 ? 4.065 11.459 0.489 1.00 82.81 373 LEU A C 1
ATOM 3074 O O . LEU A 1 373 ? 3.605 11.026 -0.570 1.00 82.81 373 LEU A O 1
ATOM 3078 N N . HIS A 1 374 ? 4.964 12.445 0.527 1.00 79.75 374 HIS A N 1
ATOM 3079 C CA . HIS A 1 374 ? 5.522 13.000 -0.701 1.00 79.75 374 HIS A CA 1
ATOM 3080 C C . HIS A 1 374 ? 6.275 11.903 -1.459 1.00 79.75 374 HIS A C 1
ATOM 3082 O O . HIS A 1 374 ? 7.139 11.240 -0.890 1.00 79.75 374 HIS A O 1
ATOM 3088 N N . PHE A 1 375 ? 5.969 11.724 -2.744 1.00 71.31 375 PHE A N 1
ATOM 3089 C CA . PHE A 1 375 ? 6.484 10.596 -3.521 1.00 71.31 375 PHE A CA 1
ATOM 3090 C C . PHE A 1 375 ? 8.022 10.560 -3.584 1.00 71.31 375 PHE A C 1
ATOM 3092 O O . PHE A 1 375 ? 8.611 9.499 -3.397 1.00 71.31 375 PHE A O 1
ATOM 3099 N N . ASN A 1 376 ? 8.675 11.725 -3.701 1.00 73.25 376 ASN A N 1
ATOM 3100 C CA . ASN A 1 376 ? 10.144 11.827 -3.665 1.00 73.25 376 ASN A CA 1
ATOM 3101 C C . ASN A 1 376 ? 10.773 11.234 -2.400 1.00 73.25 376 ASN A C 1
ATOM 3103 O O . ASN A 1 376 ? 11.891 10.755 -2.461 1.00 73.25 376 ASN A O 1
ATOM 3107 N N . THR A 1 377 ? 10.077 11.202 -1.258 1.00 80.56 377 THR A N 1
ATOM 3108 C CA . THR A 1 377 ? 10.623 10.564 -0.050 1.00 80.56 377 THR A CA 1
ATOM 3109 C C . THR A 1 377 ? 10.958 9.089 -0.283 1.00 80.56 377 THR A C 1
ATOM 3111 O O . THR A 1 377 ? 11.911 8.578 0.293 1.00 80.56 377 THR A O 1
ATOM 3114 N N . LEU A 1 378 ? 10.184 8.411 -1.129 1.00 77.31 378 LEU A N 1
ATOM 3115 C CA . LEU A 1 378 ? 10.354 6.994 -1.431 1.00 77.31 378 LEU A CA 1
ATOM 3116 C C . LEU A 1 378 ? 11.373 6.783 -2.547 1.00 77.31 378 LEU A C 1
ATOM 3118 O O . LEU A 1 378 ? 12.240 5.931 -2.405 1.00 77.31 378 LEU A O 1
ATOM 3122 N N . LEU A 1 379 ? 11.283 7.584 -3.613 1.00 71.06 379 LEU A N 1
ATOM 3123 C CA . LEU A 1 379 ? 12.221 7.545 -4.738 1.00 71.06 379 LEU A CA 1
ATOM 3124 C C . LEU A 1 379 ? 13.649 7.862 -4.306 1.00 71.06 379 LEU A C 1
ATOM 3126 O O . LEU A 1 379 ? 14.575 7.135 -4.637 1.00 71.06 379 LEU A O 1
ATOM 3130 N N . ASP A 1 380 ? 13.809 8.927 -3.518 1.00 76.81 380 ASP A N 1
ATOM 3131 C CA . ASP A 1 380 ? 15.100 9.346 -2.978 1.00 76.81 380 ASP A CA 1
ATOM 3132 C C . ASP A 1 380 ? 15.565 8.400 -1.855 1.00 76.81 380 ASP A C 1
ATOM 3134 O O . ASP A 1 380 ? 16.620 8.625 -1.267 1.00 76.81 380 ASP A O 1
ATOM 3138 N N . GLN A 1 381 ? 14.750 7.395 -1.496 1.00 80.56 381 GLN A N 1
ATOM 3139 C CA . GLN A 1 381 ? 15.003 6.440 -0.413 1.00 80.56 381 GLN A CA 1
ATOM 3140 C C . GLN A 1 381 ? 15.345 7.164 0.903 1.00 80.56 381 GLN A C 1
ATOM 3142 O O . GLN A 1 381 ? 16.221 6.771 1.669 1.00 80.56 381 GLN A O 1
ATOM 3147 N N . ASN A 1 382 ? 14.648 8.276 1.162 1.00 84.88 382 ASN A N 1
ATOM 3148 C CA . ASN A 1 382 ? 14.988 9.220 2.216 1.00 84.88 382 ASN A CA 1
ATOM 3149 C C . ASN A 1 382 ? 14.280 8.868 3.530 1.00 84.88 382 ASN A C 1
ATOM 3151 O O . ASN A 1 382 ? 13.204 9.384 3.855 1.00 84.88 382 ASN A O 1
ATOM 3155 N N . THR A 1 383 ? 14.921 8.017 4.327 1.00 88.88 383 THR A N 1
ATOM 3156 C CA . THR A 1 383 ? 14.409 7.588 5.636 1.00 88.88 383 THR A CA 1
ATOM 3157 C C . THR A 1 383 ? 14.192 8.743 6.611 1.00 88.88 383 THR A C 1
ATOM 3159 O O . THR A 1 383 ? 13.243 8.707 7.395 1.00 88.88 383 THR A O 1
ATOM 3162 N N . ALA A 1 384 ? 14.999 9.807 6.547 1.00 90.94 384 ALA A N 1
ATOM 3163 C CA . ALA A 1 384 ? 14.821 10.974 7.410 1.00 90.94 384 ALA A CA 1
ATOM 3164 C C . ALA A 1 384 ? 13.486 11.687 7.129 1.00 90.94 384 ALA A C 1
ATOM 3166 O O . ALA A 1 384 ? 12.708 11.918 8.055 1.00 90.94 384 ALA A O 1
ATOM 3167 N N . LYS A 1 385 ? 13.170 11.947 5.854 1.00 91.50 385 LYS A N 1
ATOM 3168 C CA . LYS A 1 385 ? 11.871 12.505 5.437 1.00 91.50 385 LYS A CA 1
ATOM 3169 C C . LYS A 1 385 ? 10.714 11.551 5.745 1.00 91.50 385 LYS A C 1
ATOM 3171 O O . LYS A 1 385 ? 9.618 12.002 6.076 1.00 91.50 385 LYS A O 1
ATOM 3176 N N . PHE A 1 386 ? 10.929 10.235 5.650 1.00 91.50 386 PHE A N 1
ATOM 3177 C CA . PHE A 1 386 ? 9.905 9.246 6.005 1.00 91.50 386 PHE A CA 1
ATOM 3178 C C . PHE A 1 386 ? 9.582 9.287 7.503 1.00 91.50 386 PHE A C 1
ATOM 3180 O O . PHE A 1 386 ? 8.415 9.351 7.891 1.00 91.50 386 PHE A O 1
ATOM 3187 N N . LYS A 1 387 ? 10.614 9.343 8.347 1.00 93.25 387 LYS A N 1
ATOM 3188 C CA . LYS A 1 387 ? 10.468 9.518 9.791 1.00 93.25 387 LYS A CA 1
ATOM 3189 C C . LYS A 1 387 ? 9.797 10.845 10.141 1.00 93.25 387 LYS A C 1
ATOM 3191 O O . LYS A 1 387 ? 8.875 10.848 10.950 1.00 93.25 387 LYS A O 1
ATOM 3196 N N . GLU A 1 388 ? 10.207 11.948 9.514 1.00 93.69 388 GLU A N 1
ATOM 3197 C CA . GLU A 1 388 ? 9.581 13.263 9.706 1.00 93.69 388 GLU A CA 1
ATOM 3198 C C . GLU A 1 388 ? 8.082 13.212 9.386 1.00 93.69 388 GLU A C 1
ATOM 3200 O O . GLU A 1 388 ? 7.255 13.700 10.158 1.00 93.69 388 GLU A O 1
ATOM 3205 N N . PHE A 1 389 ? 7.710 12.550 8.287 1.00 93.38 389 PHE A N 1
ATOM 3206 C CA . PHE A 1 389 ? 6.312 12.334 7.936 1.00 93.38 389 PHE A CA 1
ATOM 3207 C C . PHE A 1 389 ? 5.549 11.564 9.027 1.00 93.38 389 PHE A C 1
ATOM 3209 O O . PHE A 1 389 ? 4.436 11.969 9.379 1.00 93.38 389 PHE A O 1
ATOM 3216 N N . ILE A 1 390 ? 6.130 10.496 9.589 1.00 94.31 390 ILE A N 1
ATOM 3217 C CA . ILE A 1 390 ? 5.519 9.726 10.686 1.00 94.31 390 ILE A CA 1
ATOM 3218 C C . ILE A 1 390 ? 5.372 10.593 11.945 1.00 94.31 390 ILE A C 1
ATOM 3220 O O . ILE A 1 390 ? 4.295 10.649 12.544 1.00 94.31 390 ILE A O 1
ATOM 3224 N N . ASP A 1 391 ? 6.431 11.303 12.327 1.00 93.69 391 ASP A N 1
ATOM 3225 C CA . ASP A 1 391 ? 6.461 12.165 13.509 1.00 93.69 391 ASP A CA 1
ATOM 3226 C C . ASP A 1 391 ? 5.395 13.263 13.443 1.00 93.69 391 ASP A C 1
ATOM 3228 O O . ASP A 1 391 ? 4.626 13.445 14.394 1.00 93.69 391 ASP A O 1
ATOM 3232 N N . LYS A 1 392 ? 5.304 13.935 12.293 1.00 92.06 392 LYS A N 1
ATOM 3233 C CA . LYS A 1 392 ? 4.378 15.041 12.037 1.00 92.06 392 LYS A CA 1
ATOM 3234 C C . LYS A 1 392 ? 2.913 14.619 12.019 1.00 92.06 392 LYS A C 1
ATOM 3236 O O . LYS A 1 392 ? 2.042 15.353 12.476 1.00 92.06 392 LYS A O 1
ATOM 3241 N N . ASN A 1 393 ? 2.612 13.450 11.461 1.00 91.81 393 ASN A N 1
ATOM 3242 C CA . ASN A 1 393 ? 1.224 13.066 11.200 1.00 91.81 393 ASN A CA 1
ATOM 3243 C C . ASN A 1 393 ? 0.656 12.075 12.226 1.00 91.81 393 ASN A C 1
ATOM 3245 O O . ASN A 1 393 ? -0.567 12.002 12.377 1.00 91.81 393 ASN A O 1
ATOM 3249 N N . PHE A 1 394 ? 1.515 11.328 12.930 1.00 94.44 394 PHE A N 1
ATOM 3250 C CA . PHE A 1 394 ? 1.094 10.173 13.727 1.00 94.44 394 PHE A CA 1
ATOM 3251 C C . PHE A 1 394 ? 1.687 10.122 15.138 1.00 94.44 394 PHE A C 1
ATOM 3253 O O . PHE A 1 394 ? 0.946 9.781 16.060 1.00 94.44 394 PHE A O 1
ATOM 3260 N N . ALA A 1 395 ? 2.981 10.420 15.321 1.00 90.81 395 ALA A N 1
ATOM 3261 C CA . ALA A 1 395 ? 3.676 10.124 16.580 1.00 90.81 395 ALA A CA 1
ATOM 3262 C C . ALA A 1 395 ? 3.820 11.311 17.548 1.00 90.81 395 ALA A C 1
ATOM 3264 O O . ALA A 1 395 ? 3.511 11.145 18.724 1.00 90.81 395 ALA A O 1
ATOM 3265 N N . LYS A 1 396 ? 4.309 12.479 17.103 1.00 84.06 396 LYS A N 1
ATOM 3266 C CA . LYS A 1 396 ? 4.837 13.520 18.013 1.00 84.06 396 LYS A CA 1
ATOM 3267 C C . LYS A 1 396 ? 4.072 14.839 18.016 1.00 84.06 396 LYS A C 1
ATOM 3269 O O . LYS A 1 396 ? 4.056 15.516 19.041 1.00 84.06 396 LYS A O 1
ATOM 3274 N N . GLU A 1 397 ? 3.446 15.233 16.912 1.00 79.69 397 GLU A N 1
ATOM 3275 C CA . GLU A 1 397 ? 2.713 16.506 16.850 1.00 79.69 397 GLU A CA 1
ATOM 3276 C C . GLU A 1 397 ? 1.325 16.445 17.515 1.00 79.69 397 GLU A C 1
ATOM 3278 O O . GLU A 1 397 ? 0.887 15.411 18.007 1.00 79.69 397 GLU A O 1
ATOM 3283 N N . LYS A 1 398 ? 0.590 17.568 17.546 1.00 73.75 398 LYS A N 1
ATOM 3284 C CA . LYS A 1 398 ? -0.740 17.684 18.187 1.00 73.75 398 LYS A CA 1
ATOM 3285 C C . LYS A 1 398 ? -1.804 16.705 17.649 1.00 73.75 398 LYS A C 1
ATOM 3287 O O . LYS A 1 398 ? -2.856 16.572 18.271 1.00 73.75 398 LYS A O 1
ATOM 3292 N N . LYS A 1 399 ? -1.570 16.060 16.503 1.00 79.56 399 LYS A N 1
ATOM 3293 C CA . LYS A 1 399 ? -2.505 15.161 15.806 1.00 79.56 399 LYS A CA 1
ATOM 3294 C C . LYS A 1 399 ? -2.029 13.703 15.899 1.00 79.56 399 LYS A C 1
ATOM 3296 O O . LYS A 1 399 ? -0.852 13.450 16.113 1.00 79.56 399 LYS A O 1
ATOM 3301 N N . GLY A 1 400 ? -2.942 12.743 15.733 1.00 85.19 400 GLY A N 1
ATOM 3302 C CA . GLY A 1 400 ? -2.606 11.311 15.781 1.00 85.19 400 GLY A CA 1
ATOM 3303 C C . GLY A 1 400 ? -2.583 10.777 17.215 1.00 85.19 400 GLY A C 1
ATOM 3304 O O . GLY A 1 400 ? -3.594 10.862 17.913 1.00 85.19 400 GLY A O 1
ATOM 3305 N N . SER A 1 401 ? -1.444 10.249 17.672 1.00 92.38 401 SER A N 1
ATOM 3306 C CA . SER A 1 401 ? -1.274 9.677 19.021 1.00 92.38 401 SER A CA 1
ATOM 3307 C C . SER A 1 401 ? -1.706 10.649 20.132 1.00 92.38 401 SER A C 1
ATOM 3309 O O . SER A 1 401 ? -2.477 10.279 21.018 1.00 92.38 401 SER A O 1
ATOM 3311 N N . ASN A 1 402 ? -1.283 11.914 20.053 1.00 90.75 402 ASN A N 1
ATOM 3312 C CA . ASN A 1 402 ? -1.576 12.948 21.047 1.00 90.75 402 ASN A CA 1
ATOM 3313 C C . ASN A 1 402 ? -3.062 13.314 21.095 1.00 90.75 402 ASN A C 1
ATOM 3315 O O . ASN A 1 402 ? -3.608 13.584 22.168 1.00 90.75 402 ASN A O 1
ATOM 3319 N N . GLN A 1 403 ? -3.742 13.270 19.949 1.00 91.12 403 GLN A N 1
ATOM 3320 C CA . GLN A 1 403 ? -5.185 13.480 19.876 1.00 91.12 403 GLN A CA 1
ATOM 3321 C C . GLN A 1 403 ? -5.932 12.341 20.574 1.00 91.12 403 GLN A C 1
ATOM 3323 O O . GLN A 1 403 ? -6.831 12.607 21.373 1.00 91.12 403 GLN A O 1
ATOM 3328 N N . LEU A 1 404 ? -5.508 11.090 20.369 1.00 94.44 404 LEU A N 1
ATOM 3329 C CA . LEU A 1 404 ? -6.064 9.939 21.082 1.00 94.44 404 LEU A CA 1
ATOM 3330 C C . LEU A 1 404 ? -5.776 9.994 22.586 1.00 94.44 404 LEU A C 1
ATOM 3332 O O . LEU A 1 404 ? -6.680 9.732 23.373 1.00 94.44 404 LEU A O 1
ATOM 3336 N N . ILE A 1 405 ? -4.576 10.405 23.006 1.00 94.25 405 ILE A N 1
ATOM 3337 C CA . ILE A 1 405 ? -4.249 10.614 24.427 1.00 94.25 405 ILE A CA 1
ATOM 3338 C C . ILE A 1 405 ? -5.206 11.638 25.055 1.00 94.25 405 ILE A C 1
ATOM 3340 O O . ILE A 1 405 ? -5.787 11.373 26.108 1.00 94.25 405 ILE A O 1
ATOM 3344 N N . ARG A 1 406 ? -5.431 12.780 24.391 1.00 93.19 406 ARG A N 1
ATOM 3345 C CA . ARG A 1 406 ? -6.402 13.789 24.843 1.00 93.19 406 ARG A CA 1
ATOM 3346 C C . ARG A 1 406 ? -7.818 13.213 24.918 1.00 93.19 406 ARG A C 1
ATOM 3348 O O . ARG A 1 406 ? -8.528 13.458 25.890 1.00 93.19 406 ARG A O 1
ATOM 3355 N N . CYS A 1 407 ? -8.234 12.433 23.923 1.00 94.00 407 CYS A N 1
ATOM 3356 C CA . CYS A 1 407 ? -9.548 11.787 23.924 1.00 94.00 407 CYS A CA 1
ATOM 3357 C C . CYS A 1 407 ? -9.701 10.794 25.083 1.00 94.00 407 CYS A C 1
ATOM 3359 O O . CYS A 1 407 ? -10.774 10.718 25.678 1.00 94.00 407 CYS A O 1
ATOM 3361 N N . ILE A 1 408 ? -8.638 10.070 25.442 1.00 95.88 408 ILE A N 1
ATOM 3362 C CA . ILE A 1 408 ? -8.615 9.164 26.596 1.00 95.88 408 ILE A CA 1
ATOM 3363 C C . ILE A 1 408 ? -8.718 9.951 27.909 1.00 95.88 408 ILE A C 1
ATOM 3365 O O . ILE A 1 408 ? -9.497 9.563 28.781 1.00 95.88 408 ILE A O 1
ATOM 3369 N N . ASP A 1 409 ? -8.026 11.088 28.038 1.00 95.06 409 ASP A N 1
ATOM 3370 C CA . ASP A 1 409 ? -8.162 11.980 29.202 1.00 95.06 409 ASP A CA 1
ATOM 3371 C C . ASP A 1 409 ? -9.600 12.485 29.370 1.00 95.06 409 ASP A C 1
ATOM 3373 O O . ASP A 1 409 ? -10.150 12.515 30.474 1.00 95.06 409 ASP A O 1
ATOM 3377 N N . ILE A 1 410 ? -10.224 12.889 28.263 1.00 93.88 410 ILE A N 1
ATOM 3378 C CA . ILE A 1 410 ? -11.594 13.405 28.248 1.00 93.88 410 ILE A CA 1
ATOM 3379 C C . ILE A 1 410 ? -12.593 12.285 28.536 1.00 93.88 410 ILE A C 1
ATOM 3381 O O . ILE A 1 410 ? -13.517 12.487 29.324 1.00 93.88 410 ILE A O 1
ATOM 3385 N N . LEU A 1 411 ? -12.393 11.097 27.959 1.00 94.69 411 LEU A N 1
ATOM 3386 C CA . LEU A 1 411 ? -13.169 9.902 28.278 1.00 94.69 411 LEU A CA 1
ATOM 3387 C C . LEU A 1 411 ? -13.090 9.610 29.778 1.00 94.69 411 LEU A C 1
ATOM 3389 O O . LEU A 1 411 ? -14.128 9.421 30.405 1.00 94.69 411 LEU A O 1
ATOM 3393 N N . HIS A 1 412 ? -11.891 9.646 30.365 1.00 94.81 412 HIS A N 1
ATOM 3394 C CA . HIS A 1 412 ? -11.705 9.378 31.788 1.00 94.81 412 HIS A CA 1
ATOM 3395 C C . HIS A 1 412 ? -12.527 10.323 32.677 1.00 94.81 412 HIS A C 1
ATOM 3397 O O . HIS A 1 412 ? -13.125 9.892 33.661 1.00 94.81 412 HIS A O 1
ATOM 3403 N N . LYS A 1 413 ? -12.620 11.602 32.295 1.00 93.44 413 LYS A N 1
ATOM 3404 C CA . LYS A 1 413 ? -13.364 12.628 33.044 1.00 93.44 413 LYS A CA 1
ATOM 3405 C C . LYS A 1 413 ? -14.874 12.609 32.773 1.00 93.44 413 LYS A C 1
ATOM 3407 O O . LYS A 1 413 ? -15.658 12.830 33.688 1.00 93.44 413 LYS A O 1
ATOM 3412 N N . ASN A 1 414 ? -15.289 12.335 31.533 1.00 92.69 414 ASN A N 1
ATOM 3413 C CA . ASN A 1 414 ? -16.646 12.618 31.047 1.00 92.69 414 ASN A CA 1
ATOM 3414 C C . ASN A 1 414 ? -17.397 11.391 30.485 1.00 92.69 414 ASN A C 1
ATOM 3416 O O . ASN A 1 414 ? -18.409 11.556 29.798 1.00 92.69 414 ASN A O 1
ATOM 3420 N N . TYR A 1 415 ? -16.954 10.159 30.766 1.00 92.62 415 TYR A N 1
ATOM 3421 C CA . TYR A 1 415 ? -17.515 8.921 30.191 1.00 92.62 415 TYR A CA 1
ATOM 3422 C C . TYR A 1 415 ? -19.043 8.776 30.324 1.00 92.62 415 TYR A C 1
ATOM 3424 O O . TYR A 1 415 ? -19.693 8.321 29.379 1.00 92.62 415 TYR A O 1
ATOM 3432 N N . LYS A 1 416 ? -19.637 9.189 31.456 1.00 92.94 416 LYS A N 1
ATOM 3433 C CA . LYS A 1 416 ? -21.098 9.136 31.671 1.00 92.94 416 LYS A CA 1
ATOM 3434 C C . LYS A 1 416 ? -21.842 10.032 30.682 1.00 92.94 416 LYS A C 1
ATOM 3436 O O . LYS A 1 416 ? -22.786 9.583 30.041 1.00 92.94 416 LYS A O 1
ATOM 3441 N N . LYS A 1 417 ? -21.381 11.278 30.523 1.00 90.81 417 LYS A N 1
ATOM 3442 C CA . LYS A 1 417 ? -21.997 12.277 29.638 1.00 90.81 417 LYS A CA 1
ATOM 3443 C C . LYS A 1 417 ? -21.782 11.942 28.163 1.00 90.81 417 LYS A C 1
ATOM 3445 O O . LYS A 1 417 ? -22.688 12.122 27.360 1.00 90.81 417 LYS A O 1
ATOM 3450 N N . LEU A 1 418 ? -20.583 11.485 27.799 1.00 87.69 418 LEU A N 1
ATOM 3451 C CA . LEU A 1 418 ? -20.218 11.280 26.396 1.00 87.69 418 LEU A CA 1
ATOM 3452 C C . LEU A 1 418 ? -20.746 9.957 25.828 1.00 87.69 418 LEU A C 1
ATOM 3454 O O . LEU A 1 418 ? -21.145 9.931 24.668 1.00 87.69 418 LEU A O 1
ATOM 3458 N N . TYR A 1 419 ? -20.751 8.888 26.633 1.00 90.62 419 TYR A N 1
ATOM 3459 C CA . TYR A 1 419 ? -20.961 7.513 26.154 1.00 90.62 419 TYR A CA 1
ATOM 3460 C C . TYR A 1 419 ? -21.943 6.685 27.001 1.00 90.62 419 TYR A C 1
ATOM 3462 O O . TYR A 1 419 ? -22.185 5.513 26.695 1.00 90.62 419 TYR A O 1
ATOM 3470 N N . GLN A 1 420 ? -22.515 7.267 28.063 1.00 92.12 420 GLN A N 1
ATOM 3471 C CA . GLN A 1 420 ? -23.452 6.591 28.975 1.00 92.12 420 GLN A CA 1
ATOM 3472 C C . GLN A 1 420 ? -22.863 5.315 29.606 1.00 92.12 420 GLN A C 1
ATOM 3474 O O . GLN A 1 420 ? -23.554 4.320 29.830 1.00 92.12 420 GLN A O 1
ATOM 3479 N N . ILE A 1 421 ? -21.555 5.321 29.868 1.00 93.38 421 ILE A N 1
ATOM 3480 C CA . ILE A 1 421 ? -20.858 4.218 30.537 1.00 93.38 421 ILE A CA 1
ATOM 3481 C C . ILE A 1 421 ? -21.103 4.342 32.049 1.00 93.38 421 ILE A C 1
ATOM 3483 O O . ILE A 1 421 ? -21.010 5.437 32.598 1.00 93.38 421 ILE A O 1
ATOM 3487 N N . LYS A 1 422 ? -21.440 3.236 32.725 1.00 90.44 422 LYS A N 1
ATOM 3488 C CA . LYS A 1 422 ? -21.717 3.230 34.176 1.00 90.44 422 LYS A CA 1
ATOM 3489 C C . LYS A 1 422 ? -20.437 3.156 35.010 1.00 90.44 422 LYS A C 1
ATOM 3491 O O . LYS A 1 422 ? -20.232 4.005 35.874 1.00 90.44 422 LYS A O 1
ATOM 3496 N N . ASP A 1 423 ? -19.588 2.188 34.668 1.00 92.56 423 ASP A N 1
ATOM 3497 C CA . ASP A 1 423 ? -18.418 1.759 35.437 1.00 92.56 423 ASP A CA 1
ATOM 3498 C C . ASP A 1 423 ? -17.161 1.875 34.562 1.00 92.56 423 ASP A C 1
ATOM 3500 O O . ASP A 1 423 ? -16.959 1.086 33.632 1.00 92.56 423 ASP A O 1
ATOM 3504 N N . ILE A 1 424 ? -16.332 2.887 34.820 1.00 94.81 424 ILE A N 1
ATOM 3505 C CA . ILE A 1 424 ? -15.116 3.156 34.037 1.00 94.81 424 ILE A CA 1
ATOM 3506 C C . ILE A 1 424 ? -13.994 2.137 3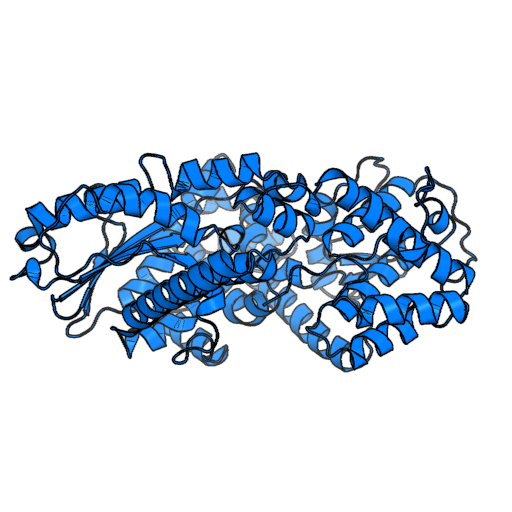4.302 1.00 94.81 424 ILE A C 1
ATOM 3508 O O . ILE A 1 424 ? -13.260 1.775 33.385 1.00 94.81 424 ILE A O 1
ATOM 3512 N N . ASP A 1 425 ? -13.935 1.591 35.514 1.00 96.06 425 ASP A N 1
ATOM 3513 C CA . ASP A 1 425 ? -12.996 0.557 35.977 1.00 96.06 425 ASP A CA 1
ATOM 3514 C C . ASP A 1 425 ? -13.155 -0.777 35.243 1.00 96.06 425 ASP A C 1
ATOM 3516 O O . ASP A 1 425 ? -12.236 -1.592 35.204 1.00 96.06 425 ASP A O 1
ATOM 3520 N N . LYS A 1 426 ? -14.306 -0.996 34.598 1.00 96.19 426 LYS A N 1
ATOM 3521 C CA . LYS A 1 426 ? -14.581 -2.181 33.771 1.00 96.19 426 LYS A CA 1
ATOM 3522 C C . LYS A 1 426 ? -14.322 -1.948 32.283 1.00 96.19 426 LYS A C 1
ATOM 3524 O O . LYS A 1 426 ? -14.387 -2.907 31.507 1.00 96.19 426 LYS A O 1
ATOM 3529 N N . LEU A 1 427 ? -14.050 -0.706 31.883 1.00 97.88 427 LEU A N 1
ATOM 3530 C CA . LEU A 1 427 ? -13.907 -0.301 30.490 1.00 97.88 427 LEU A CA 1
ATOM 3531 C C . LEU A 1 427 ? -12.527 -0.678 29.944 1.00 97.88 427 LEU A C 1
ATOM 3533 O O . LEU A 1 427 ? -11.499 -0.349 30.531 1.00 97.88 427 LEU A O 1
ATOM 3537 N N . ILE A 1 428 ? -12.516 -1.348 28.792 1.00 98.06 428 ILE A N 1
ATOM 3538 C CA . ILE A 1 428 ? -11.316 -1.589 27.987 1.00 98.06 428 ILE A CA 1
ATOM 3539 C C . ILE A 1 428 ? -11.279 -0.545 26.875 1.00 98.06 428 ILE A C 1
ATOM 3541 O O . ILE A 1 428 ? -12.199 -0.486 26.056 1.00 98.06 428 ILE A O 1
ATOM 3545 N N . VAL A 1 429 ? -10.212 0.244 26.829 1.00 98.12 429 VAL A N 1
ATOM 3546 C CA . VAL A 1 429 ? -9.999 1.270 25.806 1.00 98.12 429 VAL A CA 1
ATOM 3547 C C . VAL A 1 429 ? -9.092 0.715 24.712 1.00 98.12 429 VAL A C 1
ATOM 3549 O O . VAL A 1 429 ? -8.021 0.182 24.998 1.00 98.12 429 VAL A O 1
ATOM 3552 N N . VAL A 1 430 ? -9.524 0.828 23.456 1.00 98.38 430 VAL A N 1
ATOM 3553 C CA . VAL A 1 430 ? -8.805 0.332 22.276 1.00 98.38 430 VAL A CA 1
ATOM 3554 C C . VAL A 1 430 ? -8.500 1.508 21.338 1.00 98.38 430 VAL A C 1
ATOM 3556 O O . VAL A 1 430 ? -9.345 1.866 20.515 1.00 98.38 430 VAL A O 1
ATOM 3559 N N . PRO A 1 431 ? -7.332 2.153 21.479 1.00 98.00 431 PRO A N 1
ATOM 3560 C CA . PRO A 1 431 ? -6.935 3.266 20.622 1.00 98.00 431 PRO A CA 1
ATOM 3561 C C . PRO A 1 431 ? -6.473 2.765 19.244 1.00 98.00 431 PRO A C 1
ATOM 3563 O O . PRO A 1 431 ? -5.645 1.854 19.151 1.00 98.00 431 PRO A O 1
ATOM 3566 N N . ILE A 1 432 ? -7.008 3.358 18.174 1.00 98.38 432 ILE A N 1
ATOM 3567 C CA . ILE A 1 432 ? -6.729 2.974 16.785 1.00 98.38 432 ILE A CA 1
ATOM 3568 C C . ILE A 1 432 ? -6.482 4.224 15.942 1.00 98.38 432 ILE A C 1
ATOM 3570 O O . ILE A 1 432 ? -7.236 5.191 16.035 1.00 98.38 432 ILE A O 1
ATOM 3574 N N . ILE A 1 433 ? -5.471 4.172 15.073 1.00 97.75 433 ILE A N 1
ATOM 3575 C CA . ILE A 1 433 ? -5.356 5.098 13.941 1.00 97.75 433 ILE A CA 1
ATOM 3576 C C . ILE A 1 433 ? -5.625 4.327 12.651 1.00 97.75 433 ILE A C 1
ATOM 3578 O O . ILE A 1 433 ? -4.935 3.353 12.356 1.00 97.75 433 ILE A O 1
ATOM 3582 N N . ILE A 1 434 ? -6.600 4.776 11.867 1.00 97.31 434 ILE A N 1
ATOM 3583 C CA . ILE A 1 434 ? -6.809 4.297 10.501 1.00 97.31 434 ILE A CA 1
ATOM 3584 C C . ILE A 1 434 ? -6.056 5.223 9.558 1.00 97.31 434 ILE A C 1
ATOM 3586 O O . ILE A 1 434 ? -6.258 6.435 9.599 1.00 97.31 434 ILE A O 1
ATOM 3590 N N . TYR A 1 435 ? -5.203 4.671 8.702 1.00 94.75 435 TYR A N 1
ATOM 3591 C CA . TYR A 1 435 ? -4.419 5.457 7.750 1.00 94.75 435 TYR A CA 1
ATOM 3592 C C . TYR A 1 435 ? -4.739 5.092 6.297 1.00 94.75 435 TYR A C 1
ATOM 3594 O O . TYR A 1 435 ? -5.061 3.942 5.986 1.00 94.75 435 TYR A O 1
ATOM 3602 N N . THR A 1 436 ? -4.641 6.080 5.400 1.00 90.19 436 THR A N 1
ATOM 3603 C CA . THR A 1 436 ? -4.874 5.899 3.950 1.00 90.19 436 THR A CA 1
ATOM 3604 C C . THR A 1 436 ? -3.590 5.766 3.129 1.00 90.19 436 THR A C 1
ATOM 3606 O O . THR A 1 436 ? -3.620 5.283 1.996 1.00 90.19 436 THR A O 1
ATOM 3609 N N . GLU A 1 437 ? -2.441 6.126 3.703 1.00 88.06 437 GLU A N 1
ATOM 3610 C CA . GLU A 1 437 ? -1.132 6.013 3.059 1.00 88.06 437 GLU A CA 1
ATOM 3611 C C . GLU A 1 437 ? -0.558 4.602 3.203 1.00 88.06 437 GLU A C 1
ATOM 3613 O O . GLU A 1 437 ? -0.052 4.232 4.261 1.00 88.06 437 GLU A O 1
ATOM 3618 N N . HIS A 1 438 ? -0.602 3.814 2.127 1.00 82.62 438 HIS A N 1
ATOM 3619 C CA . HIS A 1 438 ? -0.167 2.417 2.148 1.00 82.62 438 HIS A CA 1
ATOM 3620 C C . HIS A 1 438 ? 1.282 2.248 2.614 1.00 82.62 438 HIS A C 1
ATOM 3622 O O . HIS A 1 438 ? 1.566 1.268 3.296 1.00 82.62 438 HIS A O 1
ATOM 3628 N N . HIS A 1 439 ? 2.188 3.196 2.338 1.00 84.31 439 HIS A N 1
ATOM 3629 C CA . HIS A 1 439 ? 3.599 3.094 2.743 1.00 84.31 439 HIS A CA 1
ATOM 3630 C C . HIS A 1 439 ? 3.816 3.017 4.263 1.00 84.31 439 HIS A C 1
ATOM 3632 O O . HIS A 1 439 ? 4.915 2.684 4.699 1.00 84.31 439 HIS A O 1
ATOM 3638 N N . LEU A 1 440 ? 2.790 3.298 5.070 1.00 88.44 440 LEU A N 1
ATOM 3639 C CA . LEU A 1 440 ? 2.813 3.097 6.519 1.00 88.44 440 LEU A CA 1
ATOM 3640 C C . LEU A 1 440 ? 2.582 1.636 6.933 1.00 88.44 440 LEU A C 1
ATOM 3642 O O . LEU A 1 440 ? 2.901 1.280 8.066 1.00 88.44 440 LEU A O 1
ATOM 3646 N N . ASN A 1 441 ? 2.123 0.769 6.021 1.00 86.50 441 ASN A N 1
ATOM 3647 C CA . ASN A 1 441 ? 2.103 -0.686 6.196 1.00 86.50 441 ASN A CA 1
ATOM 3648 C C . ASN A 1 441 ? 3.517 -1.284 6.028 1.00 86.50 441 ASN A C 1
ATOM 3650 O O . ASN A 1 441 ? 3.730 -2.238 5.285 1.00 86.50 441 ASN A O 1
ATOM 3654 N N . LYS A 1 442 ? 4.512 -0.666 6.668 1.00 85.94 442 LYS A N 1
ATOM 3655 C CA . LYS A 1 442 ? 5.890 -1.150 6.741 1.00 85.94 442 LYS A CA 1
ATOM 3656 C C . LYS A 1 442 ? 6.177 -1.626 8.162 1.00 85.94 442 LYS A C 1
ATOM 3658 O O . LYS A 1 442 ? 5.617 -1.077 9.122 1.00 85.94 442 LYS A O 1
ATOM 3663 N N . PRO A 1 443 ? 7.081 -2.606 8.323 1.00 86.06 443 PRO A N 1
ATOM 3664 C CA . PRO A 1 443 ? 7.605 -2.946 9.628 1.00 86.06 443 PRO A CA 1
ATOM 3665 C C . PRO A 1 443 ? 8.069 -1.719 10.428 1.00 86.06 443 PRO A C 1
ATOM 3667 O O . PRO A 1 443 ? 8.467 -0.694 9.875 1.00 86.06 443 PRO A O 1
ATOM 3670 N N . MET A 1 444 ? 7.998 -1.821 11.750 1.00 89.06 444 MET A N 1
ATOM 3671 C CA . MET A 1 444 ? 8.324 -0.785 12.741 1.00 89.06 444 MET A CA 1
ATOM 3672 C C . MET A 1 444 ? 7.400 0.415 12.856 1.00 89.06 444 MET A C 1
ATOM 3674 O O . MET A 1 444 ? 7.332 0.964 13.951 1.00 89.06 444 MET A O 1
ATOM 3678 N N . VAL A 1 445 ? 6.636 0.793 11.832 1.00 92.62 445 VAL A N 1
ATOM 3679 C CA . VAL A 1 445 ? 5.773 1.988 11.909 1.00 92.62 445 VAL A CA 1
ATOM 3680 C C . VAL A 1 445 ? 4.787 1.886 13.081 1.00 92.62 445 VAL A C 1
ATOM 3682 O O . VAL A 1 445 ? 4.715 2.779 13.924 1.00 92.62 445 VAL A O 1
ATOM 3685 N N . ASN A 1 446 ? 4.101 0.745 13.198 1.00 94.31 446 ASN A N 1
ATOM 3686 C CA . ASN A 1 446 ? 3.156 0.475 14.284 1.00 94.31 446 ASN A CA 1
ATOM 3687 C C . ASN A 1 446 ? 3.809 0.563 15.676 1.00 94.31 446 ASN A C 1
ATOM 3689 O O . ASN A 1 446 ? 3.281 1.211 16.579 1.00 94.31 446 ASN A O 1
ATOM 3693 N N . LYS A 1 447 ? 4.964 -0.092 15.857 1.00 93.06 447 LYS A N 1
ATOM 3694 C CA . LYS A 1 447 ? 5.682 -0.101 17.139 1.00 93.06 447 LYS A CA 1
ATOM 3695 C C . LYS A 1 447 ? 6.195 1.296 17.489 1.00 93.06 447 LYS A C 1
ATOM 3697 O O . LYS A 1 447 ? 5.970 1.733 18.609 1.00 93.06 447 LYS A O 1
ATOM 3702 N N . TYR A 1 448 ? 6.785 2.006 16.527 1.00 93.94 448 TYR A N 1
ATOM 3703 C CA . TYR A 1 448 ? 7.330 3.354 16.692 1.00 93.94 448 TYR A CA 1
ATOM 3704 C C . TYR A 1 448 ? 6.272 4.355 17.174 1.00 93.94 448 TYR A C 1
ATOM 3706 O O . TYR A 1 448 ? 6.456 5.053 18.172 1.00 93.94 448 TYR A O 1
ATOM 3714 N N . VAL A 1 449 ? 5.114 4.386 16.508 1.00 95.25 449 VAL A N 1
ATOM 3715 C CA . VAL A 1 449 ? 4.006 5.271 16.897 1.00 95.25 449 VAL A CA 1
ATOM 3716 C C . VAL A 1 449 ? 3.427 4.858 18.255 1.00 95.25 449 VAL A C 1
ATOM 3718 O O . VAL A 1 449 ? 3.129 5.716 19.091 1.00 95.25 449 VAL A O 1
ATOM 3721 N N . ASN A 1 450 ? 3.323 3.551 18.524 1.00 95.31 450 ASN A N 1
ATOM 3722 C CA . ASN A 1 450 ? 2.880 3.061 19.825 1.00 95.31 450 ASN A CA 1
ATOM 3723 C C . ASN A 1 450 ? 3.865 3.385 20.960 1.00 95.31 450 ASN A C 1
ATOM 3725 O O . ASN A 1 450 ? 3.411 3.672 22.057 1.00 95.31 450 ASN A O 1
ATOM 3729 N N . GLU A 1 451 ? 5.179 3.357 20.748 1.00 92.12 451 GLU A N 1
ATOM 3730 C CA . GLU A 1 451 ? 6.168 3.713 21.778 1.00 92.12 451 GLU A CA 1
ATOM 3731 C C . GLU A 1 451 ? 5.988 5.164 22.240 1.00 92.12 451 GLU A C 1
ATOM 3733 O O . GLU A 1 451 ? 5.935 5.430 23.445 1.00 92.12 451 GLU A O 1
ATOM 3738 N N . SER A 1 452 ? 5.774 6.084 21.292 1.00 89.88 452 SER A N 1
ATOM 3739 C CA . SER A 1 452 ? 5.458 7.484 21.594 1.00 89.88 452 SER A CA 1
ATOM 3740 C C . SER A 1 452 ? 4.130 7.637 22.354 1.00 89.88 452 SER A C 1
ATOM 3742 O O . SER A 1 452 ? 4.033 8.398 23.320 1.00 89.88 452 SER A O 1
ATOM 3744 N N . PHE A 1 453 ? 3.108 6.864 21.979 1.00 94.38 453 PHE A N 1
ATOM 3745 C CA . PHE A 1 453 ? 1.816 6.852 22.668 1.00 94.38 453 PHE A CA 1
ATOM 3746 C C . PHE A 1 453 ? 1.900 6.255 24.084 1.00 94.38 453 PHE A C 1
ATOM 3748 O O . PHE A 1 453 ? 1.411 6.838 25.052 1.00 94.38 453 PHE A O 1
ATOM 3755 N N . TYR A 1 454 ? 2.530 5.091 24.221 1.00 90.69 454 TYR A N 1
ATOM 3756 C CA . TYR A 1 454 ? 2.531 4.282 25.436 1.00 90.69 454 TYR A CA 1
ATOM 3757 C C . TYR A 1 454 ? 3.300 4.954 26.576 1.00 90.69 454 TYR A C 1
ATOM 3759 O O . TYR A 1 454 ? 2.832 4.920 27.715 1.00 90.69 454 TYR A O 1
ATOM 3767 N N . GLY A 1 455 ? 4.410 5.642 26.274 1.00 85.88 455 GLY A N 1
ATOM 3768 C CA . GLY A 1 455 ? 5.143 6.439 27.264 1.00 85.88 455 GLY A CA 1
ATOM 3769 C C . GLY A 1 455 ? 4.271 7.507 27.942 1.00 85.88 455 GLY A C 1
ATOM 3770 O O . GLY A 1 455 ? 4.369 7.713 29.150 1.00 85.88 455 GLY A O 1
ATOM 3771 N N . ASN A 1 456 ? 3.348 8.120 27.193 1.00 87.25 456 ASN A N 1
ATOM 3772 C CA . ASN A 1 456 ? 2.417 9.130 27.705 1.00 87.25 456 ASN A CA 1
ATOM 3773 C C . ASN A 1 456 ? 1.213 8.543 28.455 1.00 87.25 456 ASN A C 1
ATOM 3775 O O . ASN A 1 456 ? 0.652 9.203 29.326 1.00 87.25 456 ASN A O 1
ATOM 3779 N N . ILE A 1 457 ? 0.783 7.327 28.115 1.00 91.44 457 ILE A N 1
ATOM 3780 C CA . ILE A 1 457 ? -0.333 6.656 28.796 1.00 91.44 457 ILE A CA 1
ATOM 3781 C C . ILE A 1 457 ? 0.107 6.081 30.144 1.00 91.44 457 ILE A C 1
ATOM 3783 O O . ILE A 1 457 ? -0.626 6.204 31.126 1.00 91.44 457 ILE A O 1
ATOM 3787 N N . LEU A 1 458 ? 1.303 5.487 30.214 1.00 84.81 458 LEU A N 1
ATOM 3788 C CA . LEU A 1 458 ? 1.830 4.872 31.436 1.00 84.81 458 LEU A CA 1
ATOM 3789 C C . LEU A 1 458 ? 1.908 5.846 32.619 1.00 84.81 458 LEU A C 1
ATOM 3791 O O . LEU A 1 458 ? 1.662 5.453 33.759 1.00 84.81 458 LEU A O 1
ATOM 3795 N N . SER A 1 459 ? 2.217 7.116 32.360 1.00 84.19 459 SER A N 1
ATOM 3796 C CA . SER A 1 459 ? 2.365 8.134 33.403 1.00 84.19 459 SER A CA 1
ATOM 3797 C C . SER A 1 459 ? 1.035 8.591 34.019 1.00 84.19 459 SER A C 1
ATOM 3799 O O . SER A 1 459 ? 1.033 9.144 35.117 1.00 84.19 459 SER A O 1
ATOM 3801 N N . LYS A 1 460 ? -0.107 8.345 33.360 1.00 85.31 460 LYS A N 1
ATOM 3802 C CA . LYS A 1 460 ? -1.394 8.984 33.690 1.00 85.31 460 LYS A CA 1
ATOM 3803 C C . LYS A 1 460 ? -2.306 8.211 34.651 1.00 85.31 460 LYS A C 1
ATOM 3805 O O . LYS A 1 460 ? -3.351 8.739 35.016 1.00 85.31 460 LYS A O 1
ATOM 3810 N N . LYS A 1 461 ? -1.915 7.004 35.092 1.00 83.31 461 LYS A N 1
ATOM 3811 C CA . LYS A 1 461 ? -2.607 6.183 36.120 1.00 83.31 461 LYS A CA 1
ATOM 3812 C C . LYS A 1 461 ? -4.148 6.188 36.009 1.00 83.31 461 LYS A C 1
ATOM 3814 O O . LYS A 1 461 ? -4.848 6.480 36.974 1.00 83.31 461 LYS A O 1
ATOM 3819 N N . TYR A 1 462 ? -4.686 5.892 34.828 1.00 90.81 462 TYR A N 1
ATOM 3820 C CA . TYR A 1 462 ? -6.136 5.871 34.615 1.00 90.81 462 TYR A CA 1
ATOM 3821 C C . TYR A 1 462 ? -6.843 4.730 35.362 1.00 90.81 462 TYR A C 1
ATOM 3823 O O . TYR A 1 462 ? -6.328 3.615 35.418 1.00 90.81 462 TYR A O 1
ATOM 3831 N N . ASN A 1 463 ? -8.088 4.966 35.790 1.00 92.06 463 ASN A N 1
ATOM 3832 C CA . ASN A 1 463 ? -8.963 3.952 36.396 1.00 92.06 463 ASN A CA 1
ATOM 3833 C C . ASN A 1 463 ? -9.737 3.133 35.346 1.00 92.06 463 ASN A C 1
ATOM 3835 O O . ASN A 1 463 ? -10.928 2.892 35.506 1.00 92.06 463 ASN A O 1
ATOM 3839 N N . PHE A 1 464 ? -9.097 2.743 34.244 1.00 96.31 464 PHE A N 1
ATOM 3840 C CA . PHE A 1 464 ? -9.687 1.816 33.270 1.00 96.31 464 PHE A CA 1
ATOM 3841 C C . PHE A 1 464 ? -9.339 0.370 33.631 1.00 96.31 464 PHE A C 1
ATOM 3843 O O . PHE A 1 464 ? -8.330 0.124 34.290 1.00 96.31 464 PHE A O 1
ATOM 3850 N N . LYS A 1 465 ? -10.096 -0.606 33.110 1.00 96.25 465 LYS A N 1
ATOM 3851 C CA . LYS A 1 465 ? -9.691 -2.019 33.200 1.00 96.25 465 LYS A CA 1
ATOM 3852 C C . LYS A 1 465 ? -8.359 -2.250 32.493 1.00 96.25 465 LYS A C 1
ATOM 3854 O O . LYS A 1 465 ? -7.513 -3.001 32.966 1.00 96.25 465 LYS A O 1
ATOM 3859 N N . GLU A 1 466 ? -8.237 -1.677 31.299 1.00 95.75 466 GLU A N 1
ATOM 3860 C CA . GLU A 1 466 ? -7.067 -1.794 30.436 1.00 95.75 466 GLU A CA 1
ATOM 3861 C C . GLU A 1 466 ? -7.132 -0.717 29.349 1.00 95.75 466 GLU A C 1
ATOM 3863 O O . GLU A 1 466 ? -8.197 -0.463 28.781 1.00 95.75 466 GLU A O 1
ATOM 3868 N N . VAL A 1 467 ? -5.982 -0.137 29.010 1.00 96.94 467 VAL A N 1
ATOM 3869 C CA . VAL A 1 467 ? -5.788 0.604 27.759 1.00 96.94 467 VAL A CA 1
ATOM 3870 C C . VAL A 1 467 ? -4.879 -0.250 26.883 1.00 96.94 467 VAL A C 1
ATOM 3872 O O . VAL A 1 467 ? -3.740 -0.527 27.260 1.00 96.94 467 VAL A O 1
ATOM 3875 N N . LEU A 1 468 ? -5.392 -0.729 25.747 1.00 97.12 468 LEU A N 1
ATOM 3876 C CA . LEU A 1 468 ? -4.584 -1.503 24.805 1.00 97.12 468 LEU A CA 1
ATOM 3877 C C . LEU A 1 468 ? -3.528 -0.612 24.129 1.00 97.12 468 LEU A C 1
ATOM 3879 O O . LEU A 1 468 ? -3.722 0.603 24.045 1.00 97.12 468 LEU A O 1
ATOM 3883 N N . PRO A 1 469 ? -2.427 -1.197 23.621 1.00 96.88 469 PRO A N 1
ATOM 3884 C CA . PRO A 1 469 ? -1.470 -0.451 22.811 1.00 96.88 469 PRO A CA 1
ATOM 3885 C C . PRO A 1 469 ? -2.142 0.169 21.575 1.00 96.88 469 PRO A C 1
ATOM 3887 O O . PRO A 1 469 ? -3.056 -0.424 20.988 1.00 96.88 469 PRO A O 1
ATOM 3890 N N . LEU A 1 470 ? -1.676 1.355 21.182 1.00 97.75 470 LEU A N 1
ATOM 3891 C CA . LEU A 1 470 ? -2.149 2.056 19.991 1.00 97.75 470 LEU A CA 1
ATOM 3892 C C . LEU A 1 470 ? -1.820 1.236 18.752 1.00 97.75 470 LEU A C 1
ATOM 3894 O O . LEU A 1 470 ? -0.663 0.906 18.523 1.00 97.75 470 LEU A O 1
ATOM 3898 N N . THR A 1 471 ? -2.836 0.928 17.949 1.00 98.06 471 THR A N 1
ATOM 3899 C CA . THR A 1 471 ? -2.663 0.140 16.723 1.00 98.06 471 THR A CA 1
ATOM 3900 C C . THR A 1 471 ? -2.998 0.982 15.501 1.00 98.06 471 THR A C 1
ATOM 3902 O O . THR A 1 471 ? -4.080 1.559 15.415 1.00 98.06 471 THR A O 1
ATOM 3905 N N . MET A 1 472 ? -2.072 1.044 14.552 1.00 97.62 472 MET A N 1
ATOM 3906 C CA . MET A 1 472 ? -2.292 1.608 13.228 1.00 97.62 472 MET A CA 1
ATOM 3907 C C . MET A 1 472 ? -2.787 0.513 12.286 1.00 97.62 472 MET A C 1
ATOM 3909 O O . MET A 1 472 ? -2.159 -0.543 12.192 1.00 97.62 472 MET A O 1
ATOM 3913 N N . ILE A 1 473 ? -3.889 0.775 11.587 1.00 96.81 473 ILE A N 1
ATOM 3914 C CA . ILE A 1 473 ? -4.555 -0.182 10.696 1.00 96.81 473 ILE A CA 1
ATOM 3915 C C . ILE A 1 473 ? -4.769 0.476 9.331 1.00 96.81 473 ILE A C 1
ATOM 3917 O O . ILE A 1 473 ? -5.294 1.591 9.261 1.00 96.81 473 ILE A O 1
ATOM 3921 N N . TYR A 1 474 ? -4.376 -0.196 8.249 1.00 93.81 474 TYR A N 1
ATOM 3922 C CA . TYR A 1 474 ? -4.630 0.314 6.906 1.00 93.81 474 TYR A CA 1
ATOM 3923 C C . TYR A 1 474 ? -6.127 0.248 6.594 1.00 93.81 474 TYR A C 1
ATOM 3925 O O . TYR A 1 474 ? -6.805 -0.717 6.947 1.00 93.81 474 TYR A O 1
ATOM 3933 N N . TYR A 1 475 ? -6.679 1.264 5.928 1.00 93.38 475 TYR A N 1
ATOM 3934 C CA . TYR A 1 475 ? -8.128 1.333 5.705 1.00 93.38 475 TYR A CA 1
ATOM 3935 C C . TYR A 1 475 ? -8.704 0.115 4.955 1.00 93.38 475 TYR A C 1
ATOM 3937 O O . TYR A 1 475 ? -9.846 -0.269 5.221 1.00 93.38 475 TYR A O 1
ATOM 3945 N N . ASP A 1 476 ? -7.923 -0.535 4.081 1.00 91.38 476 ASP A N 1
ATOM 3946 C CA . ASP A 1 476 ? -8.370 -1.723 3.340 1.00 91.38 476 ASP A CA 1
ATOM 3947 C C . ASP A 1 476 ? -8.696 -2.914 4.248 1.00 91.38 476 ASP A C 1
ATOM 3949 O O . ASP A 1 476 ? -9.560 -3.722 3.902 1.00 91.38 476 ASP A O 1
ATOM 3953 N N . PHE A 1 477 ? -8.125 -2.977 5.458 1.00 94.44 477 PHE A N 1
ATOM 3954 C CA . PHE A 1 477 ? -8.551 -3.945 6.467 1.00 94.44 477 PHE A CA 1
ATOM 3955 C C . PHE A 1 477 ? -10.064 -3.860 6.715 1.00 94.44 477 PHE A C 1
ATOM 3957 O O . PHE A 1 477 ? -10.736 -4.889 6.804 1.00 94.44 477 PHE A O 1
ATOM 3964 N N . PHE A 1 478 ? -10.626 -2.651 6.792 1.00 95.56 478 PHE A N 1
ATOM 3965 C CA . PHE A 1 478 ? -12.063 -2.468 6.986 1.00 95.56 478 PHE A CA 1
ATOM 3966 C C . PHE A 1 478 ? -12.838 -2.761 5.704 1.00 95.56 478 PHE A C 1
ATOM 3968 O O . PHE A 1 478 ? -13.859 -3.438 5.783 1.00 95.56 478 PHE A O 1
ATOM 3975 N N . THR A 1 479 ? -12.338 -2.344 4.538 1.00 93.44 479 THR A N 1
ATOM 3976 C CA . THR A 1 479 ? -12.953 -2.660 3.236 1.00 93.44 479 THR A CA 1
ATOM 3977 C C . THR A 1 479 ? -13.184 -4.166 3.072 1.00 93.44 479 THR A C 1
ATOM 3979 O O . THR A 1 479 ? -14.268 -4.593 2.678 1.00 93.44 479 THR A O 1
ATOM 3982 N N . GLU A 1 480 ? -12.199 -4.991 3.430 1.00 93.44 480 GLU A N 1
ATOM 3983 C CA . GLU A 1 480 ? -12.276 -6.446 3.254 1.00 93.44 480 GLU A CA 1
ATOM 3984 C C . GLU A 1 480 ? -13.033 -7.181 4.365 1.00 93.44 480 GLU A C 1
ATOM 3986 O O . GLU A 1 480 ? -13.622 -8.243 4.132 1.00 93.44 480 GLU A O 1
ATOM 3991 N N . ASN A 1 481 ? -13.003 -6.647 5.588 1.00 95.31 481 ASN A N 1
ATOM 3992 C CA . ASN A 1 481 ? -13.409 -7.394 6.778 1.00 95.31 481 ASN A CA 1
ATOM 3993 C C . ASN A 1 481 ? -14.618 -6.795 7.509 1.00 95.31 481 ASN A C 1
ATOM 3995 O O . ASN A 1 481 ? -15.002 -7.317 8.559 1.00 95.31 481 ASN A O 1
ATOM 3999 N N . ILE A 1 482 ? -15.266 -5.751 6.972 1.00 95.19 482 ILE A N 1
ATOM 4000 C CA . ILE A 1 482 ? -16.387 -5.083 7.654 1.00 95.19 482 ILE A CA 1
ATOM 4001 C C . ILE A 1 482 ? -17.518 -6.048 8.022 1.00 95.19 482 ILE A C 1
ATOM 4003 O O . ILE A 1 482 ? -18.040 -5.996 9.133 1.00 95.19 482 ILE A O 1
ATOM 4007 N N . PHE A 1 483 ? -17.850 -6.993 7.138 1.00 95.12 483 PHE A N 1
ATOM 4008 C CA . PHE A 1 483 ? -18.895 -7.984 7.393 1.00 95.12 483 PHE A CA 1
ATOM 4009 C C . PHE A 1 483 ? -18.517 -8.956 8.520 1.00 95.12 483 PHE A C 1
ATOM 4011 O O . PHE A 1 483 ? -19.331 -9.245 9.399 1.00 95.12 483 PHE A O 1
ATOM 4018 N N . LEU A 1 484 ? -17.261 -9.413 8.545 1.00 96.06 484 LEU A N 1
ATOM 4019 C CA . LEU A 1 484 ? -16.746 -10.268 9.614 1.00 96.06 484 LEU A CA 1
ATOM 4020 C C . LEU A 1 484 ? -16.807 -9.544 10.966 1.00 96.06 484 LEU A C 1
ATOM 4022 O O . LEU A 1 484 ? -17.285 -10.108 11.952 1.00 96.06 484 LEU A O 1
ATOM 4026 N N . LEU A 1 485 ? -16.388 -8.276 11.001 1.00 96.25 485 LEU A N 1
ATOM 4027 C CA . LEU A 1 485 ? -16.452 -7.429 12.194 1.00 96.25 485 LEU A CA 1
ATOM 4028 C C . LEU A 1 485 ? -17.895 -7.150 12.628 1.00 96.25 485 LEU A C 1
ATOM 4030 O O . LEU A 1 485 ? -18.190 -7.156 13.825 1.00 96.25 485 LEU A O 1
ATOM 4034 N N . LYS A 1 486 ? -18.814 -6.970 11.673 1.00 95.38 486 LYS A N 1
ATOM 4035 C CA . LYS A 1 486 ? -20.242 -6.808 11.954 1.00 95.38 486 LYS A CA 1
ATOM 4036 C C . LYS A 1 486 ? -20.815 -8.041 12.631 1.00 95.38 486 LYS A C 1
ATOM 4038 O O . LYS A 1 486 ? -21.584 -7.899 13.578 1.00 95.38 486 LYS A O 1
ATOM 4043 N N . ASN A 1 487 ? -20.419 -9.243 12.222 1.00 94.94 487 ASN A N 1
ATOM 4044 C CA . ASN A 1 487 ? -20.884 -10.483 12.845 1.00 94.94 487 ASN A CA 1
ATOM 4045 C C . ASN A 1 487 ? -20.209 -10.720 14.204 1.00 94.94 487 ASN A C 1
ATOM 4047 O O . ASN A 1 487 ? -20.892 -10.990 15.196 1.00 94.94 487 ASN A O 1
ATOM 4051 N N . HIS A 1 488 ? -18.900 -10.482 14.295 1.00 96.00 488 HIS A N 1
ATOM 4052 C CA . HIS A 1 488 ? -18.088 -10.718 15.488 1.00 96.00 488 HIS A CA 1
ATOM 4053 C C . HIS A 1 488 ? -17.463 -9.417 16.009 1.00 96.00 488 HIS A C 1
ATOM 4055 O O . HIS A 1 488 ? -16.264 -9.180 15.891 1.00 96.00 488 HIS A O 1
ATOM 4061 N N . SER A 1 489 ? -18.269 -8.585 16.669 1.00 93.25 489 SER A N 1
ATOM 4062 C CA . SER A 1 489 ? -17.881 -7.222 17.078 1.00 93.25 489 SER A CA 1
ATOM 4063 C C . SER A 1 489 ? -16.675 -7.156 18.031 1.00 93.25 489 SER A C 1
ATOM 4065 O O . SER A 1 489 ? -15.940 -6.168 18.076 1.00 93.25 489 SER A O 1
ATOM 4067 N N . ARG A 1 490 ? -16.411 -8.230 18.783 1.00 95.38 490 ARG A N 1
ATOM 4068 C CA . ARG A 1 490 ? -15.248 -8.332 19.681 1.00 95.38 490 ARG A CA 1
ATOM 4069 C C . ARG A 1 490 ? -13.966 -8.789 18.978 1.00 95.38 490 ARG A C 1
ATOM 4071 O O . ARG A 1 490 ? -12.911 -8.766 19.613 1.00 95.38 490 ARG A O 1
ATOM 4078 N N . LEU A 1 491 ? -14.042 -9.215 17.717 1.00 96.56 491 LEU A N 1
ATOM 4079 C CA . LEU A 1 491 ? -12.931 -9.855 17.021 1.00 96.56 491 LEU A CA 1
ATOM 4080 C C . LEU A 1 491 ? -11.758 -8.902 16.790 1.00 96.56 491 LEU A C 1
ATOM 4082 O O . LEU A 1 491 ? -10.616 -9.305 16.990 1.00 96.56 491 LEU A O 1
ATOM 4086 N N . LEU A 1 492 ? -12.036 -7.629 16.486 1.00 97.50 492 LEU A N 1
ATOM 4087 C CA . LEU A 1 492 ? -11.003 -6.604 16.319 1.00 97.50 492 LEU A CA 1
ATOM 4088 C C . LEU A 1 492 ? -10.119 -6.475 17.570 1.00 97.50 492 LEU A C 1
ATOM 4090 O O . LEU A 1 492 ? -8.897 -6.526 17.486 1.00 97.50 492 LEU A O 1
ATOM 4094 N N . LYS A 1 493 ? -10.726 -6.411 18.761 1.00 97.69 493 LYS A N 1
ATOM 4095 C CA . LYS A 1 493 ? -9.981 -6.407 20.030 1.00 97.69 493 LYS A CA 1
ATOM 4096 C C . LYS A 1 493 ? -9.142 -7.676 20.220 1.00 97.69 493 LYS A C 1
ATOM 4098 O O . LYS A 1 493 ? -8.030 -7.590 20.735 1.00 97.69 493 LYS A O 1
ATOM 4103 N N . ILE A 1 494 ? -9.683 -8.848 19.872 1.00 97.94 494 ILE A N 1
ATOM 4104 C CA . ILE A 1 494 ? -8.975 -10.130 20.021 1.00 97.94 494 ILE A CA 1
ATOM 4105 C C . ILE A 1 494 ? -7.707 -10.115 19.168 1.00 97.94 494 ILE A C 1
ATOM 4107 O O . ILE A 1 494 ? -6.619 -10.319 19.705 1.00 97.94 494 ILE A O 1
ATOM 4111 N N . ILE A 1 495 ? -7.831 -9.784 17.882 1.00 98.00 495 ILE A N 1
ATOM 4112 C CA . ILE A 1 495 ? -6.682 -9.786 16.980 1.00 98.00 495 ILE A CA 1
ATOM 4113 C C . ILE A 1 495 ? -5.656 -8.704 17.323 1.00 98.00 495 ILE A C 1
ATOM 4115 O O . ILE A 1 495 ? -4.465 -8.994 17.299 1.00 98.00 495 ILE A O 1
ATOM 4119 N N . ILE A 1 496 ? -6.088 -7.506 17.738 1.00 98.38 496 ILE A N 1
ATOM 4120 C CA . ILE A 1 496 ? -5.180 -6.451 18.221 1.00 98.38 496 ILE A CA 1
ATOM 4121 C C . ILE A 1 496 ? -4.387 -6.945 19.435 1.00 98.38 496 ILE A C 1
ATOM 4123 O O . ILE A 1 496 ? -3.168 -6.788 19.506 1.00 98.38 496 ILE A O 1
ATOM 4127 N N . ARG A 1 497 ? -5.056 -7.581 20.402 1.00 97.88 497 ARG A N 1
ATOM 4128 C CA . ARG A 1 497 ? -4.380 -8.101 21.593 1.00 97.88 497 ARG A CA 1
ATOM 4129 C C . ARG A 1 497 ? -3.380 -9.201 21.235 1.00 97.88 497 ARG A C 1
ATOM 4131 O O . ARG A 1 497 ? -2.285 -9.227 21.795 1.00 97.88 497 ARG A O 1
ATOM 4138 N N . ASP A 1 498 ? -3.740 -10.101 20.329 1.00 98.12 498 ASP A N 1
ATOM 4139 C CA . ASP A 1 498 ? -2.862 -11.197 19.921 1.00 98.12 498 ASP A CA 1
ATOM 4140 C C . ASP A 1 498 ? -1.690 -10.726 19.057 1.00 98.12 498 ASP A C 1
ATOM 4142 O O . ASP A 1 498 ? -0.588 -11.266 19.189 1.00 98.12 498 ASP A O 1
ATOM 4146 N N . TYR A 1 499 ? -1.889 -9.684 18.248 1.00 97.94 499 TYR A N 1
ATOM 4147 C CA . TYR A 1 499 ? -0.827 -8.975 17.539 1.00 97.94 499 TYR A CA 1
ATOM 4148 C C . TYR A 1 499 ? 0.214 -8.436 18.525 1.00 97.94 499 TYR A C 1
ATOM 4150 O O . TYR A 1 499 ? 1.379 -8.824 18.471 1.00 97.94 499 TYR A O 1
ATOM 4158 N N . TRP A 1 500 ? -0.200 -7.652 19.524 1.00 97.12 500 TRP A N 1
ATOM 4159 C CA . TRP A 1 500 ? 0.747 -7.096 20.497 1.00 97.12 500 TRP A CA 1
ATOM 4160 C C . TRP A 1 500 ? 1.394 -8.150 21.402 1.00 97.12 500 TRP A C 1
ATOM 4162 O O . TRP A 1 500 ? 2.549 -7.995 21.803 1.00 97.12 500 TRP A O 1
ATOM 4172 N N . LYS A 1 501 ? 0.703 -9.257 21.702 1.00 96.88 501 LYS A N 1
ATOM 4173 C CA . LYS A 1 501 ? 1.328 -10.415 22.366 1.00 96.88 501 LYS A CA 1
ATOM 4174 C C . LYS A 1 501 ? 2.412 -11.051 21.497 1.00 96.88 501 LYS A C 1
ATOM 4176 O O . LYS A 1 501 ? 3.467 -11.409 22.018 1.00 96.88 501 LYS A O 1
ATOM 4181 N N . TYR A 1 502 ? 2.156 -11.200 20.198 1.00 96.12 502 TYR A N 1
ATOM 4182 C CA . TYR A 1 502 ? 3.121 -11.740 19.246 1.00 96.12 502 TYR A CA 1
ATOM 4183 C C . TYR A 1 502 ? 4.361 -10.850 19.142 1.00 96.12 502 TYR A C 1
ATOM 4185 O O . TYR A 1 502 ? 5.467 -11.362 19.313 1.00 96.12 502 TYR A O 1
ATOM 4193 N N . ILE A 1 503 ? 4.178 -9.535 18.976 1.00 95.12 503 ILE A N 1
ATOM 4194 C CA . ILE A 1 503 ? 5.275 -8.557 18.928 1.00 95.12 503 ILE A CA 1
ATOM 4195 C C . ILE A 1 503 ? 6.149 -8.666 20.181 1.00 95.12 503 ILE A C 1
ATOM 4197 O O . ILE A 1 503 ? 7.342 -8.925 20.072 1.00 95.12 503 ILE A O 1
ATOM 4201 N N . ARG A 1 504 ? 5.556 -8.644 21.385 1.00 94.75 504 ARG A N 1
ATOM 4202 C CA . ARG A 1 504 ? 6.307 -8.805 22.647 1.00 94.75 504 ARG A CA 1
ATOM 4203 C C . ARG A 1 504 ? 7.061 -10.133 22.743 1.00 94.75 504 ARG A C 1
ATOM 4205 O O . ARG A 1 504 ? 8.138 -10.190 23.332 1.00 94.75 504 ARG A O 1
ATOM 4212 N N . LYS A 1 505 ? 6.496 -11.228 22.220 1.00 95.19 505 LYS A N 1
ATOM 4213 C CA . LYS A 1 505 ? 7.172 -12.536 22.194 1.00 95.19 505 LYS A CA 1
ATOM 4214 C C . LYS A 1 505 ? 8.383 -12.501 21.262 1.00 95.19 505 LYS A C 1
ATOM 4216 O O . LYS A 1 505 ? 9.434 -13.020 21.630 1.00 95.19 505 LYS A O 1
ATOM 4221 N N . LYS A 1 506 ? 8.239 -11.906 20.078 1.00 93.50 506 LYS A N 1
ATOM 4222 C CA . LYS A 1 506 ? 9.316 -11.785 19.092 1.00 93.50 506 LYS A CA 1
ATOM 4223 C C . LYS A 1 506 ? 10.397 -10.802 19.533 1.00 93.50 506 LYS A C 1
ATOM 4225 O O . LYS A 1 506 ? 11.567 -11.128 19.386 1.00 93.50 506 LYS A O 1
ATOM 4230 N N . ASP A 1 507 ? 10.034 -9.714 20.207 1.00 91.38 507 ASP A N 1
ATOM 4231 C CA . ASP A 1 507 ? 10.986 -8.797 20.844 1.00 91.38 507 ASP A CA 1
ATOM 4232 C C . ASP A 1 507 ? 11.897 -9.528 21.841 1.00 91.38 507 ASP A C 1
ATOM 4234 O O . ASP A 1 507 ? 13.110 -9.344 21.820 1.00 91.38 507 ASP A O 1
ATOM 4238 N N . LYS A 1 508 ? 11.348 -10.425 22.673 1.00 93.31 508 LYS A N 1
ATOM 4239 C CA . LYS A 1 508 ? 12.156 -11.239 23.603 1.00 93.31 508 LYS A CA 1
ATOM 4240 C C . LYS A 1 508 ? 13.117 -12.186 22.885 1.00 93.31 508 LYS A C 1
ATOM 4242 O O . LYS A 1 508 ? 14.225 -12.412 23.360 1.00 93.31 508 LYS A O 1
ATOM 4247 N N . ILE A 1 509 ? 12.692 -12.758 21.759 1.00 91.25 509 ILE A N 1
ATOM 4248 C CA . ILE A 1 509 ? 13.543 -13.619 20.925 1.00 91.25 509 ILE A CA 1
ATOM 4249 C C . ILE A 1 509 ? 14.668 -12.778 20.317 1.00 91.25 509 ILE A C 1
ATOM 4251 O O . ILE A 1 509 ? 15.832 -13.155 20.413 1.00 91.25 509 ILE A O 1
ATOM 4255 N N . TYR A 1 510 ? 14.341 -11.608 19.771 1.00 88.12 510 TYR A N 1
ATOM 4256 C CA . TYR A 1 510 ? 15.328 -10.673 19.253 1.00 88.12 510 TYR A CA 1
ATOM 4257 C C . TYR A 1 510 ? 16.332 -10.235 20.329 1.00 88.12 510 TYR A C 1
ATOM 4259 O O . TYR A 1 510 ? 17.530 -10.313 20.090 1.00 88.12 510 TYR A O 1
ATOM 4267 N N . MET A 1 511 ? 15.887 -9.886 21.540 1.00 88.31 511 MET A N 1
ATOM 4268 C CA . MET A 1 511 ? 16.790 -9.545 22.650 1.00 88.31 511 MET A CA 1
ATOM 4269 C C . MET A 1 511 ? 17.774 -10.673 22.994 1.00 88.31 511 MET A C 1
ATOM 4271 O O . MET A 1 511 ? 18.881 -10.391 23.441 1.00 88.31 511 MET A O 1
ATOM 4275 N N . LYS A 1 512 ? 17.389 -11.939 22.776 1.00 89.38 512 LYS A N 1
ATOM 4276 C CA . LYS A 1 512 ? 18.237 -13.109 23.038 1.00 89.38 512 LYS A CA 1
ATOM 4277 C C . LYS A 1 512 ? 19.236 -13.401 21.912 1.00 89.38 512 LYS A C 1
ATOM 4279 O O . LYS A 1 512 ? 20.356 -13.795 22.204 1.00 89.38 512 LYS A O 1
ATOM 4284 N N . PHE A 1 513 ? 18.821 -13.276 20.651 1.00 86.44 513 PHE A N 1
ATOM 4285 C CA . PHE A 1 513 ? 19.604 -13.743 19.494 1.00 86.44 513 PHE A CA 1
ATOM 4286 C C . PHE A 1 513 ? 20.169 -12.623 18.611 1.00 86.44 513 PHE A C 1
ATOM 4288 O O . PHE A 1 513 ? 21.007 -12.894 17.763 1.00 86.44 513 PHE A O 1
ATOM 4295 N N . GLN A 1 514 ? 19.681 -11.390 18.760 1.00 79.56 514 GLN A N 1
ATOM 4296 C CA . GLN A 1 514 ? 20.136 -10.163 18.087 1.00 79.56 514 GLN A CA 1
ATOM 4297 C C . GLN A 1 514 ? 20.227 -10.199 16.547 1.00 79.56 514 GLN A C 1
ATOM 4299 O O . GLN A 1 514 ? 20.805 -9.308 15.935 1.00 79.56 514 GLN A O 1
ATOM 4304 N N . SER A 1 515 ? 19.597 -11.168 15.881 1.00 74.88 515 SER A N 1
ATOM 4305 C CA . SER A 1 515 ? 19.586 -11.246 14.413 1.00 74.88 515 SER A CA 1
ATOM 4306 C C . SER A 1 515 ? 18.619 -10.234 13.777 1.00 74.88 515 SER A C 1
ATOM 4308 O O . SER A 1 515 ? 17.488 -10.098 14.260 1.00 74.88 515 SER A O 1
ATOM 4310 N N . ALA A 1 516 ? 18.979 -9.669 12.620 1.00 71.56 516 ALA A N 1
ATOM 4311 C CA . ALA A 1 516 ? 18.117 -8.787 11.822 1.00 71.56 516 ALA A CA 1
ATOM 4312 C C . ALA A 1 516 ? 16.763 -9.428 11.451 1.00 71.56 516 ALA A C 1
ATOM 4314 O O . ALA A 1 516 ? 15.724 -8.776 11.535 1.00 71.56 516 ALA A O 1
ATOM 4315 N N . GLN A 1 517 ? 16.742 -10.731 11.144 1.00 75.50 517 GLN A N 1
ATOM 4316 C CA . GLN A 1 517 ? 15.503 -11.469 10.865 1.00 75.50 517 GLN A CA 1
ATOM 4317 C C . GLN A 1 517 ? 14.540 -11.456 12.065 1.00 75.50 517 GLN A C 1
ATOM 4319 O O . GLN A 1 517 ? 13.373 -11.094 11.929 1.00 75.50 517 GLN A O 1
ATOM 4324 N N . ASN A 1 518 ? 15.026 -11.797 13.266 1.00 79.62 518 ASN A N 1
ATOM 4325 C CA . ASN A 1 518 ? 14.215 -11.715 14.486 1.00 79.62 518 ASN A CA 1
ATOM 4326 C C . ASN A 1 518 ? 13.750 -10.279 14.775 1.00 79.62 518 ASN A C 1
ATOM 4328 O O . ASN A 1 518 ? 12.638 -10.097 15.270 1.00 79.62 518 ASN A O 1
ATOM 4332 N N . TYR A 1 519 ? 14.569 -9.272 14.457 1.00 81.50 519 TYR A N 1
ATOM 4333 C CA . TYR A 1 519 ? 14.182 -7.869 14.593 1.00 81.50 519 TYR A CA 1
ATOM 4334 C C . TYR A 1 519 ? 13.029 -7.514 13.647 1.00 81.50 519 TYR A C 1
ATOM 4336 O O . TYR A 1 519 ? 12.028 -6.954 14.088 1.00 81.50 519 TYR A O 1
ATOM 4344 N N . MET A 1 520 ? 13.099 -7.924 12.377 1.00 79.75 520 MET A N 1
ATOM 4345 C CA . MET A 1 520 ? 12.021 -7.745 11.400 1.00 79.75 520 MET A CA 1
ATOM 4346 C C . MET A 1 520 ? 10.730 -8.460 11.831 1.00 79.75 520 MET A C 1
ATOM 4348 O O . MET A 1 520 ? 9.642 -7.888 11.767 1.00 79.75 520 MET A O 1
ATOM 4352 N N . GLU A 1 521 ? 10.830 -9.691 12.336 1.00 84.06 521 GLU A N 1
ATOM 4353 C CA . GLU A 1 521 ? 9.678 -10.446 12.843 1.00 84.06 521 GLU A CA 1
ATOM 4354 C C . GLU A 1 521 ? 9.030 -9.815 14.075 1.00 84.06 521 GLU A C 1
ATOM 4356 O O . GLU A 1 521 ? 7.810 -9.896 14.240 1.00 84.06 521 GLU A O 1
ATOM 4361 N N . ALA A 1 522 ? 9.826 -9.159 14.919 1.00 86.94 522 ALA A N 1
ATOM 4362 C CA . ALA A 1 522 ? 9.354 -8.367 16.050 1.00 86.94 522 ALA A CA 1
ATOM 4363 C C . ALA A 1 522 ? 8.750 -7.014 15.640 1.00 86.94 522 ALA A C 1
ATOM 4365 O O . ALA A 1 522 ? 8.319 -6.237 16.488 1.00 86.94 522 ALA A O 1
ATOM 4366 N N . SER A 1 523 ? 8.699 -6.749 14.337 1.00 86.75 523 SER A N 1
ATOM 4367 C CA . SER A 1 523 ? 8.373 -5.447 13.775 1.00 86.75 523 SER A CA 1
ATOM 4368 C C . SER A 1 523 ? 7.279 -5.496 12.720 1.00 86.75 523 SER A C 1
ATOM 4370 O O . SER A 1 523 ? 6.953 -4.444 12.182 1.00 86.75 523 SER A O 1
ATOM 4372 N N . ILE A 1 524 ? 6.729 -6.677 12.413 1.00 90.06 524 ILE A N 1
ATOM 4373 C CA . ILE A 1 524 ? 5.678 -6.867 11.401 1.00 90.06 524 ILE A CA 1
ATOM 4374 C C . ILE A 1 524 ? 4.507 -5.897 11.618 1.00 90.06 524 ILE A C 1
ATOM 4376 O O . ILE A 1 524 ? 4.174 -5.569 12.757 1.00 90.06 524 ILE A O 1
ATOM 4380 N N . SER A 1 525 ? 3.875 -5.436 10.539 1.00 91.25 525 SER A N 1
ATOM 4381 C CA . SER A 1 525 ? 2.687 -4.591 10.642 1.00 91.25 525 SER A CA 1
ATOM 4382 C C . SER A 1 525 ? 1.471 -5.369 11.166 1.00 91.25 525 SER A C 1
ATOM 4384 O O . SER A 1 525 ? 1.427 -6.605 11.149 1.00 91.25 525 SER A O 1
ATOM 4386 N N . PHE A 1 526 ? 0.456 -4.639 11.638 1.00 95.00 526 PHE A N 1
ATOM 4387 C CA . PHE A 1 526 ? -0.813 -5.245 12.041 1.00 95.00 526 PHE A CA 1
ATOM 4388 C C . PHE A 1 526 ? -1.512 -5.935 10.863 1.00 95.00 526 PHE A C 1
ATOM 4390 O O . PHE A 1 526 ? -1.983 -7.063 11.012 1.00 95.00 526 PHE A O 1
ATOM 4397 N N . ASP A 1 527 ? -1.562 -5.269 9.707 1.00 91.75 527 ASP A N 1
ATOM 4398 C CA . ASP A 1 527 ? -2.246 -5.758 8.511 1.00 91.75 527 ASP A CA 1
ATOM 4399 C C . ASP A 1 527 ? -1.628 -7.084 8.030 1.00 91.75 527 ASP A C 1
ATOM 4401 O O . ASP A 1 527 ? -2.350 -8.069 7.867 1.00 91.75 527 ASP A O 1
ATOM 4405 N N . ASP A 1 528 ? -0.294 -7.173 7.958 1.00 89.12 528 ASP A N 1
ATOM 4406 C CA . ASP A 1 528 ? 0.415 -8.403 7.577 1.00 89.12 528 ASP A CA 1
ATOM 4407 C C . ASP A 1 528 ? 0.216 -9.528 8.604 1.00 89.12 528 ASP A C 1
ATOM 4409 O O . ASP A 1 528 ? 0.051 -10.697 8.248 1.00 89.12 528 ASP A O 1
ATOM 4413 N N . TYR A 1 529 ? 0.205 -9.194 9.901 1.00 93.75 529 TYR A N 1
ATOM 4414 C CA . TYR A 1 529 ? -0.076 -10.165 10.959 1.00 93.75 529 TYR A CA 1
ATOM 4415 C C . TYR A 1 529 ? -1.496 -10.733 10.860 1.00 93.75 529 TYR A C 1
ATOM 4417 O O . TYR A 1 529 ? -1.726 -11.886 11.245 1.00 93.75 529 TYR A O 1
ATOM 4425 N N . ALA A 1 530 ? -2.457 -9.926 10.409 1.00 94.25 530 ALA A N 1
ATOM 4426 C CA . ALA A 1 530 ? -3.864 -10.286 10.426 1.00 94.25 530 ALA A CA 1
ATOM 4427 C C . ALA A 1 530 ? -4.265 -11.272 9.322 1.00 94.25 530 ALA A C 1
ATOM 4429 O O . ALA A 1 530 ? -5.254 -11.992 9.489 1.00 94.25 530 ALA A O 1
ATOM 4430 N N . ILE A 1 531 ? -3.489 -11.362 8.240 1.00 90.75 531 ILE A N 1
ATOM 4431 C CA . ILE A 1 531 ? -3.763 -12.233 7.091 1.00 90.75 531 ILE A CA 1
ATOM 4432 C C . ILE A 1 531 ? -4.024 -13.682 7.533 1.00 90.75 531 ILE A C 1
ATOM 4434 O O . ILE A 1 531 ? -3.200 -14.338 8.171 1.00 90.75 531 ILE A O 1
ATOM 4438 N N . GLY A 1 532 ? -5.215 -14.191 7.199 1.00 89.06 532 GLY A N 1
ATOM 4439 C CA . GLY A 1 532 ? -5.635 -15.573 7.435 1.00 89.06 532 GLY A CA 1
ATOM 4440 C C . GLY A 1 532 ? -6.033 -15.915 8.876 1.00 89.06 532 GLY A C 1
ATOM 4441 O O . GLY A 1 532 ? -6.624 -16.981 9.100 1.00 89.06 532 GLY A O 1
ATOM 4442 N N . LYS A 1 533 ? -5.772 -15.042 9.857 1.00 93.81 533 LYS A N 1
ATOM 4443 C CA . LYS A 1 533 ? -6.108 -15.285 11.269 1.00 93.81 533 LYS A CA 1
ATOM 4444 C C . LYS A 1 533 ? -7.578 -15.028 11.518 1.00 93.81 533 LYS A C 1
ATOM 4446 O O . LYS A 1 533 ? -8.127 -14.068 11.006 1.00 93.81 533 LYS A O 1
ATOM 4451 N N . TYR A 1 534 ? -8.233 -15.881 12.300 1.00 94.38 534 TYR A N 1
ATOM 4452 C CA . TYR A 1 534 ? -9.644 -15.714 12.677 1.00 94.38 534 TYR A CA 1
ATOM 4453 C C . TYR A 1 534 ? -10.626 -15.437 11.514 1.00 94.38 534 TYR A C 1
ATOM 4455 O O . TYR A 1 534 ? -11.692 -14.870 11.728 1.00 94.38 534 TYR A O 1
ATOM 4463 N N . GLY A 1 535 ? -10.272 -15.828 10.284 1.00 93.19 535 GLY A N 1
ATOM 4464 C CA . GLY A 1 535 ? -11.070 -15.555 9.085 1.00 93.19 535 GLY A CA 1
ATOM 4465 C C . GLY A 1 535 ? -10.792 -14.217 8.386 1.00 93.19 535 GLY A C 1
ATOM 4466 O O . GLY A 1 535 ? -11.356 -13.993 7.318 1.00 93.19 535 GLY A O 1
ATOM 4467 N N . PHE A 1 536 ? -9.916 -13.357 8.917 1.00 93.88 536 PHE A N 1
ATOM 4468 C CA . PHE A 1 536 ? -9.519 -12.116 8.246 1.00 93.88 536 PHE A CA 1
ATOM 4469 C C . PHE A 1 536 ? -8.860 -12.405 6.890 1.00 93.88 536 PHE A C 1
ATOM 4471 O O . PHE A 1 536 ? -8.090 -13.361 6.753 1.00 93.88 536 PHE A O 1
ATOM 4478 N N . TYR A 1 537 ? -9.187 -11.579 5.892 1.00 91.19 537 TYR A N 1
ATOM 4479 C CA . TYR A 1 537 ? -8.729 -11.693 4.498 1.00 91.19 537 TYR A CA 1
ATOM 4480 C C . TYR A 1 537 ? -9.123 -13.003 3.786 1.00 91.19 537 TYR A C 1
ATOM 4482 O O . TYR A 1 537 ? -8.576 -13.333 2.737 1.00 91.19 537 TYR A O 1
ATOM 4490 N N . LYS A 1 538 ? -10.095 -13.759 4.323 1.00 92.06 538 LYS A N 1
ATOM 4491 C CA . LYS A 1 538 ? -10.642 -14.962 3.662 1.00 92.06 538 LYS A CA 1
ATOM 4492 C C . LYS A 1 538 ? -11.926 -14.705 2.871 1.00 92.06 538 LYS A C 1
ATOM 4494 O O . LYS A 1 538 ? -12.371 -15.590 2.146 1.00 92.06 538 LYS A O 1
ATOM 4499 N N . THR A 1 539 ? -12.524 -13.519 2.996 1.00 90.94 539 THR A N 1
ATOM 4500 C CA . THR A 1 539 ? -13.727 -13.132 2.246 1.00 90.94 539 THR A CA 1
ATOM 4501 C C . THR A 1 539 ? -13.441 -13.155 0.743 1.00 90.94 539 THR A C 1
ATOM 4503 O O . THR A 1 539 ? -12.406 -12.644 0.301 1.00 90.94 539 THR A O 1
ATOM 4506 N N . SER A 1 540 ? -14.340 -13.739 -0.053 1.00 91.25 540 SER A N 1
ATOM 4507 C CA . SER A 1 540 ? -14.194 -13.740 -1.512 1.00 91.25 540 SER A CA 1
ATOM 4508 C C . SER A 1 540 ? -14.381 -12.320 -2.081 1.00 91.25 540 SER A C 1
ATOM 4510 O O . SER A 1 540 ? -15.168 -11.553 -1.520 1.00 91.25 540 SER A O 1
ATOM 4512 N N . PRO A 1 541 ? -13.737 -11.947 -3.207 1.00 89.25 541 PRO A N 1
ATOM 4513 C CA . PRO A 1 541 ? -13.963 -10.643 -3.844 1.00 89.25 541 PRO A CA 1
ATOM 4514 C C . PRO A 1 541 ? -15.440 -10.368 -4.166 1.00 89.25 541 PRO A C 1
ATOM 4516 O O . PRO A 1 541 ? -15.918 -9.247 -4.003 1.00 89.25 541 PRO A O 1
ATOM 4519 N N . LYS A 1 542 ? -16.199 -11.408 -4.541 1.00 91.19 542 LYS A N 1
ATOM 4520 C CA . LYS A 1 542 ? -17.648 -11.325 -4.787 1.00 91.19 542 LYS A CA 1
ATOM 4521 C C . LYS A 1 542 ? -18.421 -10.929 -3.526 1.00 91.19 542 LYS A C 1
ATOM 4523 O O . LYS A 1 542 ? -19.312 -10.083 -3.588 1.00 91.19 542 LYS A O 1
ATOM 4528 N N . ASP A 1 543 ? -18.081 -11.519 -2.383 1.00 93.62 543 ASP A N 1
ATOM 4529 C CA . ASP A 1 543 ? -18.732 -11.202 -1.111 1.00 93.62 543 ASP A CA 1
ATOM 4530 C C . ASP A 1 543 ? -18.301 -9.833 -0.578 1.00 93.62 543 ASP A C 1
ATOM 4532 O O . ASP A 1 543 ? -19.130 -9.114 -0.018 1.00 93.62 543 ASP A O 1
ATOM 4536 N N . ILE A 1 544 ? -17.038 -9.435 -0.785 1.00 93.06 544 ILE A N 1
ATOM 4537 C CA . ILE A 1 544 ? -16.580 -8.063 -0.519 1.00 93.06 544 ILE A CA 1
ATOM 4538 C C . ILE A 1 544 ? -17.453 -7.093 -1.319 1.00 93.06 544 ILE A C 1
ATOM 4540 O O . ILE A 1 544 ? -18.098 -6.228 -0.729 1.00 93.06 544 ILE A O 1
ATOM 4544 N N . PHE A 1 545 ? -17.567 -7.290 -2.636 1.00 92.69 545 PHE A N 1
ATOM 4545 C CA . PHE A 1 545 ? -18.397 -6.452 -3.497 1.00 92.69 545 PHE A CA 1
ATOM 4546 C C . PHE A 1 545 ? -19.854 -6.391 -3.023 1.00 92.69 545 PHE A C 1
ATOM 4548 O O . PHE A 1 545 ? -20.382 -5.300 -2.838 1.00 92.69 545 PHE A O 1
ATOM 4555 N N . LYS A 1 546 ? -20.490 -7.536 -2.743 1.00 93.81 546 LYS A N 1
ATOM 4556 C CA . LYS A 1 546 ? -21.879 -7.590 -2.254 1.00 93.81 546 LYS A CA 1
ATOM 4557 C C . LYS A 1 546 ? -22.071 -6.784 -0.966 1.00 93.81 546 LYS A C 1
ATOM 4559 O O . LYS A 1 546 ? -23.049 -6.049 -0.828 1.00 93.81 546 LYS A O 1
ATOM 4564 N N . ASN A 1 547 ? -21.144 -6.916 -0.020 1.00 93.56 547 ASN A N 1
ATOM 4565 C CA . ASN A 1 547 ? -21.214 -6.212 1.258 1.00 93.56 547 ASN A CA 1
ATOM 4566 C C . ASN A 1 547 ? -21.029 -4.704 1.096 1.00 93.56 547 ASN A C 1
ATOM 4568 O O . ASN A 1 547 ? -21.773 -3.932 1.697 1.00 93.56 547 ASN A O 1
ATOM 4572 N N . ILE A 1 548 ? -20.071 -4.292 0.271 1.00 95.25 548 ILE A N 1
ATOM 4573 C CA . ILE A 1 548 ? -19.796 -2.882 0.004 1.00 95.25 548 ILE A CA 1
ATOM 4574 C C . ILE A 1 548 ? -20.931 -2.248 -0.810 1.00 95.25 548 ILE A C 1
ATOM 4576 O O . ILE A 1 548 ? -21.390 -1.162 -0.466 1.00 95.25 548 ILE A O 1
ATOM 4580 N N . ASN A 1 549 ? -21.463 -2.945 -1.816 1.00 94.56 549 ASN A N 1
ATOM 4581 C CA . ASN A 1 549 ? -22.630 -2.506 -2.576 1.00 94.56 549 ASN A CA 1
ATOM 4582 C C . ASN A 1 549 ? -23.827 -2.229 -1.657 1.00 94.56 549 ASN A C 1
ATOM 4584 O O . ASN A 1 549 ? -24.427 -1.164 -1.745 1.00 94.56 549 ASN A O 1
ATOM 4588 N N . ARG A 1 550 ? -24.105 -3.113 -0.691 1.00 94.69 550 ARG A N 1
ATOM 4589 C CA . ARG A 1 550 ? -25.157 -2.884 0.312 1.00 94.69 550 ARG A CA 1
ATOM 4590 C C . ARG A 1 550 ? -24.929 -1.612 1.142 1.00 94.69 550 ARG A C 1
ATOM 4592 O O . ARG A 1 550 ? -25.896 -0.955 1.510 1.00 94.69 550 ARG A O 1
ATOM 4599 N N . ILE A 1 551 ? -23.681 -1.283 1.482 1.00 95.69 551 ILE A N 1
ATOM 4600 C CA . ILE A 1 551 ? -23.355 -0.108 2.313 1.00 95.69 551 ILE A CA 1
ATOM 4601 C C . ILE A 1 551 ? -23.466 1.194 1.505 1.00 95.69 551 ILE A C 1
ATOM 4603 O O . ILE A 1 551 ? -23.941 2.200 2.028 1.00 95.69 551 ILE A O 1
ATOM 4607 N N . PHE A 1 552 ? -23.043 1.188 0.238 1.00 95.69 552 PHE A N 1
ATOM 4608 C CA . PHE A 1 552 ? -22.915 2.405 -0.576 1.00 95.69 552 PHE A CA 1
ATOM 4609 C C . PHE A 1 552 ? -23.986 2.580 -1.658 1.00 95.69 552 PHE A C 1
ATOM 4611 O O . PHE A 1 552 ? -24.066 3.660 -2.251 1.00 95.69 552 PHE A O 1
ATOM 4618 N N . ASN A 1 553 ? -24.814 1.560 -1.889 1.00 93.31 553 ASN A N 1
ATOM 4619 C CA . ASN A 1 553 ? -25.786 1.472 -2.976 1.00 93.31 553 ASN A CA 1
ATOM 4620 C C . ASN A 1 553 ? -25.139 1.757 -4.343 1.00 93.31 553 ASN A C 1
ATOM 4622 O O . ASN A 1 553 ? -25.344 2.824 -4.941 1.00 93.31 553 ASN A O 1
ATOM 4626 N N . LEU A 1 554 ? -24.276 0.828 -4.765 1.00 88.88 554 LEU A N 1
ATOM 4627 C CA . LEU A 1 554 ? -23.476 0.924 -5.989 1.00 88.88 554 LEU A CA 1
ATOM 4628 C C . LEU A 1 554 ? -24.218 0.417 -7.236 1.00 88.88 554 LEU A C 1
ATOM 4630 O O . LEU A 1 554 ? -23.748 0.684 -8.334 1.00 88.88 554 LEU A O 1
ATOM 4634 N N . GLU A 1 555 ? -25.355 -0.268 -7.083 1.00 72.81 555 GLU A N 1
ATOM 4635 C CA . GLU A 1 555 ? -26.286 -0.572 -8.177 1.00 72.81 555 GLU A CA 1
ATOM 4636 C C . GLU A 1 555 ? -26.926 0.730 -8.673 1.00 72.81 555 GLU A C 1
ATOM 4638 O O . GLU A 1 555 ? -27.827 1.262 -8.027 1.00 72.81 555 GLU A O 1
ATOM 4643 N N . ASN A 1 556 ? -26.404 1.262 -9.778 1.00 50.06 556 ASN A N 1
ATOM 4644 C CA . ASN A 1 556 ? -27.000 2.306 -10.609 1.00 50.06 556 ASN A CA 1
ATOM 4645 C C . ASN A 1 556 ? -26.596 2.052 -12.060 1.00 50.06 556 ASN A C 1
ATOM 4647 O O . ASN A 1 556 ? -25.373 1.892 -12.285 1.00 50.06 556 ASN A O 1
#

Radius of gyration: 25.37 Å; chains: 1; bounding box: 66×52×72 Å

Secondary structure (DSSP, 8-state):
----PPBP-HHHHHT-S---SSTTHHHHTS-HHHHHHHHHHHHHHTTS---HHHHHHHHHHHHTTS-HHHHHHHHHHHHHS--BS--HHHHHHHHHHHHHTTTSPP-TT--SSSHHHHHHHHHHHHHHHHHHHTTS-TTTS---HHHHHHHHHHTT--S--HHHIIIIIHHHHHHHHHHHHHHSTTHHHHHHHHHHHHH--SSTTHHHHHHHHHHHHHHHHHHHT-PPPEE-TTSHHHHHHHHTT-EE-GGG---TT--HHHHHT--EEE-TTS-EEE--TTHHHHIIIIIHHHHHHHTTTHHHH-TT--SHHHHHHHIIIIIIIIIIIHHHHHTT-BTTEEEEE---TTS-SEEEEETTTEEEEEEEE-PPPPTHHHHTT-HHHHHHHHIIIIISSTTTHHHHHHHHHHHHHHHHHHH--S-GGGPEEEEEEEE--GGGSSTTHHHHHHHHHHHHHHTT---SSEEPPPEEEEHHHHHHHHHHHHH-TTHHHHHHHHHHHHHHHHHHHHHHH--HHHHHHTT--HHHHHTTGGGTT-S-HHHHHHHHHHHHT---

Foldseek 3Di:
DDFLAAAAAPCNLVVDPDADPPQLVLCLQEDLLVLLQLLLLLVVQPPDPDDLVSVLVSLCVQQVQADPVSSVSVSCSCPPGVHDNAAPLLSLVSSQVSLLSNPDDYDHPDDCPHNSNSVSSSRSSNNSVCVLVVPLPLVPDADDPLSQLLSCLSRVVFLLDPVCCVFPLLLLLLLVLLLQQVQFQVGQVVVLVLCCVQQVRNGSNRVVVVLVVLSVVQVVCCVPPSHFDKAAPPDSVNSNCVSLLLEDESVPDPDSDGASVSVLSHQWYQDPVRITTGRDSSSVSVCRQPVSLVSCVVSVVVCRRPVPDDDDVSSLVCCQPSPVLPRNLLLLQCLLDDVQWDKDADPDLLAARIWIGGNLQEIEGEHEFEDEQDPVCSRVSPSVSVVVSLCPADAPDCHHLVSVLSNVVSCLVQVCPPPVRDAQLRHEYEYEYEYAYSNCQAFQSQVRRQVSNVVSVVVPPGSHVYYQGYAYDYSVLSLQCSVVCSVVVCVVVVLSVVVVVQLVVLVVVCVVPVDPSSSRSSGHHSHVSPPPPPCRPVDGSVRSSVVSCVSSVSPD

Sequence (556 aa):
MLPISTVINFSSFYHTNVIPNDSILFLSKYKLEETILFAYVLKNAFKKPLKEAVQNEIVSIFFKNLDNQTFERLLQLLESDKSVLFSDASLNKLIVELINLNSIKKDEKLSLNTPTFSLDFLNAILLVNEIHYKSVGILERPNSPELLWDILLMQHINSLDEINFSRTSAVKHLIFSKFLSKKSINGLDAINNLLKKNHNLDNIHELNLNILNIFVQHQTSLKSNLFPLKIGPDEKIYSILVNLDYVLCINKFNKTNFTEDELIRRPFLLHEDGNLYLLDIRNFSLIMDKFWIFFLFKSNCMKLIDSTLSNINSFLSFIGKEYYEKFFLLNLIKDLNKKYVEVFPSDDQNRPDISILIDKRIIYLIEIKSSSLHFNTLLDQNTAKFKEFIDKNFAKEKKGSNQLIRCIDILHKNYKKLYQIKDIDKLIVVPIIIYTEHHLNKPMVNKYVNESFYGNILSKKYNFKEVLPLTMIYYDFFTENIFLLKNHSRLLKIIIRDYWKYIRKKDKIYMKFQSAQNYMEASISFDDYAIGKYGFYKTSPKDIFKNINRIFNLEN